Protein AF-A0A316QUI4-F1 (afdb_monomer_lite)

Structure (mmCIF, N/CA/C/O backbone):
data_AF-A0A316QUI4-F1
#
_entry.id   AF-A0A316QUI4-F1
#
loop_
_atom_site.group_PDB
_atom_site.id
_atom_site.type_symbol
_atom_site.label_atom_id
_atom_site.label_alt_id
_atom_site.label_comp_id
_atom_site.label_asym_id
_atom_site.label_entity_id
_atom_site.label_seq_id
_atom_site.pdbx_PDB_ins_code
_atom_site.Cartn_x
_atom_site.Cartn_y
_atom_site.Cartn_z
_atom_site.occupancy
_atom_site.B_iso_or_equiv
_atom_site.auth_seq_id
_atom_site.auth_comp_id
_atom_site.auth_asym_id
_atom_site.auth_atom_id
_atom_site.pdbx_PDB_model_num
ATOM 1 N N . MET A 1 1 ? 68.507 4.006 57.447 1.00 36.69 1 MET A N 1
ATOM 2 C CA . MET A 1 1 ? 68.383 5.372 56.882 1.00 36.69 1 MET A CA 1
ATOM 3 C C . MET A 1 1 ? 66.964 5.484 56.343 1.00 36.69 1 MET A C 1
ATOM 5 O O . MET A 1 1 ? 66.611 4.690 55.491 1.00 36.69 1 MET A O 1
ATOM 9 N N . LYS A 1 2 ? 66.040 6.087 57.099 1.00 31.12 2 LYS A N 1
ATOM 10 C CA . LYS A 1 2 ? 65.769 7.538 57.238 1.00 31.12 2 LYS A CA 1
ATOM 11 C C . LYS A 1 2 ? 65.012 8.088 56.009 1.00 31.12 2 LYS A C 1
ATOM 13 O O . LYS A 1 2 ? 65.589 8.095 54.935 1.00 31.12 2 LYS A O 1
ATOM 18 N N . THR A 1 3 ? 63.683 8.271 56.115 1.00 33.44 3 THR A N 1
ATOM 19 C CA . THR A 1 3 ? 62.939 9.560 56.295 1.00 33.44 3 THR A CA 1
ATOM 20 C C . THR A 1 3 ? 62.989 10.467 55.050 1.00 33.44 3 THR A C 1
ATOM 22 O O . THR A 1 3 ? 64.065 10.656 54.510 1.00 33.44 3 THR A O 1
ATOM 25 N N . LYS A 1 4 ? 61.909 11.057 54.511 1.00 31.62 4 LYS A N 1
ATOM 26 C CA . LYS A 1 4 ? 61.004 12.108 55.048 1.00 31.62 4 LYS A CA 1
ATOM 27 C C . LYS A 1 4 ? 59.976 12.425 53.928 1.00 31.62 4 LYS A C 1
ATOM 29 O O . LYS A 1 4 ? 60.369 12.440 52.771 1.00 31.62 4 LYS A O 1
ATOM 34 N N . ASN A 1 5 ? 58.665 12.531 54.158 1.00 31.78 5 ASN A N 1
ATOM 35 C CA . ASN A 1 5 ? 57.927 13.671 54.732 1.00 31.78 5 ASN A CA 1
ATOM 36 C C . ASN A 1 5 ? 58.337 15.054 54.196 1.00 31.78 5 ASN A C 1
ATOM 38 O O . ASN A 1 5 ? 59.317 15.616 54.677 1.00 31.78 5 ASN A O 1
ATOM 42 N N . ILE A 1 6 ? 57.501 15.646 53.336 1.00 37.41 6 ILE A N 1
ATOM 43 C CA . ILE A 1 6 ? 57.246 17.094 53.330 1.00 37.41 6 ILE A CA 1
ATOM 44 C C . ILE A 1 6 ? 55.729 17.297 53.301 1.00 37.41 6 ILE A C 1
ATOM 46 O O . ILE A 1 6 ? 55.024 16.746 52.459 1.00 37.41 6 ILE A O 1
ATOM 50 N N . ALA A 1 7 ? 55.262 18.056 54.284 1.00 30.27 7 ALA A N 1
ATOM 51 C CA . ALA A 1 7 ? 53.889 18.460 54.509 1.00 30.27 7 ALA A CA 1
ATOM 52 C C . ALA A 1 7 ? 53.750 19.973 54.284 1.00 30.27 7 ALA A C 1
ATOM 54 O O . ALA A 1 7 ? 54.716 20.703 54.484 1.00 30.27 7 ALA A O 1
ATOM 55 N N . MET A 1 8 ? 52.503 20.378 54.011 1.00 29.27 8 MET A N 1
ATOM 56 C CA . MET A 1 8 ? 51.875 21.679 54.297 1.00 29.27 8 MET A CA 1
ATOM 57 C C . MET A 1 8 ? 52.399 22.935 53.586 1.00 29.27 8 MET A C 1
ATOM 59 O O . MET A 1 8 ? 53.551 23.308 53.733 1.00 29.27 8 MET A O 1
ATOM 63 N N . ILE A 1 9 ? 51.472 23.687 52.979 1.00 31.69 9 ILE A N 1
ATOM 64 C CA . ILE A 1 9 ? 51.062 25.005 53.492 1.00 31.69 9 ILE A CA 1
ATOM 65 C C . ILE A 1 9 ? 49.593 25.254 53.116 1.00 31.69 9 ILE A C 1
ATOM 67 O O . ILE A 1 9 ? 49.152 25.026 51.994 1.00 31.69 9 ILE A O 1
ATOM 71 N N . LEU A 1 10 ? 48.857 25.678 54.138 1.00 28.86 10 LEU A N 1
ATOM 72 C CA . LEU A 1 10 ? 47.466 26.098 54.178 1.00 28.86 10 LEU A CA 1
ATOM 73 C C . LEU A 1 10 ? 47.437 27.628 54.020 1.00 28.86 10 LEU A C 1
ATOM 75 O O . LEU A 1 10 ? 48.213 28.307 54.691 1.00 28.86 10 LEU A O 1
ATOM 79 N N . THR A 1 11 ? 46.534 28.197 53.221 1.00 33.00 11 THR A N 1
ATOM 80 C CA . THR A 1 11 ? 46.033 29.560 53.478 1.00 33.00 11 THR A CA 1
ATOM 81 C C . THR A 1 11 ? 44.651 29.771 52.867 1.00 33.00 11 THR A C 1
ATOM 83 O O . THR A 1 11 ? 44.346 29.320 51.768 1.00 33.00 11 THR A O 1
ATOM 86 N N . LEU A 1 12 ? 43.811 30.404 53.677 1.00 31.50 12 LEU A N 1
ATOM 87 C CA . LEU A 1 12 ? 42.367 30.573 53.596 1.00 31.50 12 LEU A CA 1
ATOM 88 C C . LEU A 1 12 ? 42.059 31.974 53.037 1.00 31.50 12 LEU A C 1
ATOM 90 O O . LEU A 1 12 ? 42.656 32.930 53.524 1.00 31.50 12 LEU A O 1
ATOM 94 N N . ALA A 1 13 ? 41.092 32.125 52.127 1.00 32.41 13 ALA A N 1
ATOM 95 C CA . ALA A 1 13 ? 40.321 33.370 52.006 1.00 32.41 13 ALA A CA 1
ATOM 96 C C . ALA A 1 13 ? 38.979 33.136 51.290 1.00 32.41 13 ALA A C 1
ATOM 98 O O . ALA A 1 13 ? 38.932 32.684 50.149 1.00 32.41 13 ALA A O 1
ATOM 99 N N . LEU A 1 14 ? 37.902 33.445 52.017 1.00 31.52 14 LEU A N 1
ATOM 100 C CA . LEU A 1 14 ? 36.497 33.463 51.614 1.00 31.52 14 LEU A CA 1
ATOM 101 C C . LEU A 1 14 ? 36.232 34.425 50.445 1.00 31.52 14 LEU A C 1
ATOM 103 O O . LEU A 1 14 ? 36.576 35.601 50.538 1.00 31.52 14 LEU A O 1
ATOM 107 N N . THR A 1 15 ? 35.415 33.991 49.486 1.00 36.34 15 THR A N 1
ATOM 108 C CA . THR A 1 15 ? 34.386 34.851 48.885 1.00 36.34 15 THR A CA 1
ATOM 109 C C . THR A 1 15 ? 33.057 34.101 48.836 1.00 36.34 15 THR A C 1
ATOM 111 O O . THR A 1 15 ? 32.957 32.960 48.390 1.00 36.34 15 THR A O 1
ATOM 114 N N . ALA A 1 16 ? 32.040 34.744 49.404 1.00 38.16 16 ALA A N 1
ATOM 115 C CA . ALA A 1 16 ? 30.663 34.289 49.448 1.00 38.16 16 ALA A CA 1
ATOM 116 C C . ALA A 1 16 ? 30.038 34.309 48.044 1.00 38.16 16 ALA A C 1
ATOM 118 O O . ALA A 1 16 ? 30.210 35.273 47.302 1.00 38.16 16 ALA A O 1
ATOM 119 N N . GLY A 1 17 ? 29.270 33.273 47.706 1.00 33.44 17 GLY A N 1
ATOM 120 C CA . GLY A 1 17 ? 28.534 33.218 46.446 1.00 33.44 17 GLY A CA 1
ATOM 121 C C . GLY A 1 17 ? 27.626 31.997 46.352 1.00 33.44 17 GLY A C 1
ATOM 122 O O . GLY A 1 17 ? 28.054 30.945 45.902 1.00 33.44 17 GLY A O 1
ATOM 123 N N . LEU A 1 18 ? 26.373 32.184 46.772 1.00 32.09 18 LEU A N 1
ATOM 124 C CA . LEU A 1 18 ? 25.190 31.351 46.519 1.00 32.09 18 LEU A CA 1
ATOM 125 C C . LEU A 1 18 ? 25.228 29.874 46.962 1.00 32.09 18 LEU A C 1
ATOM 127 O O . LEU A 1 18 ? 25.610 28.964 46.230 1.00 32.09 18 LEU A O 1
ATOM 131 N N . CYS A 1 19 ? 24.624 29.629 48.127 1.00 31.05 19 CYS A N 1
ATOM 132 C CA . CYS A 1 19 ? 23.963 28.364 48.437 1.00 31.05 19 CYS A CA 1
ATOM 133 C C . CYS A 1 19 ? 22.829 28.121 47.422 1.00 31.05 19 CYS A C 1
ATOM 135 O O . CYS A 1 19 ? 21.701 28.564 47.626 1.00 31.05 19 CYS A O 1
ATOM 137 N N . GLN A 1 20 ? 23.110 27.404 46.336 1.00 34.47 20 GLN A N 1
ATOM 138 C CA . GLN A 1 20 ? 22.094 26.590 45.676 1.00 34.47 20 GLN A CA 1
ATOM 139 C C . GLN A 1 20 ? 22.199 25.189 46.264 1.00 34.47 20 GLN A C 1
ATOM 141 O O . GLN A 1 20 ? 23.128 24.433 45.979 1.00 34.47 20 GLN A O 1
ATOM 146 N N . THR A 1 21 ? 21.247 24.843 47.124 1.00 36.53 21 THR A N 1
ATOM 147 C CA . THR A 1 21 ? 20.991 23.452 47.475 1.00 36.53 21 THR A CA 1
ATOM 148 C C . THR A 1 21 ? 20.586 22.732 46.192 1.00 36.53 21 THR A C 1
ATOM 150 O O . THR A 1 21 ? 19.460 22.849 45.715 1.00 36.53 21 THR A O 1
ATOM 153 N N . ALA A 1 22 ? 21.532 22.011 45.587 1.00 36.16 22 ALA A N 1
ATOM 154 C CA . ALA A 1 22 ? 21.230 21.106 44.493 1.00 36.16 22 ALA A CA 1
ATOM 155 C C . ALA A 1 22 ? 20.170 20.118 44.989 1.00 36.16 22 ALA A C 1
ATOM 157 O O . ALA A 1 22 ? 20.416 19.332 45.910 1.00 36.16 22 ALA A O 1
ATOM 158 N N . ALA A 1 23 ? 18.977 20.188 44.396 1.00 38.16 23 ALA A N 1
ATOM 159 C CA . ALA A 1 23 ? 17.937 19.199 44.607 1.00 38.16 23 ALA A CA 1
ATOM 160 C C . ALA A 1 23 ? 18.548 17.797 44.421 1.00 38.16 23 ALA A C 1
ATOM 162 O O . ALA A 1 23 ? 19.352 17.603 43.500 1.00 38.16 23 ALA A O 1
ATOM 163 N N . PRO A 1 24 ? 18.218 16.810 45.275 1.00 39.09 24 PRO A N 1
ATOM 164 C CA . PRO A 1 24 ? 18.759 15.469 45.135 1.00 39.09 24 PRO A CA 1
ATOM 165 C C . PRO A 1 24 ? 18.446 14.961 43.728 1.00 39.09 24 PRO A C 1
ATOM 167 O O . PRO A 1 24 ? 17.283 14.802 43.361 1.00 39.09 24 PRO A O 1
ATOM 170 N N . SER A 1 25 ? 19.500 14.735 42.938 1.00 41.66 25 SER A N 1
ATOM 171 C CA . SER A 1 25 ? 19.420 14.145 41.604 1.00 41.66 25 SER A CA 1
ATOM 172 C C . SER A 1 25 ? 18.546 12.892 41.681 1.00 41.66 25 SER A C 1
ATOM 174 O O . SER A 1 25 ? 18.943 11.880 42.270 1.00 41.66 25 SER A O 1
ATOM 176 N N . GLN A 1 26 ? 17.323 12.962 41.144 1.00 50.59 26 GLN A N 1
ATOM 177 C CA . GLN A 1 26 ? 16.453 11.798 41.065 1.00 50.59 26 GLN A CA 1
ATOM 178 C C . GLN A 1 26 ? 17.161 10.752 40.204 1.00 50.59 26 GLN A C 1
ATOM 180 O O . GLN A 1 26 ? 17.277 10.888 38.985 1.00 50.59 26 GLN A O 1
ATOM 185 N N . ALA A 1 27 ? 17.658 9.696 40.850 1.00 57.00 27 ALA A N 1
ATOM 186 C CA . ALA A 1 27 ? 18.305 8.587 40.172 1.00 57.00 27 ALA A CA 1
ATOM 187 C C . ALA A 1 27 ? 17.372 8.046 39.078 1.00 57.00 27 ALA A C 1
ATOM 189 O O . ALA A 1 27 ? 16.278 7.553 39.367 1.00 57.00 27 ALA A O 1
ATOM 190 N N . ALA A 1 28 ? 17.815 8.145 37.822 1.00 64.00 28 ALA A N 1
ATOM 191 C CA . ALA A 1 28 ? 17.014 7.787 36.663 1.00 64.00 28 ALA A CA 1
ATOM 192 C C . ALA A 1 28 ? 16.384 6.391 36.817 1.00 64.00 28 ALA A C 1
ATOM 194 O O . ALA A 1 28 ? 17.038 5.420 37.207 1.00 64.00 28 ALA A O 1
ATOM 195 N N . THR A 1 29 ? 15.088 6.283 36.520 1.00 77.12 29 THR A N 1
ATOM 196 C CA . THR A 1 29 ? 14.346 5.046 36.767 1.00 77.12 29 THR A CA 1
ATOM 197 C C . THR A 1 29 ? 14.882 3.889 35.905 1.00 77.12 29 THR A C 1
ATOM 199 O O . THR A 1 29 ? 15.031 4.044 34.688 1.00 77.12 29 THR A O 1
ATOM 202 N N . PRO A 1 30 ? 15.145 2.699 36.489 1.00 85.88 30 PRO A N 1
ATOM 203 C CA . PRO A 1 30 ? 15.643 1.557 35.725 1.00 85.88 30 PRO A CA 1
ATOM 204 C C . PRO A 1 30 ? 14.661 1.141 34.621 1.00 85.88 30 PRO A C 1
ATOM 206 O O . PRO A 1 30 ? 13.460 1.012 34.883 1.00 85.88 30 PRO A O 1
ATOM 209 N N . LYS A 1 31 ? 15.177 0.892 33.408 1.00 88.19 31 LYS A N 1
ATOM 210 C CA . LYS A 1 31 ? 14.403 0.464 32.223 1.00 88.19 31 LYS A CA 1
ATOM 211 C C . LYS A 1 31 ? 15.058 -0.754 31.555 1.00 88.19 31 LYS A C 1
ATOM 213 O O . LYS A 1 31 ? 16.281 -0.874 31.545 1.00 88.19 31 LYS A O 1
ATOM 218 N N . LEU A 1 32 ? 14.257 -1.664 30.997 1.00 91.12 32 LEU A N 1
ATOM 219 C CA . LEU A 1 32 ? 14.761 -2.785 30.189 1.00 91.12 32 LEU A CA 1
ATOM 220 C C . LEU A 1 32 ? 15.203 -2.301 28.802 1.00 91.12 32 LEU A C 1
ATOM 222 O O . LEU A 1 32 ? 14.658 -1.329 28.290 1.00 91.12 32 LEU A O 1
ATOM 226 N N . SER A 1 33 ? 16.156 -2.999 28.180 1.00 86.44 33 SER A N 1
ATOM 227 C CA . SER A 1 33 ? 16.563 -2.740 26.793 1.00 86.44 33 SER A CA 1
ATOM 228 C C . SER A 1 33 ? 15.470 -3.080 25.782 1.00 86.44 33 SER A C 1
ATOM 230 O O . SER A 1 33 ? 15.473 -2.497 24.709 1.00 86.44 33 SER A O 1
ATOM 232 N N . ALA A 1 34 ? 14.557 -3.994 26.129 1.00 85.06 34 ALA A N 1
ATOM 233 C CA . ALA A 1 34 ? 13.375 -4.331 25.344 1.00 85.06 34 ALA A CA 1
ATOM 234 C C . ALA A 1 34 ? 12.252 -4.871 26.254 1.00 85.06 34 ALA A C 1
ATOM 236 O O . ALA A 1 34 ? 12.507 -5.684 27.149 1.00 85.06 34 ALA A O 1
ATOM 237 N N . LYS A 1 35 ? 11.003 -4.432 26.031 1.00 88.50 35 LYS A N 1
ATOM 238 C CA . LYS A 1 35 ? 9.800 -4.969 26.709 1.00 88.50 35 LYS A CA 1
ATOM 239 C C . LYS A 1 35 ? 9.245 -6.227 26.015 1.00 88.50 35 LYS A C 1
ATOM 241 O O . LYS A 1 35 ? 8.522 -6.998 26.648 1.00 88.50 35 LYS A O 1
ATOM 246 N N . LYS A 1 36 ? 9.601 -6.443 24.744 1.00 86.50 36 LYS A N 1
ATOM 247 C CA . LYS A 1 36 ? 9.264 -7.615 23.924 1.00 86.50 36 LYS A CA 1
ATOM 248 C C . LYS A 1 36 ? 10.541 -8.148 23.246 1.00 86.50 36 LYS A C 1
ATOM 250 O O . LYS A 1 36 ? 11.389 -7.346 22.869 1.00 86.50 36 LYS A O 1
ATOM 255 N N . LEU A 1 37 ? 10.699 -9.464 23.121 1.00 85.69 37 LEU A N 1
ATOM 256 C CA . LEU A 1 37 ? 11.781 -10.122 22.373 1.00 85.69 37 LEU A CA 1
ATOM 257 C C . LEU A 1 37 ? 11.196 -11.208 21.470 1.00 85.69 37 LEU A C 1
ATOM 259 O O . LEU A 1 37 ? 10.431 -12.037 21.954 1.00 85.69 37 LEU A O 1
ATOM 263 N N . THR A 1 38 ? 11.623 -11.265 20.213 1.00 87.44 38 THR A N 1
ATOM 264 C CA . THR A 1 38 ? 11.241 -12.322 19.265 1.00 87.44 38 THR A CA 1
ATOM 265 C C . THR A 1 38 ? 12.506 -13.047 18.811 1.00 87.44 38 THR A C 1
ATOM 267 O O . THR A 1 38 ? 13.457 -12.405 18.377 1.00 87.44 38 THR A O 1
ATOM 270 N N . ILE A 1 39 ? 12.583 -14.368 19.010 1.00 90.56 39 ILE A N 1
ATOM 271 C CA . ILE A 1 39 ? 13.828 -15.142 18.844 1.00 90.56 39 ILE A CA 1
ATOM 272 C C . ILE A 1 39 ? 13.529 -16.475 18.141 1.00 90.56 39 ILE A C 1
ATOM 274 O O . ILE A 1 39 ? 12.698 -17.244 18.624 1.00 90.56 39 ILE A O 1
ATOM 278 N N . LYS A 1 40 ? 14.238 -16.792 17.047 1.00 85.62 40 LYS A N 1
ATOM 279 C CA . LYS A 1 40 ? 14.136 -18.099 16.369 1.00 85.62 40 LYS A CA 1
ATOM 280 C C . LYS A 1 40 ? 14.619 -19.228 17.289 1.00 85.62 40 LYS A C 1
ATOM 282 O O . LYS A 1 40 ? 15.616 -19.051 17.998 1.00 85.62 40 LYS A O 1
ATOM 287 N N . VAL A 1 41 ? 13.956 -20.388 17.277 1.00 89.75 41 VAL A N 1
ATOM 288 C CA . VAL A 1 41 ? 14.374 -21.596 18.017 1.00 89.75 41 VAL A CA 1
ATOM 289 C C . VAL A 1 41 ? 15.865 -21.860 17.777 1.00 89.75 41 VAL A C 1
ATOM 291 O O . VAL A 1 41 ? 16.351 -21.794 16.651 1.00 89.75 41 VAL A O 1
ATOM 294 N N . GLY A 1 42 ? 16.613 -22.101 18.855 1.00 83.50 42 GLY A N 1
ATOM 295 C CA . GLY A 1 42 ? 18.059 -22.334 18.817 1.00 83.50 42 GLY A CA 1
ATOM 296 C C . GLY A 1 42 ? 18.924 -21.073 18.935 1.00 83.50 42 GLY A C 1
ATOM 297 O O . GLY A 1 42 ? 20.081 -21.179 19.350 1.00 83.50 42 GLY A O 1
ATOM 298 N N . LYS A 1 43 ? 18.391 -19.873 18.662 1.00 91.50 43 LYS A N 1
ATOM 299 C CA . LYS A 1 43 ? 19.139 -18.605 18.776 1.00 91.50 43 LYS A CA 1
ATOM 300 C C . LYS A 1 43 ? 19.083 -18.018 20.194 1.00 91.50 43 LYS A C 1
ATOM 302 O O . LYS A 1 43 ? 18.320 -18.454 21.058 1.00 91.50 43 LYS A O 1
ATOM 307 N N . THR A 1 44 ? 19.958 -17.047 20.469 1.00 92.88 44 THR A N 1
ATOM 308 C CA . THR A 1 44 ? 20.095 -16.397 21.785 1.00 92.88 44 THR A CA 1
ATOM 309 C C . THR A 1 44 ? 20.115 -14.878 21.641 1.00 92.88 44 THR A C 1
ATOM 311 O O . THR A 1 44 ? 20.867 -14.365 20.822 1.00 92.88 44 THR A O 1
ATOM 314 N N . ALA A 1 45 ? 19.365 -14.156 22.477 1.00 89.31 45 ALA A N 1
ATOM 315 C CA . ALA A 1 45 ? 19.363 -12.689 22.530 1.00 89.31 45 ALA A CA 1
ATOM 316 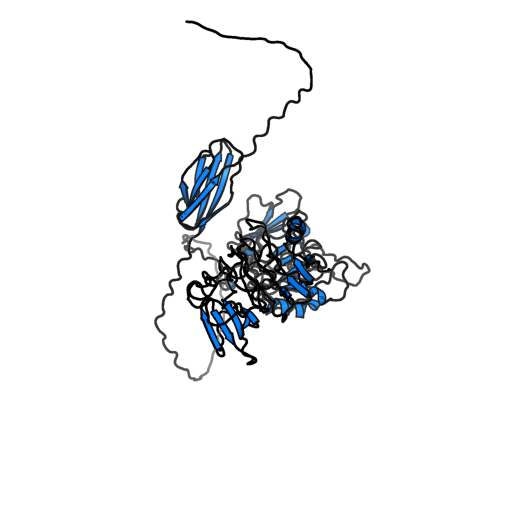C C . ALA A 1 45 ? 19.826 -12.170 23.902 1.00 89.31 45 ALA A C 1
ATOM 318 O O . ALA A 1 45 ? 19.633 -12.832 24.922 1.00 89.31 45 ALA A O 1
ATOM 319 N N . ALA A 1 46 ? 20.432 -10.982 23.959 1.00 94.25 46 ALA A N 1
ATOM 320 C CA . ALA A 1 46 ? 20.845 -10.355 25.217 1.00 94.25 46 ALA A CA 1
ATOM 321 C C . ALA A 1 46 ? 19.795 -9.345 25.707 1.00 94.25 46 ALA A C 1
ATOM 323 O O . ALA A 1 46 ? 19.488 -8.377 25.018 1.00 94.25 46 ALA A O 1
ATOM 324 N N . LEU A 1 47 ? 19.300 -9.522 26.932 1.00 95.31 47 LEU A N 1
ATOM 325 C CA . LEU A 1 47 ? 18.400 -8.584 27.603 1.00 95.31 47 LEU A CA 1
ATOM 326 C C . LEU A 1 47 ? 19.179 -7.810 28.671 1.00 95.31 47 LEU A C 1
ATOM 328 O O . LEU A 1 47 ? 19.812 -8.414 29.539 1.00 95.31 47 LEU A O 1
ATOM 332 N N . LYS A 1 48 ? 19.158 -6.475 28.608 1.00 93.25 48 LYS A N 1
ATOM 333 C CA . LYS A 1 48 ? 19.906 -5.589 29.514 1.00 93.25 48 LYS A CA 1
ATOM 334 C C . LYS A 1 48 ? 18.962 -4.693 30.316 1.00 93.25 48 LYS A C 1
ATOM 336 O O . LYS A 1 48 ? 17.852 -4.396 29.884 1.00 93.25 48 LYS A O 1
ATOM 341 N N . VAL A 1 49 ? 19.422 -4.224 31.467 1.00 92.06 49 VAL A N 1
ATOM 342 C CA . VAL A 1 49 ? 18.796 -3.144 32.235 1.00 92.06 49 VAL A CA 1
ATOM 343 C C . VAL A 1 49 ? 19.671 -1.907 32.094 1.00 92.06 49 VAL A C 1
ATOM 345 O O . VAL A 1 49 ? 20.863 -1.953 32.395 1.00 92.06 49 VAL A O 1
ATOM 348 N N . LYS A 1 50 ? 19.074 -0.809 31.637 1.00 87.12 50 LYS A N 1
ATOM 349 C CA . LYS A 1 50 ? 19.706 0.505 31.494 1.00 87.12 50 LYS A CA 1
ATOM 350 C C . LYS A 1 50 ? 19.373 1.388 32.705 1.00 87.12 50 LYS A C 1
ATOM 352 O O . LYS A 1 50 ? 18.409 1.125 33.429 1.00 87.12 50 LYS A O 1
ATOM 357 N N . LYS A 1 51 ? 20.153 2.462 32.886 1.00 85.56 51 LYS A N 1
ATOM 358 C CA . LYS A 1 51 ? 19.936 3.501 33.913 1.00 85.56 51 LYS A CA 1
ATOM 359 C C . LYS A 1 51 ? 19.962 2.963 35.355 1.00 85.56 51 LYS A C 1
ATOM 361 O O . LYS A 1 51 ? 19.242 3.433 36.224 1.00 85.56 51 LYS A O 1
ATOM 366 N N . THR A 1 52 ? 20.773 1.936 35.626 1.00 82.31 52 THR A N 1
ATOM 367 C CA . THR A 1 52 ? 21.021 1.468 36.996 1.00 82.31 52 THR A CA 1
ATOM 368 C C . THR A 1 52 ? 22.366 0.766 37.126 1.00 82.31 52 THR A C 1
ATOM 370 O O . THR A 1 52 ? 22.782 0.026 36.236 1.00 82.31 52 THR A O 1
ATOM 373 N N . SER A 1 53 ? 23.016 0.947 38.273 1.00 78.69 53 SER A N 1
ATOM 374 C CA . SER A 1 53 ? 24.199 0.191 38.691 1.00 78.69 53 SER A CA 1
ATOM 375 C C . SER A 1 53 ? 23.856 -0.949 39.663 1.00 78.69 53 SER A C 1
ATOM 377 O O . SER A 1 53 ? 24.747 -1.709 40.055 1.00 78.69 53 SER A O 1
ATOM 379 N N . LYS A 1 54 ? 22.579 -1.097 40.060 1.00 85.38 54 LYS A N 1
ATOM 380 C CA . LYS A 1 54 ? 22.104 -2.117 41.014 1.00 85.38 54 LYS A CA 1
ATOM 381 C C . LYS A 1 54 ? 22.011 -3.501 40.356 1.00 85.38 54 LYS A C 1
ATOM 383 O O . LYS A 1 54 ? 21.725 -3.623 39.168 1.00 85.38 54 LYS A O 1
ATOM 388 N N . LYS A 1 55 ? 22.248 -4.563 41.138 1.00 89.19 55 LYS A N 1
ATOM 389 C CA . LYS A 1 55 ? 22.202 -5.960 40.665 1.00 89.19 55 LYS A CA 1
ATOM 390 C C . LYS A 1 55 ? 20.759 -6.388 40.369 1.00 89.19 55 LYS A C 1
ATOM 392 O O . LYS A 1 55 ? 19.908 -6.344 41.254 1.00 89.19 55 LYS A O 1
ATOM 397 N N . ALA A 1 56 ? 20.504 -6.828 39.140 1.00 92.44 56 ALA A N 1
ATOM 398 C CA . ALA A 1 56 ? 19.222 -7.365 38.700 1.00 92.44 56 ALA A CA 1
ATOM 399 C C . ALA A 1 56 ? 19.085 -8.863 39.030 1.00 92.44 56 ALA A C 1
ATOM 401 O O . ALA A 1 56 ? 20.000 -9.655 38.791 1.00 92.44 56 ALA A O 1
ATOM 402 N N . LYS A 1 57 ? 17.917 -9.270 39.542 1.00 93.75 57 LYS A N 1
ATOM 403 C CA . LYS A 1 57 ? 17.529 -10.677 39.723 1.00 93.75 57 LYS A CA 1
ATOM 404 C C . LYS A 1 57 ? 16.601 -11.099 38.583 1.00 93.75 57 LYS A C 1
ATOM 406 O O . LYS A 1 57 ? 15.501 -10.565 38.450 1.00 93.75 57 LYS A O 1
ATOM 411 N N . TRP A 1 58 ? 17.054 -12.064 37.784 1.00 95.25 58 TRP A N 1
ATOM 412 C CA . TRP A 1 58 ? 16.364 -12.548 36.584 1.00 95.25 58 TRP A CA 1
ATOM 413 C C . TRP A 1 58 ? 15.671 -13.893 36.821 1.00 95.25 58 TRP A C 1
ATOM 415 O O . TRP A 1 58 ? 16.316 -14.853 37.260 1.00 95.25 58 TRP A O 1
ATOM 425 N N . SER A 1 59 ? 14.390 -13.986 36.469 1.00 93.81 59 SER A N 1
ATOM 426 C CA . SER A 1 59 ? 13.599 -15.221 36.537 1.00 93.81 59 SER A CA 1
ATOM 427 C C . SER A 1 59 ? 12.661 -15.373 35.337 1.00 93.81 59 SER A C 1
ATOM 429 O O . SER A 1 59 ? 12.246 -14.389 34.732 1.00 93.81 59 SER A O 1
ATOM 431 N N . ILE A 1 60 ? 12.320 -16.618 34.995 1.00 96.56 60 ILE A N 1
ATOM 432 C CA . ILE A 1 60 ? 11.282 -16.934 34.005 1.00 96.56 60 ILE A CA 1
ATOM 433 C C . ILE A 1 60 ? 9.953 -17.040 34.759 1.00 96.56 60 ILE A C 1
ATOM 435 O O . ILE A 1 60 ? 9.829 -17.868 35.660 1.00 96.56 60 ILE A O 1
ATOM 439 N N . VAL A 1 61 ? 8.992 -16.187 34.407 1.00 94.19 61 VAL A N 1
ATOM 440 C CA . VAL A 1 61 ? 7.644 -16.133 34.996 1.00 94.19 61 VAL A CA 1
ATOM 441 C C . VAL A 1 61 ? 6.725 -17.158 34.335 1.00 94.19 61 VAL A C 1
ATOM 443 O O . VAL A 1 61 ? 5.981 -17.840 35.025 1.00 94.19 61 VAL A O 1
ATOM 446 N N . SER A 1 62 ? 6.811 -17.309 33.012 1.00 89.00 62 SER A N 1
ATOM 447 C CA . SER A 1 62 ? 6.067 -18.313 32.241 1.00 89.00 62 SER A CA 1
ATOM 448 C C . SER A 1 62 ? 6.875 -18.765 31.020 1.00 89.00 62 SER A C 1
ATOM 450 O O . SER A 1 62 ? 7.788 -18.058 30.589 1.00 89.00 62 SER A O 1
ATOM 452 N N . GLY A 1 63 ? 6.573 -19.951 30.480 1.00 91.00 63 GLY A N 1
ATOM 453 C CA . GLY A 1 63 ? 7.263 -20.494 29.300 1.00 91.00 63 GLY A CA 1
ATOM 454 C C . GLY A 1 63 ? 8.659 -21.071 29.581 1.00 91.00 63 GLY A C 1
ATOM 455 O O . GLY A 1 63 ? 9.557 -20.950 28.752 1.00 91.00 63 GLY A O 1
ATOM 456 N N . LYS A 1 64 ? 8.871 -21.719 30.741 1.00 93.12 64 LYS A N 1
ATOM 457 C CA . LYS A 1 64 ? 10.158 -22.369 31.099 1.00 93.12 64 LYS A CA 1
ATOM 458 C C . LYS A 1 64 ? 10.618 -23.431 30.085 1.00 93.12 64 LYS A C 1
ATOM 460 O O . LYS A 1 64 ? 11.814 -23.665 29.967 1.00 93.12 64 LYS A O 1
ATOM 465 N N . LYS A 1 65 ? 9.682 -24.053 29.353 1.00 91.12 65 LYS A N 1
ATOM 466 C CA . LYS A 1 65 ? 9.974 -24.991 28.252 1.00 91.12 65 LYS A CA 1
ATOM 467 C C . LYS A 1 65 ? 10.424 -24.287 26.963 1.00 91.12 65 LYS A C 1
ATOM 469 O O . LYS A 1 65 ? 11.096 -24.892 26.139 1.00 91.12 65 LYS A O 1
ATOM 474 N N . ASN A 1 66 ? 10.066 -23.013 26.800 1.00 91.62 66 ASN A N 1
ATOM 475 C CA . ASN A 1 66 ? 10.286 -22.234 25.584 1.00 91.62 66 ASN A CA 1
ATOM 476 C C . ASN A 1 66 ? 11.628 -21.502 25.594 1.00 91.62 66 ASN A C 1
ATOM 478 O O . ASN A 1 66 ? 12.237 -21.346 24.539 1.00 91.62 66 ASN A O 1
ATOM 482 N N . ILE A 1 67 ? 12.112 -21.075 26.766 1.00 96.50 67 ILE A N 1
ATOM 483 C CA . ILE A 1 67 ? 13.347 -20.290 26.900 1.00 96.50 67 ILE A CA 1
ATOM 484 C C . ILE A 1 67 ? 14.234 -20.760 28.059 1.00 96.50 67 ILE A C 1
ATOM 486 O O . ILE A 1 67 ? 13.755 -21.272 29.069 1.00 96.50 67 ILE A O 1
ATOM 490 N N . ARG A 1 68 ? 15.542 -20.502 27.957 1.00 96.38 68 ARG A N 1
ATOM 491 C CA . ARG A 1 68 ? 16.523 -20.663 29.045 1.00 96.38 68 ARG A CA 1
ATOM 492 C C . ARG A 1 68 ? 17.297 -19.365 29.267 1.00 96.38 68 ARG A C 1
ATOM 494 O O . ARG A 1 68 ? 17.699 -18.705 28.315 1.00 96.38 68 ARG A O 1
ATOM 501 N N . LEU A 1 69 ? 17.534 -19.015 30.532 1.00 96.56 69 LEU A N 1
ATOM 502 C CA . LEU A 1 69 ? 18.355 -17.860 30.907 1.00 96.56 69 LEU A CA 1
ATOM 503 C C . LEU A 1 69 ? 19.789 -18.303 31.199 1.00 96.56 69 LEU A C 1
ATOM 505 O O . LEU A 1 69 ? 20.017 -19.042 32.155 1.00 96.56 69 LEU A O 1
ATOM 509 N N . THR A 1 70 ? 20.745 -17.812 30.418 1.00 92.06 70 THR A N 1
ATOM 510 C CA . THR A 1 70 ? 22.180 -18.100 30.550 1.00 92.06 70 THR A CA 1
ATOM 511 C C . THR A 1 70 ? 22.973 -16.807 30.759 1.00 92.06 70 THR A C 1
ATOM 513 O O . THR A 1 70 ? 22.437 -15.707 30.616 1.00 92.06 70 THR A O 1
ATOM 516 N N . ALA A 1 71 ? 24.245 -16.920 31.157 1.00 91.88 71 ALA A N 1
ATOM 517 C CA . ALA A 1 71 ? 25.157 -15.781 31.335 1.00 91.88 71 ALA A CA 1
ATOM 518 C C . ALA A 1 71 ? 24.545 -14.600 32.129 1.00 91.88 71 ALA A C 1
ATOM 520 O O . ALA A 1 71 ? 24.537 -13.457 31.667 1.00 91.88 71 ALA A O 1
ATOM 521 N N . LYS A 1 72 ? 23.987 -14.882 33.317 1.00 92.38 72 LYS A N 1
ATOM 522 C CA . LYS A 1 72 ? 23.370 -13.869 34.192 1.00 92.38 72 LYS A CA 1
ATOM 523 C C . LYS A 1 72 ? 24.449 -12.948 34.774 1.00 92.38 72 LYS A C 1
ATOM 525 O O . LYS A 1 72 ? 25.219 -13.361 35.635 1.00 92.38 72 LYS A O 1
ATOM 530 N N . LYS A 1 73 ? 24.476 -11.694 34.328 1.00 88.94 73 LYS A N 1
ATOM 531 C CA . LYS A 1 73 ? 25.359 -10.625 34.818 1.00 88.94 73 LYS A CA 1
ATOM 532 C C . LYS A 1 73 ? 24.576 -9.621 35.673 1.00 88.94 73 LYS A C 1
ATOM 534 O O . LYS A 1 73 ? 23.347 -9.656 35.739 1.00 88.94 73 LYS A O 1
ATOM 539 N N . LYS A 1 74 ? 25.292 -8.678 36.302 1.00 88.25 74 LYS A N 1
ATOM 540 C CA . LYS A 1 74 ? 24.718 -7.643 37.188 1.00 88.25 74 LYS A CA 1
ATOM 541 C C . LYS A 1 74 ? 23.575 -6.856 36.532 1.00 88.25 74 LYS A C 1
ATOM 543 O O . LYS A 1 74 ? 22.582 -6.584 37.196 1.00 88.25 74 LYS A O 1
ATOM 548 N N . THR A 1 75 ? 23.701 -6.535 35.245 1.00 90.38 75 THR A N 1
ATOM 549 C CA . THR A 1 75 ? 22.751 -5.698 34.487 1.00 90.38 75 THR A CA 1
ATOM 550 C C . THR A 1 75 ? 22.272 -6.351 33.188 1.00 90.38 75 THR A C 1
ATOM 552 O O . THR A 1 75 ? 21.623 -5.697 32.377 1.00 90.38 75 THR A O 1
ATOM 555 N N . SER A 1 76 ? 22.575 -7.631 32.947 1.00 92.31 76 SER A N 1
ATOM 556 C CA . SER A 1 76 ? 22.165 -8.315 31.713 1.00 92.31 76 SER A CA 1
ATOM 557 C C . SER A 1 76 ? 22.001 -9.824 31.871 1.00 92.31 76 SER A C 1
ATOM 559 O O . SER A 1 76 ? 22.528 -10.421 32.806 1.00 92.31 76 SER A O 1
ATOM 561 N N . VAL A 1 77 ? 21.262 -10.439 30.951 1.00 96.56 77 VAL A N 1
ATOM 562 C CA . VAL A 1 77 ? 21.070 -11.889 30.844 1.00 96.56 77 VAL A CA 1
ATOM 563 C C . VAL A 1 77 ? 20.980 -12.298 29.373 1.00 96.56 77 VAL A C 1
ATOM 565 O O . VAL A 1 77 ? 20.459 -11.541 28.555 1.00 96.56 77 VAL A O 1
ATOM 568 N N . LYS A 1 78 ? 21.475 -13.488 29.020 1.00 95.56 78 LYS A N 1
ATOM 569 C CA . LYS A 1 78 ? 21.242 -14.097 27.704 1.00 95.56 78 LYS A CA 1
ATOM 570 C C . LYS A 1 78 ? 19.990 -14.976 27.751 1.00 95.56 78 LYS A C 1
ATOM 572 O O . LYS A 1 78 ? 19.815 -15.772 28.671 1.00 95.56 78 LYS A O 1
ATOM 577 N N . VAL A 1 79 ? 19.120 -14.827 26.761 1.00 97.25 79 VAL A N 1
ATOM 578 C CA . VAL A 1 79 ? 17.858 -15.553 26.602 1.00 97.25 79 VAL A CA 1
ATOM 579 C C . VAL A 1 79 ? 18.006 -16.491 25.412 1.00 97.25 79 VAL A C 1
ATOM 581 O O . VAL A 1 79 ? 18.018 -16.031 24.275 1.00 97.25 79 VAL A O 1
ATOM 584 N N . LYS A 1 80 ? 18.158 -17.792 25.667 1.00 95.06 80 LYS A N 1
ATOM 585 C CA . LYS A 1 80 ? 18.226 -18.830 24.630 1.00 95.06 80 LYS A CA 1
ATOM 586 C C . LYS A 1 80 ? 16.821 -19.342 24.323 1.00 95.06 80 LYS A C 1
ATOM 588 O O . LYS A 1 80 ? 16.124 -19.770 25.244 1.00 95.06 80 LYS A O 1
ATOM 593 N N . ALA A 1 81 ? 16.431 -19.322 23.054 1.00 94.69 81 ALA A N 1
ATOM 594 C CA . ALA A 1 81 ? 15.192 -19.907 22.560 1.00 94.69 81 ALA A CA 1
ATOM 595 C C . ALA A 1 81 ? 15.335 -21.430 22.422 1.00 94.69 81 ALA A C 1
ATOM 597 O O . ALA A 1 81 ? 16.272 -21.917 21.791 1.00 94.69 81 ALA A O 1
ATOM 598 N N . VAL A 1 82 ? 14.420 -22.180 23.038 1.00 90.94 82 VAL A N 1
ATOM 599 C CA . VAL A 1 82 ? 14.465 -23.650 23.135 1.00 90.94 82 VAL A CA 1
ATOM 600 C C . VAL A 1 82 ? 13.317 -24.305 22.373 1.00 90.94 82 VAL A C 1
ATOM 602 O O . VAL A 1 82 ? 13.562 -25.243 21.627 1.00 90.94 82 VAL A O 1
ATOM 605 N N . LYS A 1 83 ? 12.080 -23.824 22.540 1.00 91.19 83 LYS A N 1
ATOM 606 C CA . LYS A 1 83 ? 10.892 -24.389 21.880 1.00 91.19 83 LYS A CA 1
ATOM 607 C C . LYS A 1 83 ? 9.908 -23.287 21.509 1.00 91.19 83 LYS A C 1
ATOM 609 O O . LYS A 1 83 ? 9.722 -22.355 22.296 1.00 91.19 83 LYS A O 1
ATOM 614 N N . VAL A 1 84 ? 9.263 -23.430 20.351 1.00 79.88 84 VAL A N 1
ATOM 615 C CA . VAL A 1 84 ? 8.233 -22.509 19.842 1.00 79.88 84 VAL A CA 1
ATOM 616 C C . VAL A 1 84 ? 7.167 -22.234 20.902 1.00 79.88 84 VAL A C 1
ATOM 618 O O . VAL A 1 84 ? 6.708 -23.155 21.584 1.00 79.88 84 VAL A O 1
ATOM 621 N N . GLY A 1 85 ? 6.823 -20.959 21.080 1.00 82.44 85 GLY A N 1
ATOM 622 C CA . GLY A 1 85 ? 5.778 -20.491 21.989 1.00 82.44 85 GLY A CA 1
ATOM 623 C C . GLY A 1 85 ? 6.144 -19.227 22.773 1.00 82.44 85 GLY A C 1
ATOM 624 O O . GLY A 1 85 ? 7.216 -18.640 22.611 1.00 82.44 85 GLY A O 1
ATOM 625 N N . LYS A 1 86 ? 5.222 -18.792 23.637 1.00 86.62 86 LYS A N 1
ATOM 626 C CA . LYS A 1 86 ? 5.320 -17.540 24.404 1.00 86.62 86 LYS A CA 1
ATOM 627 C C . LYS A 1 86 ? 5.951 -17.774 25.787 1.00 86.62 86 LYS A C 1
ATOM 629 O O . LYS A 1 86 ? 5.666 -18.761 26.464 1.00 86.62 86 LYS A O 1
ATOM 634 N N . ALA A 1 87 ? 6.777 -16.837 26.243 1.00 94.19 87 ALA A N 1
ATOM 635 C CA . ALA A 1 87 ? 7.392 -16.827 27.570 1.00 94.19 87 ALA A CA 1
ATOM 636 C C . ALA A 1 87 ? 7.416 -15.414 28.177 1.00 94.19 87 ALA A C 1
ATOM 638 O O . ALA A 1 87 ? 7.256 -14.411 27.484 1.00 94.19 87 ALA A O 1
ATOM 639 N N . LYS A 1 88 ? 7.620 -15.312 29.494 1.00 94.81 88 LYS A N 1
ATOM 640 C CA . LYS A 1 88 ? 7.766 -14.028 30.204 1.00 94.81 88 LYS A CA 1
ATOM 641 C C . LYS A 1 88 ? 8.982 -14.072 31.122 1.00 94.81 88 LYS A C 1
ATOM 643 O O . LYS A 1 88 ? 9.129 -15.002 31.913 1.00 94.81 88 LYS A O 1
ATOM 648 N N . ILE A 1 89 ? 9.832 -13.050 31.062 1.00 96.69 89 ILE A N 1
ATOM 649 C CA . ILE A 1 89 ? 11.003 -12.877 31.934 1.00 96.69 89 ILE A CA 1
ATOM 650 C C . ILE A 1 89 ? 10.735 -11.722 32.895 1.00 96.69 89 ILE A C 1
ATOM 652 O O . ILE A 1 89 ? 10.315 -10.647 32.478 1.00 96.69 89 ILE A O 1
ATOM 656 N N . SER A 1 90 ? 11.021 -11.924 34.178 1.00 94.00 90 SER A N 1
ATOM 657 C CA . SER A 1 90 ? 10.994 -10.887 35.206 1.00 94.00 90 SER A CA 1
ATOM 658 C C . SER A 1 90 ? 12.412 -10.467 35.579 1.00 94.00 90 SER A C 1
ATOM 660 O O . SER A 1 90 ? 13.272 -11.303 35.860 1.00 94.00 90 SER A O 1
ATOM 662 N N . CYS A 1 91 ? 12.620 -9.157 35.660 1.00 94.50 91 CYS A N 1
ATOM 663 C CA . CYS A 1 91 ? 13.817 -8.504 36.161 1.00 94.50 91 CYS A CA 1
ATOM 664 C C . CYS A 1 91 ? 13.478 -7.698 37.420 1.00 94.50 91 CYS A C 1
ATOM 666 O O . CYS A 1 91 ? 12.817 -6.662 37.339 1.00 94.50 91 CYS A O 1
ATOM 668 N N . LYS A 1 92 ? 13.940 -8.151 38.588 1.00 93.00 92 LYS A N 1
ATOM 669 C CA . LYS A 1 92 ? 13.753 -7.445 39.864 1.00 93.00 92 LYS A CA 1
ATOM 670 C C . LYS A 1 92 ? 15.013 -6.658 40.231 1.00 93.00 92 LYS A C 1
ATOM 672 O O . LYS A 1 92 ? 16.094 -7.240 40.299 1.00 93.00 92 LYS A O 1
ATOM 677 N N . ILE A 1 93 ? 14.872 -5.357 40.479 1.00 91.19 93 ILE A N 1
ATOM 678 C CA . ILE A 1 93 ? 15.954 -4.436 40.863 1.00 91.19 93 ILE A CA 1
ATOM 679 C C . ILE A 1 93 ? 15.503 -3.696 42.126 1.00 91.19 93 ILE A C 1
ATOM 681 O O . ILE A 1 93 ? 14.648 -2.811 42.070 1.00 91.19 93 ILE A O 1
ATOM 685 N N . GLY A 1 94 ? 16.042 -4.076 43.287 1.00 84.94 94 GLY A N 1
ATOM 686 C CA . GLY A 1 94 ? 15.529 -3.593 44.574 1.00 84.94 94 GLY A CA 1
ATOM 687 C C . GLY A 1 94 ? 14.038 -3.926 44.745 1.00 84.94 94 GLY A C 1
ATOM 688 O O . GLY A 1 94 ? 13.646 -5.089 44.620 1.00 84.94 94 GLY A O 1
ATOM 689 N N . LYS A 1 95 ? 13.209 -2.902 44.995 1.00 82.19 95 LYS A N 1
ATOM 690 C CA . LYS A 1 95 ? 11.742 -3.027 45.110 1.00 82.19 95 LYS A CA 1
ATOM 691 C C . LYS A 1 95 ? 11.017 -3.058 43.750 1.00 82.19 95 LYS A C 1
ATOM 693 O O . LYS A 1 95 ? 9.888 -3.529 43.686 1.00 82.19 95 LYS A O 1
ATOM 698 N N . LYS A 1 96 ? 11.655 -2.623 42.654 1.00 85.75 96 LYS A N 1
ATOM 699 C CA . LYS A 1 96 ? 11.021 -2.503 41.328 1.00 85.75 96 LYS A CA 1
ATOM 700 C C . LYS A 1 96 ? 11.108 -3.812 40.537 1.00 85.75 96 LYS A C 1
ATOM 702 O O . LYS A 1 96 ? 12.160 -4.455 40.502 1.00 85.75 96 LYS A O 1
ATOM 707 N N . LYS A 1 97 ? 10.018 -4.192 39.866 1.00 92.19 97 LYS A N 1
ATOM 708 C CA . LYS A 1 97 ? 9.926 -5.371 38.990 1.00 92.19 97 LYS A CA 1
ATOM 709 C C . LYS A 1 97 ? 9.603 -4.920 37.564 1.00 92.19 97 LYS A C 1
ATOM 711 O O . LYS A 1 97 ? 8.662 -4.167 37.360 1.00 92.19 97 LYS A O 1
ATOM 716 N N . LEU A 1 98 ? 10.390 -5.371 36.593 1.00 92.81 98 LEU A N 1
ATOM 717 C CA . LEU A 1 98 ? 10.199 -5.119 35.162 1.00 92.81 98 LEU A CA 1
ATOM 718 C C . LEU A 1 98 ? 9.961 -6.453 34.446 1.00 92.81 98 LEU A C 1
ATOM 720 O O . LEU A 1 98 ? 10.551 -7.463 34.833 1.00 92.81 98 LEU A O 1
ATOM 724 N N . VAL A 1 99 ? 9.127 -6.468 33.406 1.00 92.75 99 VAL A N 1
ATOM 725 C CA . VAL A 1 99 ? 8.759 -7.693 32.677 1.00 92.75 99 VAL A CA 1
ATOM 726 C C . VAL A 1 99 ? 9.074 -7.546 31.189 1.00 92.75 99 VAL A C 1
ATOM 728 O O . VAL A 1 99 ? 8.808 -6.505 30.597 1.00 92.75 99 VAL A O 1
ATOM 731 N N . CYS A 1 100 ? 9.631 -8.602 30.597 1.00 89.56 100 CYS A N 1
ATOM 732 C CA . CYS A 1 100 ? 9.854 -8.744 29.161 1.00 89.56 100 CYS A CA 1
ATOM 733 C C . CYS A 1 100 ? 9.028 -9.928 28.634 1.00 89.56 100 CYS A C 1
ATOM 735 O O . CYS A 1 100 ? 9.144 -11.037 29.167 1.00 89.56 100 CYS A O 1
ATOM 737 N N . LYS A 1 101 ? 8.187 -9.705 27.618 1.00 90.81 101 LYS A N 1
ATOM 738 C CA . LYS A 1 101 ? 7.466 -10.768 26.893 1.00 90.81 101 LYS A CA 1
ATOM 739 C C . LYS A 1 101 ? 8.401 -11.350 25.824 1.00 90.81 101 LYS A C 1
ATOM 741 O O . LYS A 1 101 ? 9.066 -10.590 25.133 1.00 90.81 101 LYS A O 1
ATOM 746 N N . VAL A 1 102 ? 8.474 -12.669 25.691 1.00 91.88 102 VAL A N 1
ATOM 747 C CA . VAL A 1 102 ? 9.334 -13.344 24.708 1.00 91.88 102 VAL A CA 1
ATOM 748 C C . VAL A 1 102 ? 8.488 -14.242 23.813 1.00 91.88 102 VAL A C 1
ATOM 750 O O . VAL A 1 102 ? 7.719 -15.052 24.324 1.00 91.88 102 VAL A O 1
ATOM 753 N N . THR A 1 103 ? 8.667 -14.132 22.503 1.00 89.06 103 THR A N 1
ATOM 754 C CA . THR A 1 103 ? 8.073 -15.012 21.496 1.00 89.06 103 THR A CA 1
ATOM 755 C C . THR A 1 103 ? 9.180 -15.840 20.858 1.00 89.06 103 THR A C 1
ATOM 757 O O . THR A 1 103 ? 10.149 -15.294 20.329 1.00 89.06 103 THR A O 1
ATOM 760 N N . VAL A 1 104 ? 9.056 -17.163 20.934 1.00 88.88 104 VAL A N 1
ATOM 761 C CA . VAL A 1 104 ? 9.951 -18.095 20.248 1.00 88.88 104 VAL A CA 1
ATOM 762 C C . VAL A 1 104 ? 9.239 -18.648 19.025 1.00 88.88 104 VAL A C 1
ATOM 764 O O . VAL A 1 104 ? 8.174 -19.242 19.176 1.00 88.88 104 VAL A O 1
ATOM 767 N N . TYR A 1 105 ? 9.832 -18.479 17.847 1.00 77.94 105 TYR A N 1
ATOM 768 C CA . TYR A 1 105 ? 9.291 -18.960 16.572 1.00 77.94 105 TYR A CA 1
ATOM 769 C C . TYR A 1 105 ? 10.244 -19.975 15.931 1.00 77.94 105 TYR A C 1
ATOM 771 O O . TYR A 1 105 ? 11.444 -19.963 16.205 1.00 77.94 105 TYR A O 1
ATOM 779 N N . GLY A 1 106 ? 9.729 -20.892 15.122 1.00 78.81 106 GLY A N 1
ATOM 780 C CA . GLY A 1 106 ? 10.500 -21.955 14.476 1.00 78.81 106 GLY A CA 1
ATOM 781 C C . GLY A 1 106 ? 9.928 -22.270 13.095 1.00 78.81 106 GLY A C 1
ATOM 782 O O . GLY A 1 106 ? 8.874 -21.730 12.769 1.00 78.81 106 GLY A O 1
ATOM 783 N N . PRO A 1 107 ? 10.622 -23.093 12.291 1.00 48.72 107 PRO A N 1
ATOM 784 C CA . PRO A 1 107 ? 10.118 -23.520 10.991 1.00 48.72 107 PRO A CA 1
ATOM 785 C C . PRO A 1 107 ? 8.769 -24.227 11.153 1.00 48.72 107 PRO A C 1
ATOM 787 O O . PRO A 1 107 ? 8.582 -25.010 12.090 1.00 48.72 107 PRO A O 1
ATOM 790 N N . ILE A 1 108 ? 7.841 -23.899 10.259 1.00 37.19 108 ILE A N 1
ATOM 791 C CA . ILE A 1 108 ? 6.534 -24.543 10.141 1.00 37.19 108 ILE A CA 1
ATOM 792 C C . ILE A 1 108 ? 6.800 -26.017 9.785 1.00 37.19 108 ILE A C 1
ATOM 794 O O . ILE A 1 108 ? 7.561 -26.270 8.849 1.00 37.19 108 ILE A O 1
ATOM 798 N N . PRO A 1 109 ? 6.281 -27.003 10.540 1.00 32.44 109 PRO A N 1
ATOM 799 C CA . PRO A 1 109 ? 6.424 -28.398 10.149 1.00 32.44 109 PRO A CA 1
ATOM 800 C C . PRO A 1 109 ? 5.687 -28.637 8.820 1.00 32.44 109 PRO A C 1
ATOM 802 O O . PRO A 1 109 ? 4.576 -28.130 8.661 1.00 32.44 109 PRO A O 1
ATOM 805 N N . PRO A 1 110 ? 6.280 -29.383 7.870 1.00 27.95 110 PRO A N 1
ATOM 806 C CA . PRO A 1 110 ? 5.633 -29.689 6.602 1.00 27.95 110 PRO A CA 1
ATOM 807 C C . PRO A 1 110 ? 4.317 -30.432 6.846 1.00 27.95 110 PRO A C 1
ATOM 809 O O . PRO A 1 110 ? 4.250 -31.359 7.658 1.00 27.95 110 PRO A O 1
ATOM 812 N N . CYS A 1 111 ? 3.274 -29.993 6.144 1.00 24.66 111 CYS A N 1
ATOM 813 C CA . CYS A 1 111 ? 1.977 -30.649 6.092 1.00 24.66 111 CYS A CA 1
ATOM 814 C C . CYS A 1 111 ? 2.169 -32.088 5.592 1.00 24.66 111 CYS A C 1
ATOM 816 O O . CYS A 1 111 ? 2.659 -32.305 4.483 1.00 24.66 111 CYS A O 1
ATOM 818 N N . VAL A 1 112 ? 1.821 -33.077 6.417 1.00 26.91 112 VAL A N 1
ATOM 819 C CA . VAL A 1 112 ? 1.755 -34.475 5.984 1.00 26.91 112 VAL A CA 1
ATOM 820 C C . VAL A 1 112 ? 0.455 -34.622 5.202 1.00 26.91 112 VAL A C 1
ATOM 822 O O . VAL A 1 112 ? -0.619 -34.738 5.787 1.00 26.91 112 VAL A O 1
ATOM 825 N N . VAL A 1 113 ? 0.556 -34.563 3.876 1.00 25.53 113 VAL A N 1
ATOM 826 C CA . VAL A 1 113 ? -0.541 -34.897 2.965 1.00 25.53 113 VAL A CA 1
ATOM 827 C C . VAL A 1 113 ? -0.823 -36.392 3.119 1.00 25.53 113 VAL A C 1
ATOM 829 O O . VAL A 1 113 ? 0.007 -37.225 2.757 1.00 25.53 113 VAL A O 1
ATOM 832 N N . LEU A 1 114 ? -1.977 -36.740 3.692 1.00 24.88 114 LEU A N 1
ATOM 833 C CA . LEU A 1 114 ? -2.490 -38.107 3.651 1.00 24.88 114 LEU A CA 1
ATOM 834 C C . LEU A 1 114 ? -2.959 -38.391 2.222 1.00 24.88 114 LEU A C 1
ATOM 836 O O . LEU A 1 114 ? -3.924 -37.804 1.735 1.00 24.88 114 LEU A O 1
ATOM 840 N N . THR A 1 115 ? -2.229 -39.270 1.546 1.00 25.12 115 THR A N 1
ATOM 841 C CA . THR A 1 115 ? -2.552 -39.794 0.224 1.00 25.12 115 THR A CA 1
ATOM 842 C C . THR A 1 115 ? -3.811 -40.660 0.270 1.00 25.12 115 THR A C 1
ATOM 844 O O . THR A 1 115 ? -4.021 -41.466 1.175 1.00 25.12 115 THR A O 1
ATOM 847 N N . GLN A 1 116 ? -4.659 -40.441 -0.732 1.00 30.83 116 GLN A N 1
ATOM 848 C CA . GLN A 1 116 ? -5.968 -41.053 -0.941 1.00 30.83 116 GLN A CA 1
ATOM 849 C C . GLN A 1 116 ? -5.911 -42.580 -1.135 1.00 30.83 116 GLN A C 1
ATOM 851 O O . GLN A 1 116 ? -4.907 -43.156 -1.551 1.00 30.83 116 GLN A O 1
ATOM 856 N N . SER A 1 117 ? -7.053 -43.229 -0.908 1.00 25.52 117 SER A N 1
ATOM 857 C CA . SER A 1 117 ? -7.402 -44.564 -1.410 1.00 25.52 117 SER A CA 1
ATOM 858 C C . SER A 1 117 ? -8.901 -44.585 -1.766 1.00 25.52 117 SER A C 1
ATOM 860 O O . SER A 1 117 ? -9.639 -43.726 -1.287 1.00 25.52 117 SER A O 1
ATOM 862 N N . PRO A 1 118 ? -9.339 -45.464 -2.683 1.00 33.50 118 PRO A N 1
ATOM 863 C CA . PRO A 1 118 ? -9.806 -45.026 -3.997 1.00 33.50 118 PRO A CA 1
ATOM 864 C C . PRO A 1 118 ? -11.326 -44.885 -4.164 1.00 33.50 118 PRO A C 1
ATOM 866 O O . PRO A 1 118 ? -12.139 -45.409 -3.408 1.00 33.50 118 PRO A O 1
ATOM 869 N N . ILE A 1 119 ? -11.632 -44.180 -5.252 1.00 29.94 119 ILE A N 1
ATOM 870 C CA . ILE A 1 119 ? -12.901 -43.974 -5.954 1.00 29.94 119 ILE A CA 1
ATOM 871 C C . ILE A 1 119 ? -13.759 -45.247 -6.016 1.00 29.94 119 ILE A C 1
ATOM 873 O O . ILE A 1 119 ? -13.306 -46.284 -6.503 1.00 29.94 119 ILE A O 1
ATOM 877 N N . VAL A 1 120 ? -15.034 -45.119 -5.628 1.00 27.72 120 VAL A N 1
ATOM 878 C CA . VAL A 1 120 ? -16.112 -46.015 -6.063 1.00 27.72 120 VAL A CA 1
ATOM 879 C C . VAL A 1 120 ? -17.102 -45.208 -6.900 1.00 27.72 120 VAL A C 1
ATOM 881 O O . VAL A 1 120 ? -17.602 -44.161 -6.499 1.00 27.72 120 VAL A O 1
ATOM 884 N N . THR A 1 121 ? -17.299 -45.725 -8.101 1.00 26.86 121 THR A N 1
ATOM 885 C CA . THR A 1 121 ? -18.024 -45.230 -9.266 1.00 26.86 121 THR A CA 1
ATOM 886 C C . THR A 1 121 ? -19.503 -44.932 -8.996 1.00 26.86 121 THR A C 1
ATOM 888 O O . THR A 1 121 ? -20.219 -45.774 -8.456 1.00 26.86 121 THR A O 1
ATOM 891 N N . ALA A 1 122 ? -19.987 -43.774 -9.455 1.00 26.73 122 ALA A N 1
ATOM 892 C CA . ALA A 1 122 ? -21.415 -43.499 -9.599 1.00 26.73 122 ALA A CA 1
ATOM 893 C C . ALA A 1 122 ? -21.919 -44.077 -10.932 1.00 26.73 122 ALA A C 1
ATOM 895 O O . ALA A 1 122 ? -21.374 -43.767 -11.991 1.00 26.73 122 ALA A O 1
ATOM 896 N N . SER A 1 123 ? -22.959 -44.912 -10.873 1.00 27.52 123 SER A N 1
ATOM 897 C CA . SER A 1 123 ? -23.712 -45.391 -12.036 1.00 27.52 123 SER A CA 1
ATOM 898 C C . SER A 1 123 ? -25.103 -44.760 -12.049 1.00 27.52 123 SER A C 1
ATOM 900 O O . SER A 1 123 ? -25.715 -44.549 -11.005 1.00 27.52 123 SER A O 1
ATOM 902 N N . ALA A 1 124 ? -25.548 -44.446 -13.261 1.00 30.59 124 ALA A N 1
ATOM 903 C CA . ALA A 1 124 ? -26.681 -43.614 -13.632 1.00 30.59 124 ALA A CA 1
ATOM 904 C C . ALA A 1 124 ? -28.066 -44.068 -13.123 1.00 30.59 124 ALA A C 1
ATOM 906 O O . ALA A 1 124 ? -28.325 -45.250 -12.902 1.00 30.59 124 ALA A O 1
ATOM 907 N N . ALA A 1 125 ? -28.969 -43.083 -13.035 1.00 28.23 125 ALA A N 1
ATOM 908 C CA . ALA A 1 125 ? -30.427 -43.238 -12.983 1.00 28.23 125 ALA A CA 1
ATOM 909 C C . ALA A 1 125 ? -30.961 -43.963 -14.244 1.00 28.23 125 ALA A C 1
ATOM 911 O O . ALA A 1 125 ? -30.273 -43.942 -15.270 1.00 28.23 125 ALA A O 1
ATOM 912 N N . PRO A 1 126 ? -32.173 -44.567 -14.224 1.00 35.50 126 PRO A N 1
ATOM 913 C CA . PRO A 1 126 ? -33.395 -43.782 -14.470 1.00 35.50 126 PRO A CA 1
ATOM 914 C C . PRO A 1 126 ? -34.697 -44.249 -13.759 1.00 35.50 126 PRO A C 1
ATOM 916 O O . PRO A 1 126 ? -34.934 -45.428 -13.528 1.00 35.50 126 PRO A O 1
ATOM 919 N N . THR A 1 127 ? -35.551 -43.257 -13.480 1.00 26.69 127 THR A N 1
ATOM 920 C CA . THR A 1 127 ? -37.014 -43.170 -13.716 1.00 26.69 127 THR A CA 1
ATOM 921 C C . THR A 1 127 ? -37.936 -44.380 -13.451 1.00 26.69 127 THR A C 1
ATOM 923 O O . THR A 1 127 ? -37.932 -45.320 -14.232 1.00 26.69 127 THR A O 1
ATOM 926 N N . GLN A 1 128 ? -38.907 -44.246 -12.526 1.00 30.20 128 GLN A N 1
ATOM 927 C CA . GLN A 1 128 ? -40.347 -44.284 -12.869 1.00 30.20 128 GLN A CA 1
ATOM 928 C C . GLN A 1 128 ? -41.292 -43.871 -11.722 1.00 30.20 128 GLN A C 1
ATOM 930 O O . GLN A 1 128 ? -41.038 -44.085 -10.544 1.00 30.20 128 GLN A O 1
ATOM 935 N N . SER A 1 129 ? -42.397 -43.269 -12.161 1.00 26.11 129 SER A N 1
ATOM 936 C CA . SER A 1 129 ? -43.579 -42.761 -11.457 1.00 26.11 129 SER A CA 1
ATOM 937 C C . SER A 1 129 ? -44.409 -43.839 -10.745 1.00 26.11 129 SER A C 1
ATOM 939 O O . SER A 1 129 ? -44.526 -44.954 -11.245 1.00 26.11 129 SER A O 1
ATOM 941 N N . THR A 1 130 ? -45.074 -43.490 -9.638 1.00 27.23 130 THR A N 1
ATOM 942 C CA . THR A 1 130 ? -46.538 -43.641 -9.467 1.00 27.23 130 THR A CA 1
ATOM 943 C C . THR A 1 130 ? -47.022 -42.915 -8.208 1.00 27.23 130 THR A C 1
ATOM 945 O O . THR A 1 130 ? -46.254 -42.585 -7.310 1.00 27.23 130 THR A O 1
ATOM 948 N N . ALA A 1 131 ? -48.310 -42.588 -8.231 1.00 25.75 131 ALA A N 1
ATOM 949 C CA . ALA A 1 131 ? -48.994 -41.566 -7.458 1.00 25.75 131 ALA A CA 1
ATOM 950 C C . ALA A 1 131 ? -49.755 -42.098 -6.219 1.00 25.75 131 ALA A C 1
ATOM 952 O O . ALA A 1 131 ? -49.838 -43.306 -6.015 1.00 25.75 131 ALA A O 1
ATOM 953 N N . VAL A 1 132 ? -50.443 -41.153 -5.545 1.00 28.94 132 VAL A N 1
ATOM 954 C CA . VAL A 1 132 ? -51.622 -41.303 -4.647 1.00 28.94 132 VAL A CA 1
ATOM 955 C C . VAL A 1 132 ? -51.299 -41.666 -3.182 1.00 28.94 132 VAL A C 1
ATOM 957 O O . VAL A 1 132 ? -50.460 -42.521 -2.954 1.00 28.94 132 VAL A O 1
ATOM 960 N N . THR A 1 133 ? -51.945 -41.210 -2.097 1.00 26.77 133 THR A N 1
ATOM 961 C CA . THR A 1 133 ? -52.754 -40.046 -1.647 1.00 26.77 133 THR A CA 1
ATOM 962 C C . THR A 1 133 ? -52.888 -40.212 -0.109 1.00 26.77 133 THR A C 1
ATOM 964 O O . THR A 1 133 ? -52.656 -41.305 0.403 1.00 26.77 133 THR A O 1
ATOM 967 N N . ALA A 1 134 ? -53.357 -39.159 0.579 1.00 28.92 134 ALA A N 1
ATOM 968 C CA . ALA A 1 134 ? -53.919 -39.076 1.948 1.00 28.92 134 ALA A CA 1
ATOM 969 C C . ALA A 1 134 ? -52.917 -38.705 3.068 1.00 28.92 134 ALA A C 1
ATOM 971 O O . ALA A 1 134 ? -51.995 -39.450 3.362 1.00 28.92 134 ALA A O 1
ATOM 972 N N . SER A 1 135 ? -52.936 -37.486 3.626 1.00 29.58 135 SER A N 1
ATOM 973 C CA . SER A 1 135 ? -53.979 -36.797 4.426 1.00 29.58 135 SER A CA 1
ATOM 974 C C . SER A 1 135 ? -54.137 -37.365 5.842 1.00 29.58 135 SER A C 1
ATOM 976 O O . SER A 1 135 ? -54.750 -38.417 5.999 1.00 29.58 135 SER A O 1
ATOM 978 N N . ALA A 1 136 ? -53.608 -36.645 6.846 1.00 30.03 136 ALA A N 1
ATOM 979 C CA . ALA A 1 136 ? -54.311 -36.209 8.067 1.00 30.03 136 ALA A CA 1
ATOM 980 C C . ALA A 1 136 ? -53.329 -35.671 9.140 1.00 30.03 136 ALA A C 1
ATOM 982 O O . ALA A 1 136 ? -52.612 -36.423 9.793 1.00 30.03 136 ALA A O 1
ATOM 983 N N . THR A 1 137 ? -53.355 -34.357 9.359 1.00 30.86 137 THR A N 1
ATOM 984 C CA . THR A 1 137 ? -53.201 -33.689 10.680 1.00 30.86 137 THR A CA 1
ATOM 985 C C . THR A 1 137 ? -54.614 -33.682 11.326 1.00 30.86 137 THR A C 1
ATOM 987 O O . THR A 1 137 ? -55.557 -33.822 10.540 1.00 30.86 137 THR A O 1
ATOM 990 N N . PRO A 1 138 ? -54.884 -33.482 12.647 1.00 44.59 138 PRO A N 1
ATOM 991 C CA . PRO A 1 138 ? -54.093 -32.854 13.726 1.00 44.59 138 PRO A CA 1
ATOM 992 C C . PRO A 1 138 ? -54.147 -33.637 15.078 1.00 44.59 138 PRO A C 1
ATOM 994 O O . PRO A 1 138 ? -54.802 -34.665 15.185 1.00 44.59 138 PRO A O 1
ATOM 997 N N . THR A 1 139 ? -53.481 -33.262 16.178 1.00 25.67 139 THR A N 1
ATOM 998 C CA . THR A 1 139 ? -53.954 -32.267 17.170 1.00 25.67 139 THR A CA 1
ATOM 999 C C . THR A 1 139 ? -53.045 -32.308 18.409 1.00 25.67 139 THR A C 1
ATOM 1001 O O . THR A 1 139 ? -52.544 -33.361 18.794 1.00 25.67 139 THR A O 1
ATOM 1004 N N . ALA A 1 140 ? -52.867 -31.140 19.028 1.00 32.50 140 ALA A N 1
ATOM 1005 C CA . ALA A 1 140 ? -52.119 -30.857 20.249 1.00 32.50 140 ALA A CA 1
ATOM 1006 C C . ALA A 1 140 ? -52.701 -31.489 21.532 1.00 32.50 140 ALA A C 1
ATOM 1008 O O . ALA A 1 140 ? -53.909 -31.673 21.649 1.00 32.50 140 ALA A O 1
ATOM 1009 N N . THR A 1 141 ? -51.862 -31.695 22.554 1.00 29.08 141 THR A N 1
ATOM 1010 C CA . THR A 1 141 ? -52.266 -31.683 23.975 1.00 29.08 141 THR A CA 1
ATOM 1011 C C . THR A 1 141 ? -51.091 -31.219 24.849 1.00 29.08 141 THR A C 1
ATOM 1013 O O . THR A 1 141 ? -49.933 -31.518 24.571 1.00 29.08 141 THR A O 1
ATOM 1016 N N . VAL A 1 142 ? -51.431 -30.412 25.855 1.00 32.06 142 VAL A N 1
ATOM 1017 C CA . VAL A 1 142 ? -50.594 -29.547 26.702 1.00 32.06 142 VAL A CA 1
ATOM 1018 C C . VAL A 1 142 ? -49.904 -30.302 27.858 1.00 32.06 142 VAL A C 1
ATOM 1020 O O . VAL A 1 142 ? -50.353 -31.364 28.278 1.00 32.06 142 VAL A O 1
ATOM 1023 N N . ALA A 1 143 ? -48.815 -29.692 28.343 1.00 28.38 143 ALA A N 1
ATOM 1024 C CA . ALA A 1 143 ? -47.876 -30.047 29.417 1.00 28.38 143 ALA A CA 1
ATOM 1025 C C . ALA A 1 143 ? -48.462 -30.513 30.774 1.00 28.38 143 ALA A C 1
ATOM 1027 O O . ALA A 1 143 ? -49.625 -30.257 31.089 1.00 28.38 143 ALA A O 1
ATOM 1028 N N . PRO A 1 144 ? -47.597 -31.075 31.648 1.00 29.88 144 PRO A N 1
ATOM 1029 C CA . PRO A 1 144 ? -47.162 -30.249 32.780 1.00 29.88 144 PRO A CA 1
ATOM 1030 C C . PRO A 1 144 ? -45.652 -30.290 33.097 1.00 29.88 144 PRO A C 1
ATOM 1032 O O . PRO A 1 144 ? -44.909 -31.202 32.751 1.00 29.88 144 PRO A O 1
ATOM 1035 N N . THR A 1 145 ? -45.253 -29.231 33.794 1.00 27.92 145 THR A N 1
ATOM 1036 C CA . THR A 1 145 ? -43.943 -28.823 34.308 1.00 27.92 145 THR A CA 1
ATOM 1037 C C . THR A 1 145 ? -43.319 -29.779 35.336 1.00 27.92 145 THR A C 1
ATOM 1039 O O . THR A 1 145 ? -43.976 -30.167 36.299 1.00 27.92 145 THR A O 1
ATOM 1042 N N . SER A 1 146 ? -42.004 -30.013 35.232 1.00 28.25 146 SER A N 1
ATOM 1043 C CA . SER A 1 146 ? -41.137 -30.373 36.368 1.00 28.25 146 SER A CA 1
ATOM 1044 C C . SER A 1 146 ? -39.741 -29.745 36.217 1.00 28.25 146 SER A C 1
ATOM 1046 O O . SER A 1 146 ? -39.036 -30.010 35.245 1.00 28.25 146 SER A O 1
ATOM 1048 N N . THR A 1 147 ? -39.362 -28.902 37.180 1.00 26.08 147 THR A N 1
ATOM 1049 C CA . THR A 1 147 ? -38.044 -28.259 37.370 1.00 26.08 147 THR A CA 1
ATOM 1050 C C . THR A 1 147 ? -36.968 -29.285 37.821 1.00 26.08 147 THR A C 1
ATOM 1052 O O . THR A 1 147 ? -37.312 -30.425 38.126 1.00 26.08 147 THR A O 1
ATOM 1055 N N . PRO A 1 148 ? -35.655 -28.965 37.830 1.00 28.33 148 PRO A N 1
ATOM 1056 C CA . PRO A 1 148 ? -34.634 -29.721 37.115 1.00 28.33 148 PRO A CA 1
ATOM 1057 C C . PRO A 1 148 ? -33.795 -30.621 38.037 1.00 28.33 148 PRO A C 1
ATOM 1059 O O . PRO A 1 148 ? -33.352 -30.219 39.113 1.00 28.33 148 PRO A O 1
ATOM 1062 N N . THR A 1 149 ? -33.479 -31.830 37.579 1.00 23.56 149 THR A N 1
ATOM 1063 C CA . THR A 1 149 ? -32.447 -32.666 38.203 1.00 23.56 149 THR A CA 1
ATOM 1064 C C . THR A 1 149 ? -31.089 -32.336 37.585 1.00 23.56 149 THR A C 1
ATOM 1066 O O . THR A 1 149 ? -30.869 -32.540 36.395 1.00 23.56 149 THR A O 1
ATOM 1069 N N . GLN A 1 150 ? -30.171 -31.813 38.405 1.00 33.03 150 GLN A N 1
ATOM 1070 C CA . GLN A 1 150 ? -28.754 -31.690 38.064 1.00 33.03 150 GLN A CA 1
ATOM 1071 C C . GLN A 1 150 ? -28.156 -33.081 37.817 1.00 33.03 150 GLN A C 1
ATOM 1073 O O . GLN A 1 150 ? -28.333 -33.998 38.616 1.00 33.03 150 GLN A O 1
ATOM 1078 N N . THR A 1 151 ? -27.415 -33.239 36.725 1.00 24.06 151 THR A N 1
ATOM 1079 C CA . THR A 1 151 ? -26.554 -34.397 36.439 1.00 24.06 151 THR A CA 1
ATOM 1080 C C . THR A 1 151 ? -25.312 -33.862 35.701 1.00 24.06 151 THR A C 1
ATOM 1082 O O . THR A 1 151 ? -25.421 -32.860 34.993 1.00 24.06 151 THR A O 1
ATOM 1085 N N . PRO A 1 152 ? -24.109 -34.394 35.981 1.00 24.59 152 PRO A N 1
ATOM 1086 C CA . PRO A 1 152 ? -22.886 -33.605 36.040 1.00 24.59 152 PRO A CA 1
ATOM 1087 C C . PRO A 1 152 ? -22.273 -33.259 34.682 1.00 24.59 152 PRO A C 1
ATOM 1089 O O . PRO A 1 152 ? -22.389 -33.980 33.695 1.00 24.59 152 PRO A O 1
ATOM 1092 N N . ILE A 1 153 ? -21.554 -32.140 34.722 1.00 33.28 153 ILE A N 1
ATOM 1093 C CA . ILE A 1 153 ? -20.681 -31.560 33.703 1.00 33.28 153 ILE A CA 1
ATOM 1094 C C . ILE A 1 153 ? -19.766 -32.632 33.096 1.00 33.28 153 ILE A C 1
ATOM 1096 O O . ILE A 1 153 ? -18.869 -33.146 33.766 1.00 33.28 153 ILE A O 1
ATOM 1100 N N . VAL A 1 154 ? -19.940 -32.892 31.801 1.00 23.75 154 VAL A N 1
ATOM 1101 C CA . VAL A 1 154 ? -18.875 -33.412 30.942 1.00 23.75 154 VAL A CA 1
ATOM 1102 C C . VAL A 1 154 ? -18.369 -32.233 30.130 1.00 23.75 154 VAL A C 1
ATOM 1104 O O . VAL A 1 154 ? -19.043 -31.758 29.225 1.00 23.75 154 VAL A O 1
ATOM 1107 N N . THR A 1 155 ? -17.188 -31.738 30.487 1.00 24.48 155 THR A N 1
ATOM 1108 C CA . THR A 1 155 ? -16.433 -30.776 29.685 1.00 24.48 155 THR A CA 1
ATOM 1109 C C . THR A 1 155 ? -16.027 -31.458 28.376 1.00 24.48 155 THR A C 1
ATOM 1111 O O . THR A 1 155 ? -15.220 -32.391 28.429 1.00 24.48 155 THR A O 1
ATOM 1114 N N . PRO A 1 156 ? -16.502 -31.022 27.196 1.00 24.52 156 PRO A N 1
ATOM 1115 C CA . PRO A 1 156 ? -15.830 -31.378 25.962 1.00 24.52 156 PRO A CA 1
ATOM 1116 C C . PRO A 1 156 ? -14.505 -30.617 25.966 1.00 24.52 156 PRO A C 1
ATOM 1118 O O . PRO A 1 156 ? -14.474 -29.394 26.110 1.00 24.52 156 PRO A O 1
ATOM 1121 N N . ASN A 1 157 ? -13.395 -31.344 25.853 1.00 24.92 157 ASN A N 1
ATOM 1122 C CA . ASN A 1 157 ? -12.107 -30.748 25.524 1.00 24.92 157 ASN A CA 1
ATOM 1123 C C . ASN A 1 157 ? -12.263 -30.022 24.183 1.00 24.92 157 ASN A C 1
ATOM 1125 O O . ASN A 1 157 ? -12.247 -30.654 23.129 1.00 24.92 157 ASN A O 1
ATOM 1129 N N . TYR A 1 158 ? -12.439 -28.704 24.232 1.00 26.05 158 TYR A N 1
ATOM 1130 C CA . TYR A 1 158 ? -12.390 -27.868 23.047 1.00 26.05 158 TYR A CA 1
ATOM 1131 C C . TYR A 1 158 ? -10.923 -27.727 22.645 1.00 26.05 158 TYR A C 1
ATOM 1133 O O . TYR A 1 158 ? -10.114 -27.115 23.352 1.00 26.05 158 TYR A O 1
ATOM 1141 N N . GLU A 1 159 ? -10.564 -28.360 21.532 1.00 23.27 159 GLU A N 1
ATOM 1142 C CA . GLU A 1 159 ? -9.321 -28.066 20.837 1.00 23.27 159 GLU A CA 1
ATOM 1143 C C . GLU A 1 159 ? -9.287 -26.577 20.488 1.00 23.27 159 GLU A C 1
ATOM 1145 O O . GLU A 1 159 ? -10.267 -26.001 20.018 1.00 23.27 159 GLU A O 1
ATOM 1150 N N . ILE A 1 160 ? -8.139 -25.941 20.718 1.00 23.92 160 ILE A N 1
ATOM 1151 C CA . ILE A 1 160 ? -7.887 -24.577 20.259 1.00 23.92 160 ILE A CA 1
ATOM 11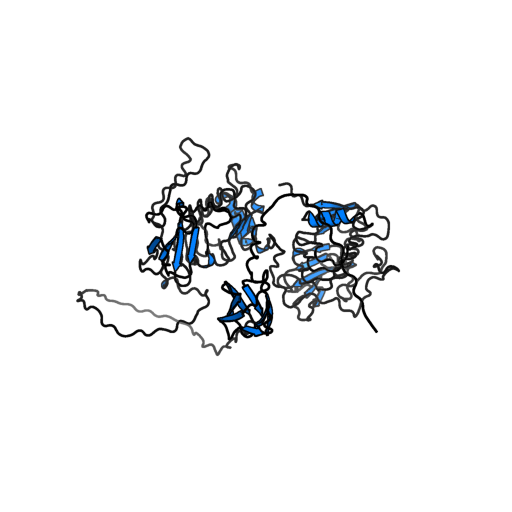52 C C . ILE A 1 160 ? -7.837 -24.626 18.729 1.00 23.92 160 ILE A C 1
ATOM 1154 O O . ILE A 1 160 ? -6.781 -24.887 18.150 1.00 23.92 160 ILE A O 1
ATOM 1158 N N . LYS A 1 161 ? -8.984 -24.388 18.087 1.00 24.56 161 LYS A N 1
ATOM 1159 C CA . LYS A 1 161 ? -9.064 -24.045 16.670 1.00 24.56 161 LYS A CA 1
ATOM 1160 C C . LYS A 1 161 ? -8.437 -22.667 16.492 1.00 24.56 161 LYS A C 1
ATOM 1162 O O . LYS A 1 161 ? -8.887 -21.679 17.066 1.00 24.56 161 LYS A O 1
ATOM 1167 N N . THR A 1 162 ? -7.355 -22.615 15.732 1.00 25.44 162 THR A N 1
ATOM 1168 C CA . THR A 1 162 ? -6.911 -21.386 15.075 1.00 25.44 162 THR A CA 1
ATOM 1169 C C . THR A 1 162 ? -8.036 -20.898 14.165 1.00 25.44 162 THR A C 1
ATOM 1171 O O . THR A 1 162 ? -8.625 -21.693 13.439 1.00 25.44 162 THR A O 1
ATOM 1174 N N . ILE A 1 163 ? -8.354 -19.614 14.279 1.00 34.72 163 ILE A N 1
ATOM 1175 C CA . ILE A 1 163 ? -9.486 -18.936 13.643 1.00 34.72 163 ILE A CA 1
ATOM 1176 C C . ILE A 1 163 ? -9.372 -19.034 12.107 1.00 34.72 163 ILE A C 1
ATOM 1178 O O . ILE A 1 163 ? -8.259 -19.050 11.577 1.00 34.72 163 ILE A O 1
ATOM 1182 N N . ASN A 1 164 ? -10.535 -19.068 11.443 1.00 35.50 164 ASN A N 1
ATOM 1183 C CA . ASN A 1 164 ? -10.794 -18.977 9.995 1.00 35.50 164 ASN A CA 1
ATOM 1184 C C . ASN A 1 164 ? -10.958 -20.296 9.222 1.00 35.50 164 ASN A C 1
ATOM 1186 O O . ASN A 1 164 ? -10.356 -20.527 8.177 1.00 35.50 164 ASN A O 1
ATOM 1190 N N . THR A 1 165 ? -11.894 -21.124 9.678 1.00 31.77 165 THR A N 1
ATOM 1191 C CA . THR A 1 165 ? -12.835 -21.764 8.746 1.00 31.77 165 THR A CA 1
ATOM 1192 C C . THR A 1 165 ? -14.226 -21.328 9.197 1.00 31.77 165 THR A C 1
ATOM 1194 O O . THR A 1 165 ? -14.517 -21.537 10.379 1.00 31.77 165 THR A O 1
ATOM 1197 N N . PRO A 1 166 ? -15.056 -20.702 8.341 1.00 35.66 166 PRO A N 1
ATOM 1198 C CA . PRO A 1 166 ? -16.423 -20.360 8.705 1.00 35.66 166 PRO A CA 1
ATOM 1199 C C . PRO A 1 166 ? -17.123 -21.639 9.159 1.00 35.66 166 PRO A C 1
ATOM 1201 O O . PRO A 1 166 ? -17.280 -22.587 8.386 1.00 35.66 166 PRO A O 1
ATOM 1204 N N . GLY A 1 167 ? -17.494 -21.702 10.436 1.00 35.78 167 GLY A N 1
ATOM 1205 C CA . GLY A 1 167 ? -18.640 -22.521 10.794 1.00 35.78 167 GLY A CA 1
ATOM 1206 C C . GLY A 1 167 ? -19.870 -21.893 10.133 1.00 35.78 167 GLY A C 1
ATOM 1207 O O . GLY A 1 167 ? -19.867 -20.683 9.901 1.00 35.78 167 GLY A O 1
ATOM 1208 N N . PRO A 1 168 ? -20.907 -22.665 9.785 1.00 40.38 168 PRO A N 1
ATOM 1209 C CA . PRO A 1 168 ? -22.149 -22.070 9.314 1.00 40.38 168 PRO A CA 1
ATOM 1210 C C . PRO A 1 168 ? -22.637 -21.031 10.339 1.00 40.38 168 PRO A C 1
ATOM 1212 O O . PRO A 1 168 ? -22.709 -21.324 11.532 1.00 40.38 168 PRO A O 1
ATOM 1215 N N . VAL A 1 169 ? -22.980 -19.833 9.852 1.00 47.69 169 VAL A N 1
ATOM 1216 C CA . VAL A 1 169 ? -23.494 -18.659 10.599 1.00 47.69 169 VAL A CA 1
ATOM 1217 C C . VAL A 1 169 ? -24.612 -19.023 11.597 1.00 47.69 169 VAL A C 1
ATOM 1219 O O . VAL A 1 169 ? -24.834 -18.324 12.577 1.00 47.69 169 VAL A O 1
ATOM 1222 N N . ALA A 1 170 ? -25.278 -20.162 11.392 1.00 43.94 170 ALA A N 1
ATOM 1223 C CA . ALA A 1 170 ? -26.389 -20.669 12.189 1.00 43.94 170 ALA A CA 1
ATOM 1224 C C . ALA A 1 170 ? -26.093 -20.940 13.684 1.00 43.94 170 ALA A C 1
ATOM 1226 O O . ALA A 1 170 ? -27.043 -20.976 14.467 1.00 43.94 170 ALA A O 1
ATOM 1227 N N . ASP A 1 171 ? -24.830 -21.104 14.105 1.00 53.84 171 ASP A N 1
ATOM 1228 C CA . ASP A 1 171 ? -24.513 -21.543 15.480 1.00 53.84 171 ASP A CA 1
ATOM 1229 C C . ASP A 1 171 ? -23.996 -20.443 16.429 1.00 53.84 171 ASP A C 1
ATOM 1231 O O . ASP A 1 171 ? -23.991 -20.652 17.646 1.00 53.84 171 ASP A O 1
ATOM 1235 N N . TYR A 1 172 ? -23.607 -19.264 15.927 1.00 64.25 172 TYR A N 1
ATOM 1236 C CA . TYR A 1 172 ? -23.131 -18.155 16.767 1.00 64.25 172 TYR A CA 1
ATOM 1237 C C . TYR A 1 172 ? -24.180 -17.047 16.876 1.00 64.25 172 TYR A C 1
ATOM 1239 O O . TYR A 1 172 ? -24.846 -16.684 15.917 1.00 64.25 172 TYR A O 1
ATOM 1247 N N . ASP A 1 173 ? -24.365 -16.550 18.093 1.00 87.25 173 ASP A N 1
ATOM 1248 C CA . ASP A 1 173 ? -25.231 -15.413 18.391 1.00 87.25 173 ASP A CA 1
ATOM 1249 C C . ASP A 1 173 ? -24.514 -14.121 17.990 1.00 87.25 173 ASP A C 1
ATOM 1251 O O . ASP A 1 173 ? -23.356 -13.932 18.372 1.00 87.25 173 ASP A O 1
ATOM 1255 N N . CYS A 1 174 ? -25.153 -13.281 17.182 1.00 91.06 174 CYS A N 1
ATOM 1256 C CA . CYS A 1 174 ? -24.543 -12.057 16.683 1.00 91.06 174 CYS A CA 1
ATOM 1257 C C . CYS A 1 174 ? -24.942 -10.847 17.522 1.00 91.06 174 CYS A C 1
ATOM 1259 O O . CYS A 1 174 ? -25.747 -10.923 18.453 1.00 91.06 174 CYS A O 1
ATOM 1261 N N . LEU A 1 175 ? -24.358 -9.707 17.181 1.00 93.56 175 LEU A N 1
ATOM 1262 C CA . LEU A 1 175 ? -24.786 -8.419 17.694 1.00 93.56 175 LEU A CA 1
ATOM 1263 C C . LEU A 1 175 ? -26.260 -8.160 17.310 1.00 93.56 175 LEU A C 1
ATOM 1265 O O . LEU A 1 175 ? -26.725 -8.606 16.260 1.00 93.56 175 LEU A O 1
ATOM 1269 N N . GLN A 1 176 ? -27.023 -7.467 18.149 1.00 93.06 176 GLN A N 1
ATOM 1270 C CA . GLN A 1 176 ? -28.381 -7.045 17.799 1.00 93.06 176 GLN A CA 1
ATOM 1271 C C . GLN A 1 176 ? -28.356 -5.930 16.743 1.00 93.06 176 GLN A C 1
ATOM 1273 O O . GLN A 1 176 ? -27.378 -5.202 16.610 1.00 93.06 176 GLN A O 1
ATOM 1278 N N . VAL A 1 177 ? -29.434 -5.766 15.978 1.00 88.75 177 VAL A N 1
ATOM 1279 C CA . VAL A 1 177 ? -29.541 -4.653 15.021 1.00 88.75 177 VAL A CA 1
ATOM 1280 C C . VAL A 1 177 ? -29.821 -3.351 15.774 1.00 88.75 177 VAL A C 1
ATOM 1282 O O . VAL A 1 177 ? -30.645 -3.335 16.687 1.00 88.75 177 VAL A O 1
ATOM 1285 N N . GLU A 1 178 ? -29.174 -2.253 15.373 1.00 82.06 178 GLU A N 1
ATOM 1286 C CA . GLU A 1 178 ? -29.538 -0.914 15.855 1.00 82.06 178 GLU A CA 1
ATOM 1287 C C . GLU A 1 178 ? -31.034 -0.637 15.581 1.00 82.06 178 GLU A C 1
ATOM 1289 O O . GLU A 1 178 ? -31.510 -0.886 14.464 1.00 82.06 178 GLU A O 1
ATOM 1294 N N . PRO A 1 179 ? -31.818 -0.139 16.558 1.00 77.62 179 PRO A N 1
ATOM 1295 C CA . PRO A 1 179 ? -33.244 0.089 16.368 1.00 77.62 179 PRO A CA 1
ATOM 1296 C C . PRO A 1 179 ? -33.516 1.050 15.203 1.00 77.62 179 PRO A C 1
ATOM 1298 O O . PRO A 1 179 ? -32.890 2.103 15.079 1.00 77.62 179 PRO A O 1
ATOM 1301 N N . ALA A 1 180 ? -34.499 0.712 14.363 1.00 53.38 180 ALA A N 1
ATOM 1302 C CA . ALA A 1 180 ? -34.913 1.501 13.203 1.00 53.38 180 ALA A CA 1
ATOM 1303 C C . ALA A 1 180 ? -35.588 2.821 13.630 1.00 53.38 180 ALA A C 1
ATOM 1305 O O . ALA A 1 180 ? -36.810 2.948 13.656 1.00 53.38 180 ALA A O 1
ATOM 1306 N N . GLY A 1 181 ? -34.781 3.809 14.007 1.00 53.47 181 GLY A N 1
ATOM 1307 C CA . GLY A 1 181 ? -35.231 5.098 14.526 1.00 53.47 181 GLY A CA 1
ATOM 1308 C C . GLY A 1 181 ? -34.256 6.218 14.189 1.00 53.47 181 GLY A C 1
ATOM 1309 O O . GLY A 1 181 ? -33.921 7.023 15.049 1.00 53.47 181 GLY A O 1
ATOM 1310 N N . TYR A 1 182 ? -33.773 6.267 12.950 1.00 57.41 182 TYR A N 1
ATOM 1311 C CA . TYR A 1 182 ? -32.863 7.313 12.489 1.00 57.41 182 TYR A CA 1
ATOM 1312 C C . TYR A 1 182 ? -33.636 8.429 11.772 1.00 57.41 182 TYR A C 1
ATOM 1314 O O . TYR A 1 182 ? -34.373 8.177 10.820 1.00 57.41 182 TYR A O 1
ATOM 1322 N N . LYS A 1 183 ? -33.459 9.680 12.212 1.00 48.84 183 LYS A N 1
ATOM 1323 C CA . LYS A 1 183 ? -33.876 10.876 11.465 1.00 48.84 183 LYS A CA 1
ATOM 1324 C C . LYS A 1 183 ? -32.630 11.601 10.958 1.00 48.84 183 LYS A C 1
ATOM 1326 O O . LYS A 1 183 ? -32.143 12.518 11.616 1.00 48.84 183 LYS A O 1
ATOM 1331 N N . SER A 1 184 ? -32.136 11.193 9.790 1.00 45.34 184 SER A N 1
ATOM 1332 C CA . SER A 1 184 ? -31.282 12.050 8.959 1.00 45.34 184 SER A CA 1
ATOM 1333 C C . SER A 1 184 ? -32.090 13.279 8.567 1.00 45.34 184 SER A C 1
ATOM 1335 O O . SER A 1 184 ? -33.192 13.119 8.046 1.00 45.34 184 SER A O 1
ATOM 1337 N N . TYR A 1 185 ? -31.574 14.483 8.776 1.00 43.31 185 TYR A N 1
ATOM 1338 C CA . TYR A 1 185 ? -32.047 15.640 8.022 1.00 43.31 185 TYR A CA 1
ATOM 1339 C C . TYR A 1 185 ? -30.912 16.078 7.104 1.00 43.31 185 TYR A C 1
ATOM 1341 O O . TYR A 1 185 ? -30.200 17.026 7.405 1.00 43.31 185 TYR A O 1
ATOM 1349 N N . PHE A 1 186 ? -30.760 15.391 5.975 1.00 46.34 186 PHE A N 1
ATOM 1350 C CA . PHE A 1 186 ? -30.296 16.063 4.768 1.00 46.34 186 PHE A CA 1
ATOM 1351 C C . PHE A 1 186 ? -31.540 16.663 4.111 1.00 46.34 186 PHE A C 1
ATOM 1353 O O . PHE A 1 186 ? -32.155 16.037 3.257 1.00 46.34 186 PHE A O 1
ATOM 1360 N N . ASN A 1 187 ? -31.971 17.839 4.571 1.00 37.75 187 ASN A N 1
ATOM 1361 C CA . ASN A 1 187 ? -32.893 18.655 3.789 1.00 37.75 187 ASN A CA 1
ATOM 1362 C C . ASN A 1 187 ? -32.087 19.813 3.213 1.00 37.75 187 ASN A C 1
ATOM 1364 O O . ASN A 1 187 ? -31.691 20.719 3.940 1.00 37.75 187 ASN A O 1
ATOM 1368 N N . GLY A 1 188 ? -31.880 19.777 1.895 1.00 40.56 188 GLY A N 1
ATOM 1369 C CA . GLY A 1 188 ? -31.438 20.927 1.104 1.00 40.56 188 GLY A CA 1
ATOM 1370 C C . GLY A 1 188 ? -32.457 22.075 1.071 1.00 40.56 188 GLY A C 1
ATOM 1371 O O . GLY A 1 188 ? -32.171 23.119 0.500 1.00 40.56 188 GLY A O 1
ATOM 1372 N N . ASP A 1 189 ? -33.606 21.922 1.728 1.00 38.34 189 ASP A N 1
ATOM 1373 C CA . ASP A 1 189 ? -34.630 22.949 1.857 1.00 38.34 189 ASP A CA 1
ATOM 1374 C C . ASP A 1 189 ? -34.732 23.395 3.318 1.00 38.34 189 ASP A C 1
ATOM 1376 O O . ASP A 1 189 ? -35.439 22.782 4.114 1.00 38.34 189 ASP A O 1
ATOM 1380 N N . GLU A 1 190 ? -33.945 24.414 3.675 1.00 37.94 190 GLU A N 1
ATOM 1381 C CA . GLU A 1 190 ? -34.335 25.578 4.495 1.00 37.94 190 GLU A CA 1
ATOM 1382 C C . GLU A 1 190 ? -33.084 26.390 4.898 1.00 37.94 190 GLU A C 1
ATOM 1384 O O . GLU A 1 190 ? -32.522 26.273 5.983 1.00 37.94 190 GLU A O 1
ATOM 1389 N N . GLY A 1 191 ? -32.650 27.268 3.989 1.00 40.03 191 GLY A N 1
ATOM 1390 C CA . GLY A 1 191 ? -32.123 28.594 4.339 1.00 40.03 191 GLY A CA 1
ATOM 1391 C C . GLY A 1 191 ? -30.718 28.730 4.940 1.00 40.03 191 GLY A C 1
ATOM 1392 O O . GLY A 1 191 ? -30.262 29.867 5.051 1.00 40.03 191 GLY A O 1
ATOM 1393 N N . VAL A 1 192 ? -30.002 27.653 5.282 1.00 34.66 192 VAL A N 1
ATOM 1394 C CA . VAL A 1 192 ? -28.595 27.739 5.727 1.00 34.66 192 VAL A CA 1
ATOM 1395 C C . VAL A 1 192 ? -27.713 26.803 4.904 1.00 34.66 192 VAL A C 1
ATOM 1397 O O . VAL A 1 192 ? -27.579 25.616 5.183 1.00 34.66 192 VAL A O 1
ATOM 1400 N N . ILE A 1 193 ? -27.088 27.370 3.875 1.00 35.97 193 ILE A N 1
ATOM 1401 C CA . ILE A 1 193 ? -26.049 26.718 3.077 1.00 35.97 193 ILE A CA 1
ATOM 1402 C C . ILE A 1 193 ? -24.777 26.640 3.937 1.00 35.97 193 ILE A C 1
ATOM 1404 O O . ILE A 1 193 ? -24.231 27.683 4.295 1.00 35.97 193 ILE A O 1
ATOM 1408 N N . GLY A 1 194 ? -24.290 25.429 4.246 1.00 41.09 194 GLY A N 1
ATOM 1409 C CA . GLY A 1 194 ? -22.873 25.233 4.594 1.00 41.09 194 GLY A CA 1
ATOM 1410 C C . GLY A 1 194 ? -22.493 24.461 5.864 1.00 41.09 194 GLY A C 1
ATOM 1411 O O . GLY A 1 194 ? -21.314 24.489 6.203 1.00 41.09 194 GLY A O 1
ATOM 1412 N N . ALA A 1 195 ? -23.396 23.766 6.564 1.00 42.38 195 ALA A N 1
ATOM 1413 C CA . ALA A 1 195 ? -22.980 22.851 7.637 1.00 42.38 195 ALA A CA 1
ATOM 1414 C C . ALA A 1 195 ? -23.853 21.586 7.668 1.00 42.38 195 ALA A C 1
ATOM 1416 O O . ALA A 1 195 ? -25.076 21.708 7.745 1.00 42.38 195 ALA A O 1
ATOM 1417 N N . PRO A 1 196 ? -23.265 20.384 7.624 1.00 49.75 196 PRO A N 1
ATOM 1418 C CA . PRO A 1 196 ? -23.972 19.144 7.911 1.00 49.75 196 PRO A CA 1
ATOM 1419 C C . PRO A 1 196 ? -24.269 19.021 9.414 1.00 49.75 196 PRO A C 1
ATOM 1421 O O . PRO A 1 196 ? -23.382 19.173 10.254 1.00 49.75 196 PRO A O 1
ATOM 1424 N N . TRP A 1 197 ? -25.521 18.746 9.787 1.00 50.03 197 TRP A N 1
ATOM 1425 C CA . TRP A 1 197 ? -25.928 18.581 11.189 1.00 50.03 197 TRP A CA 1
ATOM 1426 C C . TRP A 1 197 ? -26.304 17.114 11.421 1.00 50.03 197 TRP A C 1
ATOM 1428 O O . TRP A 1 197 ? -27.384 16.671 11.030 1.00 50.03 197 TRP A O 1
ATOM 1438 N N . CYS A 1 198 ? -25.447 16.339 12.086 1.00 53.78 198 CYS A N 1
ATOM 1439 C CA . CYS A 1 198 ? -25.853 15.032 12.607 1.00 53.78 198 CYS A CA 1
ATOM 1440 C C . CYS A 1 198 ? -26.708 15.237 13.869 1.00 53.78 198 CYS A C 1
ATOM 1442 O O . CYS A 1 198 ? -26.241 15.847 14.831 1.00 53.78 198 CYS A O 1
ATOM 1444 N N . LYS A 1 199 ? -27.947 14.723 13.901 1.00 58.38 199 LYS A N 1
ATOM 1445 C CA . LYS A 1 199 ? -28.703 14.610 15.163 1.00 58.38 199 LYS A CA 1
ATOM 1446 C C . LYS A 1 199 ? -28.118 13.493 16.026 1.00 58.38 199 LYS A C 1
ATOM 1448 O O . LYS A 1 199 ? -27.640 12.492 15.501 1.00 58.38 199 LYS A O 1
ATOM 1453 N N . GLU A 1 200 ? -28.158 13.688 17.340 1.00 64.75 200 GLU A N 1
ATOM 1454 C CA . GLU A 1 200 ? -27.609 12.773 18.342 1.00 64.75 200 GLU A CA 1
ATOM 1455 C C . GLU A 1 200 ? -28.324 11.412 18.294 1.00 64.75 200 GLU A C 1
ATOM 1457 O O . GLU A 1 200 ? -29.555 11.337 18.251 1.00 64.75 200 GLU A O 1
ATOM 1462 N N . ILE A 1 201 ? -27.543 10.331 18.274 1.00 77.94 201 ILE A N 1
ATOM 1463 C CA . ILE A 1 201 ? -28.022 8.945 18.251 1.00 77.94 201 ILE A CA 1
ATOM 1464 C C . ILE A 1 201 ? -27.571 8.285 19.551 1.00 77.94 201 ILE A C 1
ATOM 1466 O O . ILE A 1 201 ? -26.416 8.423 19.958 1.00 77.94 201 ILE A O 1
ATOM 1470 N N . LYS A 1 202 ? -28.483 7.556 20.191 1.00 86.00 202 LYS A N 1
ATOM 1471 C CA . LYS A 1 202 ? -28.184 6.722 21.355 1.00 86.00 202 LYS A CA 1
ATOM 1472 C C . LYS A 1 202 ? -27.551 5.404 20.922 1.00 86.00 202 LYS A C 1
ATOM 1474 O O . LYS A 1 202 ? -27.993 4.801 19.950 1.00 86.00 202 LYS A O 1
ATOM 1479 N N . PHE A 1 203 ? -26.538 4.949 21.644 1.00 90.62 203 PHE A N 1
ATOM 1480 C CA . PHE A 1 203 ? -25.839 3.701 21.346 1.00 90.62 203 PHE A CA 1
ATOM 1481 C C . PHE A 1 203 ? -26.754 2.500 21.629 1.00 90.62 203 PHE A C 1
ATOM 1483 O O . PHE A 1 203 ? -27.133 2.307 22.782 1.00 90.62 203 PHE A O 1
ATOM 1490 N N . PHE A 1 204 ? -27.154 1.718 20.619 1.00 89.94 204 PHE A N 1
ATOM 1491 C CA . PHE A 1 204 ? -28.048 0.551 20.759 1.00 89.94 204 PHE A CA 1
ATOM 1492 C C . PHE A 1 204 ? -29.355 0.817 21.520 1.00 89.94 204 PHE A C 1
ATOM 1494 O O . PHE A 1 204 ? -29.847 -0.033 22.262 1.00 89.94 204 PHE A O 1
ATOM 1501 N N . GLY A 1 205 ? -29.911 2.024 21.379 1.00 82.06 205 GLY A N 1
ATOM 1502 C CA . GLY A 1 205 ? -31.117 2.439 22.106 1.00 82.06 205 GLY A CA 1
ATOM 1503 C C . GLY A 1 205 ? -30.945 2.559 23.629 1.00 82.06 205 GLY A C 1
ATOM 1504 O O . GLY A 1 205 ? -31.943 2.701 24.335 1.00 82.06 205 GLY A O 1
ATOM 1505 N N . THR A 1 206 ? -29.709 2.512 24.137 1.00 88.69 206 THR A N 1
ATOM 1506 C CA . THR A 1 206 ? -29.385 2.773 25.549 1.00 88.69 206 THR A CA 1
ATOM 1507 C C . THR A 1 206 ? -29.559 4.255 25.893 1.00 88.69 206 THR A C 1
ATOM 1509 O O . THR A 1 206 ? -29.879 5.073 25.037 1.00 88.69 206 THR A O 1
ATOM 1512 N N . ASP A 1 207 ? -29.332 4.644 27.147 1.00 88.56 207 ASP A N 1
ATOM 1513 C CA . ASP A 1 207 ? -29.353 6.058 27.536 1.00 88.56 207 ASP A CA 1
ATOM 1514 C C . ASP A 1 207 ? -28.050 6.818 27.252 1.00 88.56 207 ASP A C 1
ATOM 1516 O O . ASP A 1 207 ? -28.001 8.014 27.516 1.00 88.56 207 ASP A O 1
ATOM 1520 N N . ILE A 1 208 ? -27.043 6.154 26.675 1.00 90.69 208 ILE A N 1
ATOM 1521 C CA . ILE A 1 208 ? -25.746 6.750 26.337 1.00 90.69 208 ILE A CA 1
ATOM 1522 C C . ILE A 1 208 ? -25.803 7.315 24.923 1.00 90.69 208 ILE A C 1
ATOM 1524 O O . ILE A 1 208 ? -26.127 6.600 23.965 1.00 90.69 208 ILE A O 1
ATOM 1528 N N . TRP A 1 209 ? -25.459 8.587 24.774 1.00 90.00 209 TRP A N 1
ATOM 1529 C CA . TRP A 1 209 ? -25.351 9.220 23.468 1.00 90.00 209 TRP A CA 1
ATOM 1530 C C . TRP A 1 209 ? -24.014 8.882 22.806 1.00 90.00 209 TRP A C 1
ATOM 1532 O O . TRP A 1 209 ? -22.979 8.785 23.455 1.00 90.00 209 TRP A O 1
ATOM 1542 N N . ARG A 1 210 ? -23.995 8.718 21.481 1.00 89.38 210 ARG A N 1
ATOM 1543 C CA . ARG A 1 210 ? -22.761 8.383 20.745 1.00 89.38 210 ARG A CA 1
ATOM 1544 C C . ARG A 1 210 ? -21.686 9.474 20.818 1.00 89.38 210 ARG A C 1
ATOM 1546 O O . ARG A 1 210 ? -20.514 9.144 20.726 1.00 89.38 210 ARG A O 1
ATOM 1553 N N . ASN A 1 211 ? -22.059 10.738 21.036 1.00 85.75 211 ASN A N 1
ATOM 1554 C CA . ASN A 1 211 ? -21.113 11.836 21.283 1.00 85.75 211 ASN A CA 1
ATOM 1555 C C . ASN A 1 211 ? -20.517 11.829 22.704 1.00 85.75 211 ASN A C 1
ATOM 1557 O O . ASN A 1 211 ? -19.539 12.533 22.940 1.00 85.75 211 ASN A O 1
ATOM 1561 N N . GLU A 1 212 ? -21.077 11.039 23.623 1.00 91.50 212 GLU A N 1
ATOM 1562 C CA . GLU A 1 212 ? -20.482 10.736 24.930 1.00 91.50 212 GLU A CA 1
ATOM 1563 C C . GLU A 1 212 ? -19.516 9.546 24.838 1.00 91.50 212 GLU A C 1
ATOM 1565 O O . GLU A 1 212 ? -18.855 9.221 25.815 1.00 91.50 212 GLU A O 1
ATOM 1570 N N . ILE A 1 213 ? -19.420 8.880 23.681 1.00 94.50 213 ILE A N 1
ATOM 1571 C CA . ILE A 1 213 ? -18.470 7.795 23.435 1.00 94.50 213 ILE A CA 1
ATOM 1572 C C . ILE A 1 213 ? -17.312 8.347 22.608 1.00 94.50 213 ILE A C 1
ATOM 1574 O O . ILE A 1 213 ? -17.495 8.832 21.491 1.00 94.50 213 ILE A O 1
ATOM 1578 N N . GLU A 1 214 ? -16.103 8.217 23.136 1.00 94.25 214 GLU A N 1
ATOM 1579 C CA . GLU A 1 214 ? -14.880 8.645 22.454 1.00 94.25 214 GLU A CA 1
ATOM 1580 C C . GLU A 1 214 ? -14.093 7.480 21.850 1.00 94.25 214 GLU A C 1
ATOM 1582 O O . GLU A 1 214 ? -13.316 7.668 20.917 1.00 94.25 214 GLU A O 1
ATOM 1587 N N . GLN A 1 215 ? -14.304 6.255 22.336 1.00 96.00 215 GLN A N 1
ATOM 1588 C CA . GLN A 1 215 ? -13.619 5.078 21.815 1.00 96.00 215 GLN A CA 1
ATOM 1589 C C . GLN A 1 215 ? -14.521 3.847 21.857 1.00 96.00 215 GLN A C 1
ATOM 1591 O O . GLN A 1 215 ? -15.121 3.528 22.881 1.00 96.00 215 GLN A O 1
ATOM 1596 N N . ILE A 1 216 ? -14.567 3.116 20.748 1.00 98.00 216 ILE A N 1
ATOM 1597 C CA . ILE A 1 216 ? -15.152 1.784 20.640 1.00 98.00 216 ILE A CA 1
ATOM 1598 C C . ILE A 1 216 ? -14.022 0.752 20.650 1.00 98.00 216 ILE A C 1
ATOM 1600 O O . ILE A 1 216 ? -13.046 0.869 19.909 1.00 98.00 216 ILE A O 1
ATOM 1604 N N . ILE A 1 217 ? -14.156 -0.294 21.461 1.00 97.81 217 ILE A N 1
ATOM 1605 C CA . ILE A 1 217 ? -13.187 -1.389 21.565 1.00 97.81 217 ILE A CA 1
ATOM 1606 C C . ILE A 1 217 ? -13.895 -2.706 21.243 1.00 97.81 217 ILE A C 1
ATOM 1608 O O . ILE A 1 217 ? -14.846 -3.076 21.926 1.00 97.81 217 ILE A O 1
ATOM 1612 N N . ILE A 1 218 ? -13.414 -3.455 20.251 1.00 97.06 218 ILE A N 1
ATOM 1613 C CA . ILE A 1 218 ? -13.919 -4.798 19.934 1.00 97.06 218 ILE A CA 1
ATOM 1614 C C . ILE A 1 218 ? -13.014 -5.856 20.576 1.00 97.06 218 ILE A C 1
ATOM 1616 O O . ILE A 1 218 ? -11.810 -5.934 20.316 1.00 97.06 218 ILE A O 1
ATOM 1620 N N . SER A 1 219 ? -13.602 -6.673 21.447 1.00 91.31 219 SER A N 1
ATOM 1621 C CA . SER A 1 219 ? -12.907 -7.616 22.325 1.00 91.31 219 SER A CA 1
ATOM 1622 C C . SER A 1 219 ? -13.248 -9.071 21.995 1.00 91.31 219 SER A C 1
ATOM 1624 O O . SER A 1 219 ? -14.411 -9.439 21.840 1.00 91.31 219 SER A O 1
ATOM 1626 N N . ASP A 1 220 ? -12.234 -9.939 22.017 1.00 88.31 220 ASP A N 1
ATOM 1627 C CA . ASP A 1 220 ? -12.355 -11.401 21.876 1.00 88.31 220 ASP A CA 1
ATOM 1628 C C . ASP A 1 220 ? -12.871 -12.111 23.147 1.00 88.31 220 ASP A C 1
ATOM 1630 O O . ASP A 1 220 ? -12.789 -13.337 23.286 1.00 88.31 220 ASP A O 1
ATOM 1634 N N . SER A 1 221 ? -13.382 -11.337 24.101 1.00 89.25 221 SER A N 1
ATOM 1635 C CA . SER A 1 221 ? -13.869 -11.786 25.397 1.00 89.25 221 SER A CA 1
ATOM 1636 C C . SER A 1 221 ? -15.074 -10.953 25.810 1.00 89.25 221 SER A C 1
ATOM 1638 O O . SER A 1 221 ? -14.984 -9.728 25.832 1.00 89.25 221 SER A O 1
ATOM 1640 N N . ASN A 1 222 ? -16.149 -11.613 26.249 1.00 90.50 222 ASN A N 1
ATOM 1641 C CA . ASN A 1 222 ? -17.342 -10.975 26.830 1.00 90.50 222 ASN A CA 1
ATOM 1642 C C . ASN A 1 222 ? -17.238 -10.728 28.348 1.00 90.50 222 ASN A C 1
ATOM 1644 O O . ASN A 1 222 ? -18.224 -10.417 29.013 1.00 90.50 222 ASN A O 1
ATOM 1648 N N . LYS A 1 223 ? -16.053 -10.924 28.938 1.00 93.38 223 LYS A N 1
ATOM 1649 C CA . LYS A 1 223 ? -15.845 -10.746 30.380 1.00 93.38 223 LYS A CA 1
ATOM 1650 C C . LYS A 1 223 ? -15.771 -9.272 30.745 1.00 93.38 223 LYS A C 1
ATOM 1652 O O . LYS A 1 223 ? -14.730 -8.645 30.555 1.00 93.38 223 LYS A O 1
ATOM 1657 N N . VAL A 1 224 ? -16.835 -8.791 31.372 1.00 95.81 224 VAL A N 1
ATOM 1658 C CA . VAL A 1 224 ? -16.914 -7.426 31.883 1.00 95.81 224 VAL A CA 1
ATOM 1659 C C . VAL A 1 224 ? -15.941 -7.234 33.061 1.00 95.81 224 VAL A C 1
ATOM 1661 O O . VAL A 1 224 ? -15.943 -8.034 34.009 1.00 95.81 224 VAL A O 1
ATOM 1664 N N . PRO A 1 225 ? -15.061 -6.221 33.006 1.00 93.94 225 PRO A N 1
ATOM 1665 C CA . PRO A 1 225 ? -14.129 -5.909 34.079 1.00 93.94 225 PRO A CA 1
ATOM 1666 C C . PRO A 1 225 ? -14.851 -5.306 35.295 1.00 93.94 225 PRO A C 1
ATOM 1668 O O . PRO A 1 225 ? -15.966 -4.804 35.197 1.00 93.94 225 PRO A O 1
ATOM 1671 N N . LYS A 1 226 ? -14.218 -5.349 36.473 1.00 94.38 226 LYS A N 1
ATOM 1672 C CA . LYS A 1 226 ? -14.850 -4.869 37.721 1.00 94.38 226 LYS A CA 1
ATOM 1673 C C . LYS A 1 226 ? -14.966 -3.348 37.782 1.00 94.38 226 LYS A C 1
ATOM 1675 O O . LYS A 1 226 ? -15.771 -2.831 38.542 1.00 94.38 226 LYS A O 1
ATOM 1680 N N . GLU A 1 227 ? -14.101 -2.676 37.044 1.00 92.75 227 GLU A N 1
ATOM 1681 C CA . GLU A 1 227 ? -14.005 -1.232 36.895 1.00 92.75 227 GLU A CA 1
ATOM 1682 C C . GLU A 1 227 ? -15.005 -0.650 35.883 1.00 92.75 227 GLU A C 1
ATOM 1684 O O . GLU A 1 227 ? -15.042 0.565 35.728 1.00 92.75 227 GLU A O 1
ATOM 1689 N N . ALA A 1 228 ? -15.812 -1.482 35.211 1.00 96.38 228 ALA A N 1
ATOM 1690 C CA . ALA A 1 228 ? -16.870 -0.998 34.330 1.00 96.38 228 ALA A CA 1
ATOM 1691 C C . ALA A 1 228 ? -17.910 -0.183 35.116 1.00 96.38 228 ALA A C 1
ATOM 1693 O O . ALA A 1 228 ? -18.377 -0.611 36.175 1.00 96.38 228 ALA A O 1
ATOM 1694 N N . LEU A 1 229 ? -18.289 0.974 34.573 1.00 96.19 229 LEU A N 1
ATOM 1695 C CA . LEU A 1 229 ? -19.300 1.863 35.152 1.00 96.19 229 LEU A CA 1
ATOM 1696 C C . LEU A 1 229 ? -20.718 1.339 34.906 1.00 96.19 229 LEU A C 1
ATOM 1698 O O . LEU A 1 229 ? -21.602 1.488 35.748 1.00 96.19 229 LEU A O 1
ATOM 1702 N N . GLY A 1 230 ? -20.910 0.673 33.771 1.00 96.00 230 GLY A N 1
ATOM 1703 C CA . GLY A 1 230 ? -22.137 -0.015 33.409 1.00 96.00 230 GLY A CA 1
ATOM 1704 C C . GLY A 1 230 ? -21.885 -1.048 32.317 1.00 96.00 230 GLY A C 1
ATOM 1705 O O . GLY A 1 230 ? -20.804 -1.115 31.729 1.00 96.00 230 GLY A O 1
ATOM 1706 N N . GLN A 1 231 ? -22.886 -1.891 32.084 1.00 97.31 231 GLN A N 1
ATOM 1707 C CA . GLN A 1 231 ? -22.849 -2.967 31.098 1.00 97.31 231 GLN A CA 1
ATOM 1708 C C . GLN A 1 231 ? -24.253 -3.250 30.568 1.00 97.31 231 GLN A C 1
ATOM 1710 O O . GLN A 1 231 ? -25.241 -3.001 31.260 1.00 97.31 231 GLN A O 1
ATOM 1715 N N . PHE A 1 232 ? -24.327 -3.814 29.372 1.00 95.69 232 PHE A N 1
ATOM 1716 C CA . PHE A 1 232 ? -25.566 -4.207 28.718 1.00 95.69 232 PHE A CA 1
ATOM 1717 C C . PHE A 1 232 ? -25.329 -5.401 27.792 1.00 95.69 232 PHE A C 1
ATOM 1719 O O . PHE A 1 232 ? -24.209 -5.669 27.353 1.00 95.69 232 PHE A O 1
ATOM 1726 N N . ASP A 1 233 ? -26.400 -6.145 27.543 1.00 96.19 233 ASP A N 1
ATOM 1727 C CA . ASP A 1 233 ? -26.404 -7.283 26.635 1.00 96.19 233 ASP A CA 1
ATOM 1728 C C . ASP A 1 233 ? -26.743 -6.799 25.220 1.00 96.19 233 ASP A C 1
ATOM 1730 O O . ASP A 1 233 ? -27.815 -6.239 24.986 1.00 96.19 233 ASP A O 1
ATOM 1734 N N . LEU A 1 234 ? -25.804 -6.977 24.291 1.00 95.56 234 LEU A N 1
ATOM 1735 C CA . LEU A 1 234 ? -25.968 -6.635 22.877 1.00 95.56 234 LEU A CA 1
ATOM 1736 C C . LEU A 1 234 ? -26.177 -7.866 21.998 1.00 95.56 234 LEU A C 1
ATOM 1738 O O . LEU A 1 234 ? -26.135 -7.741 20.777 1.00 95.56 234 LEU A O 1
ATOM 1742 N N . SER A 1 235 ? -26.369 -9.048 22.577 1.00 95.06 235 SER A N 1
ATOM 1743 C CA . SER A 1 235 ? -26.640 -10.240 21.782 1.00 95.06 235 SER A CA 1
ATOM 1744 C C . SER A 1 235 ? -28.040 -10.199 21.176 1.00 95.06 235 SER A C 1
ATOM 1746 O O . SER A 1 235 ? -29.001 -9.787 21.828 1.00 95.06 235 SER A O 1
ATOM 1748 N N . GLU A 1 236 ? -28.185 -10.654 19.933 1.00 92.12 236 GLU A N 1
ATOM 1749 C CA . GLU A 1 236 ? -29.485 -10.748 19.261 1.00 92.12 236 GLU A CA 1
ATOM 1750 C C . GLU A 1 236 ? -30.467 -11.603 20.078 1.00 92.12 236 GLU A C 1
ATOM 1752 O O . GLU A 1 236 ? -31.637 -11.252 20.232 1.00 92.12 236 GLU A O 1
ATOM 1757 N N . LYS A 1 237 ? -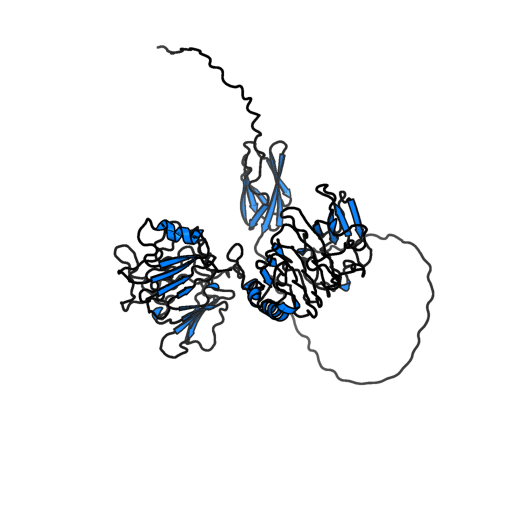29.979 -12.697 20.677 1.00 91.62 237 LYS A N 1
ATOM 1758 C CA . LYS A 1 237 ? -30.789 -13.590 21.521 1.00 91.62 237 LYS A CA 1
ATOM 1759 C C . LYS A 1 237 ? -30.931 -13.123 22.972 1.00 91.62 237 LYS A C 1
ATOM 1761 O O . LYS A 1 237 ? -31.583 -13.830 23.742 1.00 91.62 237 LYS A O 1
ATOM 1766 N N . GLN A 1 238 ? -30.335 -11.991 23.355 1.00 92.94 238 GLN A N 1
ATOM 1767 C CA . GLN A 1 238 ? -30.396 -11.433 24.714 1.00 92.94 238 GLN A CA 1
ATOM 1768 C C . GLN A 1 238 ? -30.003 -12.464 25.796 1.00 92.94 238 GLN A C 1
ATOM 1770 O O . GLN A 1 238 ? -30.734 -12.704 26.762 1.00 92.94 238 GLN A O 1
ATOM 1775 N N . ASN A 1 239 ? -28.875 -13.153 25.587 1.00 91.69 239 ASN A N 1
ATOM 1776 C CA . ASN A 1 239 ? -28.378 -14.230 26.452 1.00 91.69 239 ASN A CA 1
ATOM 1777 C C . ASN A 1 239 ? -26.982 -13.972 27.067 1.00 91.69 239 ASN A C 1
ATOM 1779 O O . ASN A 1 239 ? -26.404 -14.874 27.682 1.00 91.69 239 ASN A O 1
ATOM 1783 N N . GLY A 1 240 ? -26.427 -12.772 26.895 1.00 92.81 240 GLY A N 1
ATOM 1784 C CA . GLY A 1 240 ? -25.117 -12.349 27.396 1.00 92.81 240 GLY A CA 1
ATOM 1785 C C . GLY A 1 240 ? -23.913 -12.882 26.611 1.00 92.81 240 GLY A C 1
ATOM 1786 O O . GLY A 1 240 ? -22.774 -12.824 27.091 1.00 92.81 240 GLY A O 1
ATOM 1787 N N . SER A 1 241 ? -24.123 -13.443 25.418 1.00 91.94 241 SER A N 1
ATOM 1788 C CA . SER A 1 241 ? -23.038 -13.922 24.553 1.00 91.94 241 SER A CA 1
ATOM 1789 C C . SER A 1 241 ? -22.200 -12.774 23.978 1.00 91.94 241 SER A C 1
ATOM 1791 O O . SER A 1 241 ? -20.977 -12.911 23.878 1.00 91.94 241 SER A O 1
ATOM 1793 N N . VAL A 1 242 ? -22.845 -11.640 23.693 1.00 95.69 242 VAL A N 1
ATOM 1794 C CA . VAL A 1 242 ? -22.247 -10.375 23.264 1.00 95.69 242 VAL A CA 1
ATOM 1795 C C . VAL A 1 242 ? -22.547 -9.341 24.340 1.00 95.69 242 VAL A C 1
ATOM 1797 O O . VAL A 1 242 ? -23.676 -8.885 24.492 1.00 95.69 242 VAL A O 1
ATOM 1800 N N . MET A 1 243 ? -21.531 -8.983 25.114 1.00 96.62 243 MET A N 1
ATOM 1801 C CA . MET A 1 243 ? -21.656 -7.987 26.175 1.00 96.62 243 MET A CA 1
ATOM 1802 C C . MET A 1 243 ? -21.036 -6.683 25.717 1.00 96.62 243 MET A C 1
ATOM 1804 O O . MET A 1 243 ? -19.976 -6.699 25.094 1.00 96.62 243 MET A O 1
ATOM 1808 N N . ALA A 1 244 ? -21.628 -5.564 26.103 1.00 97.75 244 ALA A N 1
ATOM 1809 C CA . ALA A 1 244 ? -20.954 -4.282 26.057 1.00 97.75 244 ALA A CA 1
ATOM 1810 C C . ALA A 1 244 ? -20.877 -3.646 27.440 1.00 97.75 244 ALA A C 1
ATOM 1812 O O . ALA A 1 244 ? -21.698 -3.909 28.318 1.00 97.75 244 ALA A O 1
ATOM 1813 N N . TRP A 1 245 ? -19.829 -2.866 27.658 1.00 98.31 245 TRP A N 1
ATOM 1814 C CA . TRP A 1 245 ? -19.567 -2.174 28.910 1.00 98.31 245 TRP A CA 1
ATOM 1815 C C . TRP A 1 245 ? -18.716 -0.947 28.650 1.00 98.31 245 TRP A C 1
ATOM 1817 O O . TRP A 1 245 ? -17.965 -0.902 27.680 1.00 98.31 245 TRP A O 1
ATOM 1827 N N . TYR A 1 246 ? -18.795 0.023 29.550 1.00 97.81 246 TYR A N 1
ATOM 1828 C CA . TYR A 1 246 ? -18.073 1.276 29.398 1.00 97.81 246 TYR A CA 1
ATOM 1829 C C . TYR A 1 246 ? -17.276 1.638 30.642 1.00 97.81 246 TYR A C 1
ATOM 1831 O O . TYR A 1 246 ? -17.632 1.290 31.776 1.00 97.81 246 TYR A O 1
ATOM 1839 N N . THR A 1 247 ? -16.167 2.321 30.397 1.00 96.94 247 THR A N 1
ATOM 1840 C CA . THR A 1 247 ? -15.323 2.966 31.399 1.00 96.94 247 THR A CA 1
ATOM 1841 C C . THR A 1 247 ? -15.221 4.450 31.095 1.00 96.94 247 THR A C 1
ATOM 1843 O O . THR A 1 247 ? -15.629 4.884 30.026 1.00 96.94 247 THR A O 1
ATOM 1846 N N . ASP A 1 248 ? -14.684 5.188 32.054 1.00 94.12 248 ASP A N 1
ATOM 1847 C CA . ASP A 1 248 ? -14.194 6.551 31.887 1.00 94.12 248 ASP A CA 1
ATOM 1848 C C . ASP A 1 248 ? -12.771 6.524 32.474 1.00 94.12 248 ASP A C 1
ATOM 1850 O O . ASP A 1 248 ? -12.586 6.580 33.700 1.00 94.12 248 ASP A O 1
ATOM 1854 N N . LYS A 1 249 ? -11.771 6.163 31.653 1.00 88.75 249 LYS A N 1
ATOM 1855 C CA . LYS A 1 249 ? -10.420 5.868 32.178 1.00 88.75 249 LYS A CA 1
ATOM 1856 C C . LYS A 1 249 ? -9.687 7.125 32.628 1.00 88.75 249 LYS A C 1
ATOM 1858 O O . LYS A 1 249 ? -8.828 7.020 33.516 1.00 88.75 249 LYS A O 1
ATOM 1863 N N . ASP A 1 250 ? -9.977 8.269 32.029 1.00 86.69 250 ASP A N 1
ATOM 1864 C CA . ASP A 1 250 ? -9.310 9.544 32.269 1.00 86.69 250 ASP A CA 1
ATOM 1865 C C . ASP A 1 250 ? -10.149 10.511 33.135 1.00 86.69 250 ASP A C 1
ATOM 1867 O O . ASP A 1 250 ? -9.570 11.390 33.779 1.00 86.69 250 ASP A O 1
ATOM 1871 N N . ASN A 1 251 ? -11.431 10.209 33.366 1.00 89.06 251 ASN A N 1
ATOM 1872 C CA . ASN A 1 251 ? -12.404 10.971 34.162 1.00 89.06 251 ASN A CA 1
ATOM 1873 C C . ASN A 1 251 ? -12.799 12.302 33.510 1.00 89.06 251 ASN A C 1
ATOM 1875 O O . ASN A 1 251 ? -12.980 13.299 34.223 1.00 89.06 251 ASN A O 1
ATOM 1879 N N . ASP A 1 252 ? -12.901 12.334 32.181 1.00 88.56 252 ASP A N 1
ATOM 1880 C CA . ASP A 1 252 ? -13.339 13.507 31.419 1.00 88.56 252 ASP A CA 1
ATOM 1881 C C . ASP A 1 252 ? -14.867 13.554 31.194 1.00 88.56 252 ASP A C 1
ATOM 1883 O O . ASP A 1 252 ? -15.411 14.591 30.801 1.00 88.56 252 ASP A O 1
ATOM 1887 N N . GLY A 1 253 ? -15.574 12.472 31.541 1.00 89.50 253 GLY A N 1
ATOM 1888 C CA . GLY A 1 253 ? -17.017 12.327 31.371 1.00 89.50 253 GLY A CA 1
ATOM 1889 C C . GLY A 1 253 ? -17.444 11.755 30.017 1.00 89.50 253 GLY A C 1
ATOM 1890 O O . GLY A 1 253 ? -18.650 11.654 29.778 1.00 89.50 253 GLY A O 1
ATOM 1891 N N . LYS A 1 254 ? -16.498 11.371 29.156 1.00 92.88 254 LYS A N 1
ATOM 1892 C CA . LYS A 1 254 ? -16.710 10.556 27.962 1.00 92.88 254 LYS A CA 1
ATOM 1893 C C . LYS A 1 254 ? -16.342 9.104 28.252 1.00 92.88 254 LYS A C 1
ATOM 1895 O O . LYS A 1 254 ? -15.766 8.748 29.277 1.00 92.88 254 LYS A O 1
ATOM 1900 N N . TYR A 1 255 ? -16.797 8.225 27.370 1.00 96.06 255 TYR A N 1
ATOM 1901 C CA . TYR A 1 255 ? -16.780 6.795 27.608 1.00 96.06 255 TYR A CA 1
ATOM 1902 C C . TYR A 1 255 ? -15.946 6.042 26.587 1.00 96.06 255 TYR A C 1
ATOM 1904 O O . TYR A 1 255 ? -16.118 6.195 25.373 1.00 96.06 255 TYR A O 1
ATOM 1912 N N . GLU A 1 256 ? -15.151 5.095 27.086 1.00 96.12 256 GLU A N 1
ATOM 1913 C CA . GLU A 1 256 ? -14.608 4.027 26.256 1.00 96.12 256 GLU A CA 1
ATOM 1914 C C . GLU A 1 256 ? -15.505 2.803 26.349 1.00 96.12 256 GLU A C 1
ATOM 1916 O O . GLU A 1 256 ? -15.572 2.092 27.356 1.00 96.12 256 GLU A O 1
ATOM 1921 N N . MET A 1 257 ? -16.209 2.565 25.254 1.00 97.88 257 MET A N 1
ATOM 1922 C CA . MET A 1 257 ? -17.214 1.537 25.110 1.00 97.88 257 MET A CA 1
ATOM 1923 C C . MET A 1 257 ? -16.592 0.279 24.513 1.00 97.88 257 MET A C 1
ATOM 1925 O O . MET A 1 257 ? -16.152 0.258 23.367 1.00 97.88 257 MET A O 1
ATOM 1929 N N . THR A 1 258 ? -16.571 -0.811 25.271 1.00 98.31 258 THR A N 1
ATOM 1930 C CA . THR A 1 258 ? -16.119 -2.112 24.774 1.00 98.31 258 THR A CA 1
ATOM 1931 C C . THR A 1 258 ? -17.309 -2.983 24.406 1.00 98.31 258 THR A C 1
ATOM 1933 O O . THR A 1 258 ? -18.226 -3.120 25.206 1.00 98.31 258 THR A O 1
ATOM 1936 N N . ILE A 1 259 ? -17.257 -3.626 23.241 1.00 98.00 259 ILE A N 1
ATOM 1937 C CA . ILE A 1 259 ? -18.151 -4.706 22.814 1.00 98.00 259 ILE A CA 1
ATOM 1938 C C . ILE A 1 259 ? -17.321 -5.992 22.789 1.00 98.00 259 ILE A C 1
ATOM 1940 O O . ILE A 1 259 ? -16.259 -6.039 22.170 1.00 98.00 259 ILE A O 1
ATOM 1944 N N . GLY A 1 260 ? -17.776 -7.045 23.461 1.00 94.00 260 GLY A N 1
ATOM 1945 C CA . GLY A 1 260 ? -17.006 -8.267 23.641 1.00 94.00 260 GLY A CA 1
ATOM 1946 C C . GLY A 1 260 ? -17.813 -9.546 23.480 1.00 94.00 260 GLY A C 1
ATOM 1947 O O . GLY A 1 260 ? -18.889 -9.696 24.058 1.00 94.00 260 GLY A O 1
ATOM 1948 N N . GLN A 1 261 ? -17.228 -10.507 22.770 1.00 90.69 261 GLN A N 1
ATOM 1949 C CA . GLN A 1 261 ? -17.743 -11.864 22.589 1.00 90.69 261 GLN A CA 1
ATOM 1950 C C . GLN A 1 261 ? -16.577 -12.854 22.585 1.00 90.69 261 GLN A C 1
ATOM 1952 O O . GLN A 1 261 ? -15.506 -12.570 22.053 1.00 90.69 261 GLN A O 1
ATOM 1957 N N . ASN A 1 262 ? -16.756 -14.021 23.213 1.00 82.81 262 ASN A N 1
ATOM 1958 C CA . ASN A 1 262 ? -15.686 -15.016 23.300 1.00 82.81 262 ASN A CA 1
ATOM 1959 C C . ASN A 1 262 ? -15.291 -15.534 21.911 1.00 82.81 262 ASN A C 1
ATOM 1961 O O . ASN A 1 262 ? -16.062 -16.251 21.280 1.00 82.81 262 ASN A O 1
ATOM 1965 N N . GLY A 1 263 ? -14.056 -15.246 21.500 1.00 75.69 263 GLY A N 1
ATOM 1966 C CA . GLY A 1 263 ? -13.516 -15.643 20.197 1.00 75.69 263 GLY A CA 1
ATOM 1967 C C . GLY A 1 263 ? -13.645 -14.589 19.095 1.00 75.69 263 GLY A C 1
ATOM 1968 O O . GLY A 1 263 ? -13.214 -14.872 17.982 1.00 75.69 263 GLY A O 1
ATOM 1969 N N . GLY A 1 264 ? -14.170 -13.402 19.409 1.00 86.00 264 GLY A N 1
ATOM 1970 C CA . GLY A 1 264 ? -14.450 -12.331 18.450 1.00 86.00 264 GLY A CA 1
ATOM 1971 C C . GLY A 1 264 ? -15.941 -12.007 18.409 1.00 86.00 264 GLY A C 1
ATOM 1972 O O . GLY A 1 264 ? -16.763 -12.848 18.768 1.00 86.00 264 GLY A O 1
ATOM 1973 N N . VAL A 1 265 ? -16.266 -10.776 18.021 1.00 92.00 265 VAL A N 1
ATOM 1974 C CA . VAL A 1 265 ? -17.633 -10.262 17.909 1.00 92.00 265 VAL A CA 1
ATOM 1975 C C . VAL A 1 265 ? -18.164 -10.533 16.512 1.00 92.00 265 VAL A C 1
ATOM 1977 O O . VAL A 1 265 ? -17.591 -10.077 15.529 1.00 92.00 265 VAL A O 1
ATOM 1980 N N . VAL A 1 266 ? -19.283 -11.240 16.430 1.00 94.25 266 VAL A N 1
ATOM 1981 C CA . VAL A 1 266 ? -20.017 -11.479 15.188 1.00 94.25 266 VAL A CA 1
ATOM 1982 C C . VAL A 1 266 ? -20.938 -10.286 14.945 1.00 94.25 266 VAL A C 1
ATOM 1984 O O . VAL A 1 266 ? -21.870 -10.051 15.718 1.00 94.25 266 VAL A O 1
ATOM 1987 N N . ALA A 1 267 ? -20.664 -9.507 13.894 1.00 95.12 267 ALA A N 1
ATOM 1988 C CA . ALA A 1 267 ? -21.479 -8.352 13.523 1.00 95.12 267 ALA A CA 1
ATOM 1989 C C . ALA A 1 267 ? -22.912 -8.779 13.173 1.00 95.12 267 ALA A C 1
ATOM 1991 O O . ALA A 1 267 ? -23.192 -9.953 12.956 1.00 95.12 267 ALA A O 1
ATOM 1992 N N . ASN A 1 268 ? -23.856 -7.853 13.111 1.00 93.38 268 ASN A N 1
ATOM 1993 C CA . ASN A 1 268 ? -25.230 -8.175 12.740 1.00 93.38 268 ASN A CA 1
ATOM 1994 C C . ASN A 1 268 ? -25.432 -8.025 11.220 1.00 93.38 268 ASN A C 1
ATOM 1996 O O . ASN A 1 268 ? -24.748 -7.226 10.581 1.00 93.38 268 ASN A O 1
ATOM 2000 N N . VAL A 1 269 ? -26.398 -8.747 10.634 1.00 93.69 269 VAL A N 1
ATOM 2001 C CA . VAL A 1 269 ? -26.642 -8.747 9.168 1.00 93.69 269 VAL A CA 1
ATOM 2002 C C . VAL A 1 269 ? -26.820 -7.327 8.604 1.00 93.69 269 VAL A C 1
ATOM 2004 O O . VAL A 1 269 ? -26.361 -7.030 7.502 1.00 93.69 269 VAL A O 1
ATOM 2007 N N . ASN A 1 270 ? -27.442 -6.432 9.376 1.00 94.06 270 ASN A N 1
ATOM 2008 C CA . ASN A 1 270 ? -27.600 -5.017 9.048 1.00 94.06 270 ASN A CA 1
ATOM 2009 C C . ASN A 1 270 ? -26.731 -4.128 9.956 1.00 94.06 270 ASN A C 1
ATOM 2011 O O . ASN A 1 270 ? -27.246 -3.478 10.867 1.00 94.06 270 ASN A O 1
ATOM 2015 N N . SER A 1 271 ? -25.427 -4.073 9.703 1.00 95.44 271 SER A N 1
ATOM 2016 C CA . SER A 1 271 ? -24.459 -3.277 10.477 1.00 95.44 271 SER A CA 1
ATOM 2017 C C . SER A 1 271 ? -24.517 -1.769 10.178 1.00 95.44 271 SER A C 1
ATOM 2019 O O . SER A 1 271 ? -23.516 -1.058 10.308 1.00 95.44 271 SER A O 1
ATOM 2021 N N . SER A 1 272 ? -25.683 -1.254 9.775 1.00 92.12 272 SER A N 1
ATOM 2022 C CA . SER A 1 272 ? -25.862 0.177 9.549 1.00 92.12 272 SER A CA 1
ATOM 2023 C C . SER A 1 272 ? -25.601 0.967 10.831 1.00 92.12 272 SER A C 1
ATOM 2025 O O . SER A 1 272 ? -26.061 0.573 11.902 1.00 92.12 272 SER A O 1
ATOM 2027 N N . TYR A 1 273 ? -24.897 2.096 10.721 1.00 90.69 273 TYR A N 1
ATOM 2028 C CA . TYR A 1 273 ? -24.577 2.997 11.843 1.00 90.69 273 TYR A CA 1
ATOM 2029 C C . TYR A 1 273 ? -23.743 2.387 12.985 1.00 90.69 273 TYR A C 1
ATOM 2031 O O . TYR A 1 273 ? -23.576 3.031 14.021 1.00 90.69 273 TYR A O 1
ATOM 2039 N N . LEU A 1 274 ? -23.185 1.177 12.828 1.00 94.25 274 LEU A N 1
ATOM 2040 C CA . LEU A 1 274 ? -22.535 0.450 13.928 1.00 94.25 274 LEU A CA 1
ATOM 2041 C C . LEU A 1 274 ? -21.496 1.310 14.671 1.00 94.25 274 LEU A C 1
ATOM 2043 O O . LEU A 1 274 ? -21.547 1.434 15.899 1.00 94.25 274 LEU A O 1
ATOM 2047 N N . PHE A 1 275 ? -20.632 1.995 13.925 1.00 94.62 275 PHE A N 1
ATOM 2048 C CA . PHE A 1 275 ? -19.573 2.859 14.439 1.00 94.62 275 PHE A CA 1
ATOM 2049 C C . PHE A 1 275 ? -19.779 4.329 14.073 1.00 94.62 275 PHE A C 1
ATOM 2051 O O . PHE A 1 275 ? -18.796 5.057 13.983 1.00 94.62 275 PHE A O 1
ATOM 2058 N N . SER A 1 276 ? -21.018 4.780 13.853 1.00 91.44 276 SER A N 1
ATOM 2059 C CA . SER A 1 276 ? -21.292 6.171 13.485 1.00 91.44 276 SER A CA 1
ATOM 2060 C C . SER A 1 276 ? -21.182 7.125 14.674 1.00 91.44 276 SER A C 1
ATOM 2062 O O . SER A 1 276 ? -21.481 6.757 15.814 1.00 91.44 276 SER A O 1
ATOM 2064 N N . SER A 1 277 ? -20.859 8.380 14.374 1.00 88.94 277 SER A N 1
ATOM 2065 C CA . SER A 1 277 ? -20.912 9.540 15.265 1.00 88.94 277 SER A CA 1
ATOM 2066 C C . SER A 1 277 ? -20.024 9.444 16.509 1.00 88.94 277 SER A C 1
ATOM 2068 O O . SER A 1 277 ? -20.302 10.126 17.494 1.00 88.94 277 SER A O 1
ATOM 2070 N N . ILE A 1 278 ? -18.969 8.627 16.461 1.00 92.12 278 ILE A N 1
ATOM 2071 C CA . ILE A 1 278 ? -17.988 8.498 17.545 1.00 92.12 278 ILE A CA 1
ATOM 2072 C C . ILE A 1 278 ? -16.901 9.547 17.332 1.00 92.12 278 ILE A C 1
ATOM 2074 O O . ILE A 1 278 ? -16.301 9.618 16.256 1.00 92.12 278 ILE A O 1
ATOM 2078 N N . LYS A 1 279 ? -16.668 10.389 18.339 1.00 91.00 279 LYS A N 1
ATOM 2079 C CA . LYS A 1 279 ? -15.744 11.523 18.234 1.00 91.00 279 LYS A CA 1
ATOM 2080 C C . LYS A 1 279 ? -14.706 11.449 19.339 1.00 91.00 279 LYS A C 1
ATOM 2082 O O . LYS A 1 279 ? -15.017 11.737 20.491 1.00 91.00 279 LYS A O 1
ATOM 2087 N N . ASN A 1 280 ? -13.479 11.111 18.963 1.00 90.25 280 ASN A N 1
ATOM 2088 C CA . ASN A 1 280 ? -12.340 11.187 19.863 1.00 90.25 280 ASN A CA 1
ATOM 2089 C C . ASN A 1 280 ? -11.617 12.527 19.664 1.00 90.25 280 ASN A C 1
ATOM 2091 O O . ASN A 1 280 ? -11.188 12.852 18.557 1.00 90.25 280 ASN A O 1
ATOM 2095 N N . GLU A 1 281 ? -11.517 13.331 20.717 1.00 86.56 281 GLU A N 1
ATOM 2096 C CA . GLU A 1 281 ? -10.819 14.625 20.669 1.00 86.56 281 GLU A CA 1
ATOM 2097 C C . GLU A 1 281 ? -9.384 14.528 21.209 1.00 86.56 281 GLU A C 1
ATOM 2099 O O . GLU A 1 281 ? -8.627 15.499 21.122 1.00 86.56 281 GLU A O 1
ATOM 2104 N N . GLU A 1 282 ? -8.987 13.363 21.725 1.00 82.19 282 GLU A N 1
ATOM 2105 C CA . GLU A 1 282 ? -7.638 13.110 22.200 1.00 82.19 282 GLU A CA 1
ATOM 2106 C C . GLU A 1 282 ? -6.637 12.966 21.045 1.00 82.19 282 GLU A C 1
ATOM 2108 O O . GLU A 1 282 ? -6.910 12.469 19.945 1.00 82.19 282 GLU A O 1
ATOM 2113 N N . GLU A 1 283 ? -5.412 13.423 21.293 1.00 77.44 283 GLU A N 1
ATOM 2114 C CA . GLU A 1 283 ? -4.386 13.478 20.262 1.00 77.44 283 GLU A CA 1
ATOM 2115 C C . GLU A 1 283 ? -3.811 12.081 19.963 1.00 77.44 283 GLU A C 1
ATOM 2117 O O . GLU A 1 283 ? -3.101 11.494 20.779 1.00 77.44 283 GLU A O 1
ATOM 2122 N N . ASN A 1 284 ? -3.998 11.604 18.728 1.00 76.56 284 ASN A N 1
ATOM 2123 C CA . ASN A 1 284 ? -3.494 10.315 18.225 1.00 76.56 284 ASN A CA 1
ATOM 2124 C C . ASN A 1 284 ? -4.102 9.059 18.889 1.00 76.56 284 ASN A C 1
ATOM 2126 O O . ASN A 1 284 ? -3.514 7.977 18.780 1.00 76.56 284 ASN A O 1
ATOM 2130 N N . GLU A 1 285 ? -5.255 9.176 19.543 1.00 83.12 285 GLU A N 1
ATOM 2131 C CA . GLU A 1 285 ? -6.038 8.034 20.025 1.00 83.12 285 GLU A CA 1
ATOM 2132 C C . GLU A 1 285 ? -7.122 7.694 18.989 1.00 83.12 285 GLU A C 1
ATOM 2134 O O . GLU A 1 285 ? -7.850 8.588 18.560 1.00 83.12 285 GLU A O 1
ATOM 2139 N N . PRO A 1 286 ? -7.226 6.437 18.524 1.00 90.38 286 PRO A N 1
ATOM 2140 C CA . PRO A 1 286 ? -8.239 6.071 17.546 1.00 90.38 286 PRO A CA 1
ATOM 2141 C C . PRO A 1 286 ? -9.623 5.962 18.197 1.00 90.38 286 PRO A C 1
ATOM 2143 O O . PRO A 1 286 ? -9.756 5.417 19.298 1.00 90.38 286 PRO A O 1
ATOM 2146 N N . PHE A 1 287 ? -10.671 6.372 17.477 1.00 94.75 287 PHE A N 1
ATOM 2147 C CA . PHE A 1 287 ? -12.053 6.174 17.938 1.00 94.75 287 PHE A CA 1
ATOM 2148 C C . PHE A 1 287 ? -12.478 4.695 17.906 1.00 94.75 287 PHE A C 1
ATOM 2150 O O . PHE A 1 287 ? -13.484 4.333 18.511 1.00 94.75 287 PHE A O 1
ATOM 2157 N N . LEU A 1 288 ? -11.743 3.828 17.197 1.00 96.19 288 LEU A N 1
ATOM 2158 C CA . LEU A 1 288 ? -12.026 2.397 17.078 1.00 96.19 288 LEU A CA 1
ATOM 2159 C C . LEU A 1 288 ? -10.759 1.557 17.266 1.00 96.19 288 LEU A C 1
ATOM 2161 O O . LEU A 1 288 ? -9.740 1.772 16.612 1.00 96.19 288 LEU A O 1
ATOM 2165 N N . VAL A 1 289 ? -10.843 0.546 18.128 1.00 92.12 289 VAL A N 1
ATOM 2166 C CA . VAL A 1 289 ? -9.758 -0.397 18.424 1.00 92.12 289 VAL A CA 1
ATOM 2167 C C . VAL A 1 289 ? -10.265 -1.832 18.333 1.00 92.12 289 VAL A C 1
ATOM 2169 O O . VAL A 1 289 ? -11.361 -2.147 18.790 1.00 92.12 289 VAL A O 1
ATOM 2172 N N . GLY A 1 290 ? -9.429 -2.735 17.818 1.00 87.44 290 GLY A N 1
ATOM 2173 C CA . GLY A 1 290 ? -9.700 -4.173 17.836 1.00 87.44 290 GLY A CA 1
ATOM 2174 C C . GLY A 1 290 ? -10.579 -4.661 16.689 1.00 87.44 290 GLY A C 1
ATOM 2175 O O . GLY A 1 290 ? -11.173 -5.729 16.814 1.00 87.44 290 GLY A O 1
ATOM 2176 N N . ILE A 1 291 ? -10.677 -3.904 15.591 1.00 91.56 291 ILE A N 1
ATOM 2177 C CA . ILE A 1 291 ? -11.497 -4.257 14.424 1.00 91.56 291 ILE A CA 1
ATOM 2178 C C . ILE A 1 291 ? -11.161 -5.645 13.853 1.00 91.56 291 ILE A C 1
ATOM 2180 O O . ILE A 1 291 ? -12.036 -6.315 13.321 1.00 91.56 291 ILE A O 1
ATOM 2184 N N . GLU A 1 292 ? -9.938 -6.147 14.059 1.00 85.56 292 GLU A N 1
ATOM 2185 C CA . GLU A 1 292 ? -9.538 -7.509 13.693 1.00 85.56 292 GLU A CA 1
ATOM 2186 C C . GLU A 1 292 ? -10.307 -8.619 14.436 1.00 85.56 292 GLU A C 1
ATOM 2188 O O . GLU A 1 292 ? -10.239 -9.783 14.042 1.00 85.56 292 GLU A O 1
ATOM 2193 N N . ASN A 1 293 ? -11.010 -8.273 15.519 1.00 88.50 293 ASN A N 1
ATOM 2194 C CA . ASN A 1 293 ? -11.871 -9.171 16.284 1.00 88.50 293 ASN A CA 1
ATOM 2195 C C . ASN A 1 293 ? -13.345 -9.088 15.850 1.00 88.50 293 ASN A C 1
ATOM 2197 O O . ASN A 1 293 ? -14.179 -9.711 16.504 1.00 88.50 293 ASN A O 1
ATOM 2201 N N . LEU A 1 294 ? -13.680 -8.308 14.818 1.00 94.19 294 LEU A N 1
ATOM 2202 C CA . LEU A 1 294 ? -15.032 -8.192 14.273 1.00 94.19 294 LEU A CA 1
ATOM 2203 C C . LEU A 1 294 ? -15.188 -9.114 13.055 1.00 94.19 294 LEU A C 1
ATOM 2205 O O . LEU A 1 294 ? -14.502 -8.940 12.052 1.00 94.19 294 LEU A O 1
ATOM 2209 N N . ASP A 1 295 ? -16.108 -10.072 13.126 1.00 92.44 295 ASP A N 1
ATOM 2210 C CA . ASP A 1 295 ? -16.492 -10.903 11.984 1.00 92.44 295 ASP A CA 1
ATOM 2211 C C . ASP A 1 295 ? -17.632 -10.233 11.210 1.00 92.44 295 ASP A C 1
ATOM 2213 O O . ASP A 1 295 ? -18.752 -10.105 11.714 1.00 92.44 295 ASP A O 1
ATOM 2217 N N . THR A 1 296 ? -17.327 -9.801 9.985 1.00 96.00 296 THR A N 1
ATOM 2218 C CA . THR A 1 296 ? -18.271 -9.160 9.059 1.00 96.00 296 THR A CA 1
ATOM 2219 C C . THR A 1 296 ? -18.657 -10.049 7.876 1.00 96.00 296 THR A C 1
ATOM 2221 O O . THR A 1 296 ? -19.366 -9.595 6.981 1.00 96.00 296 THR A O 1
ATOM 2224 N N . SER A 1 297 ? -18.223 -11.314 7.852 1.00 93.50 297 SER A N 1
ATOM 2225 C CA . SER A 1 297 ? -18.317 -12.181 6.668 1.00 93.50 297 SER A CA 1
ATOM 2226 C C . SER A 1 297 ? -19.744 -12.463 6.187 1.00 93.50 297 SER A C 1
ATOM 2228 O O . SER A 1 297 ? -19.938 -12.833 5.032 1.00 93.50 297 SER A O 1
ATOM 2230 N N . HIS A 1 298 ? -20.757 -12.259 7.028 1.00 91.56 298 HIS A N 1
ATOM 2231 C CA . HIS A 1 298 ? -22.183 -12.451 6.729 1.00 91.56 298 HIS A CA 1
ATOM 2232 C C . HIS A 1 298 ? -22.992 -11.147 6.682 1.00 91.56 298 HIS A C 1
ATOM 2234 O O . HIS A 1 298 ? -24.218 -11.192 6.579 1.00 91.56 298 HIS A O 1
ATOM 2240 N N . VAL A 1 299 ? -22.344 -9.988 6.796 1.00 96.88 299 VAL A N 1
ATOM 2241 C CA . VAL A 1 299 ? -23.024 -8.688 6.781 1.00 96.88 299 VAL A CA 1
ATOM 2242 C C . VAL A 1 299 ? -23.547 -8.389 5.375 1.00 96.88 299 VAL A C 1
ATOM 2244 O O . VAL A 1 299 ? -22.822 -8.527 4.394 1.00 96.88 299 VAL A O 1
ATOM 2247 N N . GLU A 1 300 ? -24.803 -7.943 5.277 1.00 96.75 300 GLU A N 1
ATOM 2248 C CA . GLU A 1 300 ? -25.442 -7.559 4.010 1.00 96.75 300 GLU A CA 1
ATOM 2249 C C . GLU A 1 300 ? -25.550 -6.036 3.831 1.00 96.75 300 GLU A C 1
ATOM 2251 O O . GLU A 1 300 ? -25.631 -5.553 2.701 1.00 96.75 300 GLU A O 1
ATOM 2256 N N . SER A 1 301 ? -25.532 -5.256 4.916 1.00 96.88 301 SER A N 1
ATOM 2257 C CA . SER A 1 301 ? -25.569 -3.789 4.857 1.00 96.88 301 SER A CA 1
ATOM 2258 C C . SER A 1 301 ? -24.574 -3.157 5.827 1.00 96.88 301 SER A C 1
ATOM 2260 O O . SER A 1 301 ? -24.562 -3.482 7.013 1.00 96.88 301 SER A O 1
ATOM 2262 N N . MET A 1 302 ? -23.774 -2.227 5.306 1.00 97.88 302 MET A N 1
ATOM 2263 C CA . MET A 1 302 ? -22.837 -1.363 6.032 1.00 97.88 302 MET A CA 1
ATOM 2264 C C . MET A 1 302 ? -23.169 0.120 5.804 1.00 97.88 302 MET A C 1
ATOM 2266 O O . MET A 1 302 ? -22.300 0.993 5.885 1.00 97.88 302 MET A O 1
ATOM 2270 N N . ARG A 1 303 ? -24.440 0.426 5.506 1.00 94.44 303 ARG A N 1
ATOM 2271 C CA . ARG A 1 303 ? -24.890 1.799 5.274 1.00 94.44 303 ARG A CA 1
ATOM 2272 C C . ARG A 1 303 ? -24.517 2.676 6.468 1.00 94.44 303 ARG A C 1
ATOM 2274 O O . ARG A 1 303 ? -24.882 2.381 7.604 1.00 94.44 303 ARG A O 1
ATOM 2281 N N . ALA A 1 304 ? -23.832 3.786 6.212 1.00 92.75 304 ALA A N 1
ATOM 2282 C CA . ALA A 1 304 ? -23.462 4.749 7.248 1.00 92.75 304 ALA A CA 1
ATOM 2283 C C . ALA A 1 304 ? -22.657 4.157 8.427 1.00 92.75 304 ALA A C 1
ATOM 2285 O O . ALA A 1 304 ? -22.698 4.696 9.531 1.00 92.75 304 ALA A O 1
ATOM 2286 N N . MET A 1 305 ? -21.925 3.053 8.224 1.00 95.62 305 MET A N 1
ATOM 2287 C CA . MET A 1 305 ? -21.234 2.343 9.307 1.00 95.62 305 MET A CA 1
ATOM 2288 C C . MET A 1 305 ? -20.253 3.226 10.095 1.00 95.62 305 MET A C 1
ATOM 2290 O O . MET A 1 305 ? -20.199 3.091 11.314 1.00 95.62 305 MET A O 1
ATOM 2294 N N . PHE A 1 306 ? -19.540 4.148 9.437 1.00 95.75 306 PHE A N 1
ATOM 2295 C CA . PHE A 1 306 ? -18.573 5.083 10.040 1.00 95.75 306 PHE A CA 1
ATOM 2296 C C . PHE A 1 306 ? -18.990 6.561 9.905 1.00 95.75 306 PHE A C 1
ATOM 2298 O O . PHE A 1 306 ? -18.175 7.467 10.066 1.00 95.75 306 PHE A O 1
ATOM 2305 N N . TYR A 1 307 ? -20.270 6.805 9.618 1.00 90.75 307 TYR A N 1
ATOM 2306 C CA . TYR A 1 307 ? -20.871 8.124 9.397 1.00 90.75 307 TYR A CA 1
ATOM 2307 C C . TYR A 1 307 ? -20.516 9.121 10.512 1.00 90.75 307 TYR A C 1
ATOM 2309 O O . TYR A 1 307 ? -20.829 8.860 11.672 1.00 90.75 307 TYR A O 1
ATOM 2317 N N . PHE A 1 308 ? -19.913 10.271 10.181 1.00 89.31 308 PHE A N 1
ATOM 2318 C CA . PHE A 1 308 ? -19.543 11.346 11.127 1.00 89.31 308 PHE A CA 1
ATOM 2319 C C . PHE A 1 308 ? -18.559 10.951 12.245 1.00 89.31 308 PHE A C 1
ATOM 2321 O O . PHE A 1 308 ? -18.438 11.667 13.249 1.00 89.31 308 PHE A O 1
ATOM 2328 N N . SER A 1 309 ? -17.871 9.818 12.114 1.00 92.06 309 SER A N 1
ATOM 2329 C CA . SER A 1 309 ? -16.887 9.393 13.110 1.00 92.06 309 SER A CA 1
ATOM 2330 C C . SER A 1 309 ? -15.523 9.997 12.830 1.00 92.06 309 SER A C 1
ATOM 2332 O O . SER A 1 309 ? -15.052 9.998 11.695 1.00 92.06 309 SER A O 1
ATOM 2334 N N . LYS A 1 310 ? -14.870 10.532 13.860 1.00 90.62 310 LYS A N 1
ATOM 2335 C CA . LYS A 1 310 ? -13.577 11.204 13.709 1.00 90.62 310 LYS A CA 1
ATOM 2336 C C . LYS A 1 310 ? -12.716 11.070 14.949 1.00 90.62 310 LYS A C 1
ATOM 2338 O O . LYS A 1 310 ? -13.216 10.980 16.067 1.00 90.62 310 LYS A O 1
ATOM 2343 N N . ASP A 1 311 ? -11.416 11.118 14.718 1.00 90.69 311 ASP A N 1
ATOM 2344 C CA . ASP A 1 311 ? -10.402 11.188 15.753 1.00 90.69 311 ASP A CA 1
ATOM 2345 C C . ASP A 1 311 ? -9.210 12.053 15.306 1.00 90.69 311 ASP A C 1
ATOM 2347 O O . ASP A 1 311 ? -9.176 12.598 14.194 1.00 90.69 311 ASP A O 1
ATOM 2351 N N . GLY A 1 312 ? -8.223 12.202 16.193 1.00 84.81 312 GLY A N 1
ATOM 2352 C CA . GLY A 1 312 ? -6.976 12.906 15.900 1.00 84.81 312 GLY A CA 1
ATOM 2353 C C . GLY A 1 312 ? -5.980 12.115 15.040 1.00 84.81 312 GLY A C 1
ATOM 2354 O O . GLY A 1 312 ? -4.876 12.607 14.789 1.00 84.81 312 GLY A O 1
ATOM 2355 N N . THR A 1 313 ? -6.305 10.891 14.613 1.00 82.56 313 THR A N 1
ATOM 2356 C CA . THR A 1 313 ? -5.409 10.068 13.797 1.00 82.56 313 THR A CA 1
ATOM 2357 C C . THR A 1 313 ? -5.432 10.503 12.329 1.00 82.56 313 THR A C 1
ATOM 2359 O O . THR A 1 313 ? -6.326 11.199 11.851 1.00 82.56 313 THR A O 1
ATOM 2362 N N . LYS A 1 314 ? -4.378 10.136 11.594 1.00 86.12 314 LYS A N 1
ATOM 2363 C CA . LYS A 1 314 ? -4.223 10.471 10.165 1.00 86.12 314 LYS A CA 1
ATOM 2364 C C . LYS A 1 314 ? -4.477 9.281 9.251 1.00 86.12 314 LYS A C 1
ATOM 2366 O O . LYS A 1 314 ? -4.531 9.461 8.034 1.00 86.12 314 LYS A O 1
ATOM 2371 N N . GLU A 1 315 ? -4.575 8.088 9.823 1.00 87.25 315 GLU A N 1
ATOM 2372 C CA . GLU A 1 315 ? -4.697 6.831 9.099 1.00 87.25 315 GLU A CA 1
ATOM 2373 C C . GLU A 1 315 ? -5.770 5.974 9.756 1.00 87.25 315 GLU A C 1
ATOM 2375 O O . GLU A 1 315 ? -5.758 5.799 10.972 1.00 87.25 315 GLU A O 1
ATOM 2380 N N . PHE A 1 316 ? -6.640 5.396 8.938 1.00 92.00 316 PHE A N 1
ATOM 2381 C CA . PHE A 1 316 ? -7.639 4.429 9.361 1.00 92.00 316 PHE A CA 1
ATOM 2382 C C . PHE A 1 316 ? -7.460 3.137 8.561 1.00 92.00 316 PHE A C 1
ATOM 2384 O O . PHE A 1 316 ? -7.327 3.184 7.339 1.00 92.00 316 PHE A O 1
ATOM 2391 N N . ASP A 1 317 ? -7.426 1.988 9.235 1.00 89.12 317 ASP A N 1
ATOM 2392 C CA . ASP A 1 317 ? -7.190 0.677 8.619 1.00 89.12 317 ASP A CA 1
ATOM 2393 C C . ASP A 1 317 ? -8.267 -0.309 9.068 1.00 89.12 317 ASP A C 1
ATOM 2395 O O . ASP A 1 317 ? -8.407 -0.581 10.263 1.00 89.12 317 ASP A O 1
ATOM 2399 N N . LEU A 1 318 ? -9.020 -0.843 8.104 1.00 91.12 318 LEU A N 1
ATOM 2400 C CA . LEU A 1 318 ? -10.041 -1.859 8.351 1.00 91.12 318 LEU A CA 1
ATOM 2401 C C . LEU A 1 318 ? -9.441 -3.246 8.632 1.00 91.12 318 LEU A C 1
ATOM 2403 O O . LEU A 1 318 ? -10.086 -4.091 9.249 1.00 91.12 318 LEU A O 1
ATOM 2407 N N . GLY A 1 319 ? -8.189 -3.476 8.230 1.00 81.94 319 GLY A N 1
ATOM 2408 C CA . GLY A 1 319 ? -7.491 -4.744 8.390 1.00 81.94 319 GLY A CA 1
ATOM 2409 C C . GLY A 1 319 ? -7.903 -5.812 7.371 1.00 81.94 319 GLY A C 1
ATOM 2410 O O . GLY A 1 319 ? -8.957 -5.777 6.747 1.00 81.94 319 GLY A O 1
ATOM 2411 N N . ASP A 1 320 ? -7.059 -6.833 7.211 1.00 84.69 320 ASP A N 1
ATOM 2412 C CA . ASP A 1 320 ? -7.220 -7.839 6.144 1.00 84.69 320 ASP A CA 1
ATOM 2413 C C . ASP A 1 320 ? -8.370 -8.828 6.348 1.00 84.69 320 ASP A C 1
ATOM 2415 O O . ASP A 1 320 ? -8.636 -9.653 5.476 1.00 84.69 320 ASP A O 1
ATOM 2419 N N . GLN A 1 321 ? -9.004 -8.812 7.520 1.00 82.56 321 GLN A N 1
ATOM 2420 C CA . GLN A 1 321 ? -10.109 -9.713 7.848 1.00 82.56 321 GLN A CA 1
ATOM 2421 C C . GLN A 1 321 ? -11.482 -9.055 7.720 1.00 82.56 321 GLN A C 1
ATOM 2423 O O . GLN A 1 321 ? -12.474 -9.763 7.859 1.00 82.56 321 GLN A O 1
ATOM 2428 N N . PHE A 1 322 ? -11.538 -7.753 7.422 1.00 93.56 322 PHE A N 1
ATOM 2429 C CA . PHE A 1 322 ? -12.788 -7.047 7.183 1.00 93.56 322 PHE A CA 1
ATOM 2430 C C . PHE A 1 322 ? -13.380 -7.502 5.846 1.00 93.56 322 PHE A C 1
ATOM 2432 O O . PHE A 1 322 ? -12.909 -7.132 4.772 1.00 93.56 322 PHE A O 1
ATOM 2439 N N . ASP A 1 323 ? -14.357 -8.397 5.930 1.00 95.19 323 ASP A N 1
ATOM 2440 C CA . ASP A 1 323 ? -14.940 -9.105 4.798 1.00 95.19 323 ASP A CA 1
ATOM 2441 C C . ASP A 1 323 ? -16.242 -8.429 4.375 1.00 95.19 323 ASP A C 1
ATOM 2443 O O . ASP A 1 323 ? -17.157 -8.278 5.188 1.00 95.19 323 ASP A O 1
ATOM 2447 N N . THR A 1 324 ? -16.312 -8.012 3.111 1.00 97.88 324 THR A N 1
ATOM 2448 C CA . THR A 1 324 ? -17.507 -7.387 2.525 1.00 97.88 324 THR A CA 1
ATOM 2449 C C . THR A 1 324 ? -18.115 -8.226 1.399 1.00 97.88 324 THR A C 1
ATOM 2451 O O . THR A 1 324 ? -18.990 -7.752 0.682 1.00 97.88 324 THR A O 1
ATOM 2454 N N . SER A 1 325 ? -17.717 -9.495 1.253 1.00 96.88 325 SER A N 1
ATOM 2455 C CA . SER A 1 325 ? -18.130 -10.378 0.146 1.00 96.88 325 SER A CA 1
ATOM 2456 C C . SER A 1 325 ? -19.629 -10.699 0.091 1.00 96.88 325 SER A C 1
ATOM 2458 O O . SER A 1 325 ? -20.102 -11.279 -0.891 1.00 96.88 325 SER A O 1
ATOM 2460 N N . ASN A 1 326 ? -20.400 -10.344 1.124 1.00 96.88 326 ASN A N 1
ATOM 2461 C CA . ASN A 1 326 ? -21.862 -10.453 1.164 1.00 96.88 326 ASN A CA 1
ATOM 2462 C C . ASN A 1 326 ? -22.590 -9.100 1.239 1.00 96.88 326 ASN A C 1
ATOM 2464 O O . ASN A 1 326 ? -23.822 -9.078 1.221 1.00 96.88 326 ASN A O 1
ATOM 2468 N N . VAL A 1 327 ? -21.857 -7.986 1.268 1.00 98.62 327 VAL A N 1
ATOM 2469 C CA . VAL A 1 327 ? -22.423 -6.646 1.443 1.00 98.62 327 VAL A CA 1
ATOM 2470 C C . VAL A 1 327 ? -23.043 -6.154 0.137 1.00 98.62 327 VAL A C 1
ATOM 2472 O O . VAL A 1 327 ? -22.405 -6.169 -0.912 1.00 98.62 327 VAL A O 1
ATOM 2475 N N . LYS A 1 328 ? -24.290 -5.682 0.227 1.00 98.44 328 LYS A N 1
ATOM 2476 C CA . LYS A 1 328 ? -25.068 -5.108 -0.881 1.00 98.44 328 LYS A CA 1
ATOM 2477 C C . LYS A 1 328 ? -25.186 -3.587 -0.798 1.00 98.44 328 LYS A C 1
ATOM 2479 O O . LYS A 1 328 ? -25.402 -2.938 -1.814 1.00 98.44 328 LYS A O 1
ATOM 2484 N N . ASP A 1 329 ? -25.067 -3.007 0.396 1.00 98.00 329 ASP A N 1
ATOM 2485 C CA . ASP A 1 329 ? -25.259 -1.569 0.622 1.00 98.00 329 ASP A CA 1
ATOM 2486 C C . ASP A 1 329 ? -24.118 -0.973 1.457 1.00 98.00 329 ASP A C 1
ATOM 2488 O O . ASP A 1 329 ? -23.995 -1.281 2.645 1.00 98.00 329 ASP A O 1
ATOM 2492 N N . ILE A 1 330 ? -23.316 -0.111 0.826 1.00 98.00 330 ILE A N 1
ATOM 2493 C CA . ILE A 1 330 ? -22.249 0.704 1.434 1.00 98.00 330 ILE A CA 1
ATOM 2494 C C . ILE A 1 330 ? -22.573 2.206 1.374 1.00 98.00 330 ILE A C 1
ATOM 2496 O O . ILE A 1 330 ? -21.687 3.048 1.531 1.00 98.00 330 ILE A O 1
ATOM 2500 N N . SER A 1 331 ? -23.836 2.575 1.135 1.00 95.69 331 SER A N 1
ATOM 2501 C CA . SER A 1 331 ? -24.229 3.980 0.999 1.00 95.69 331 SER A CA 1
ATOM 2502 C C . SER A 1 331 ? -23.822 4.771 2.241 1.00 95.69 331 SER A C 1
ATOM 2504 O O . SER A 1 331 ? -24.100 4.357 3.371 1.00 95.69 331 SER A O 1
ATOM 2506 N N . ASN A 1 332 ? -23.205 5.934 2.046 1.00 93.00 332 ASN A N 1
ATOM 2507 C CA . ASN A 1 332 ? -22.746 6.817 3.121 1.00 93.00 332 ASN A CA 1
ATOM 2508 C C . ASN A 1 332 ? -21.762 6.172 4.119 1.00 93.00 332 ASN A C 1
ATOM 2510 O O . ASN A 1 332 ? -21.638 6.665 5.236 1.00 93.00 332 ASN A O 1
ATOM 2514 N N . MET A 1 333 ? -21.102 5.054 3.787 1.00 96.44 333 MET A N 1
ATOM 2515 C CA . MET A 1 333 ? -20.294 4.283 4.746 1.00 96.44 333 MET A CA 1
ATOM 2516 C C . MET A 1 333 ? -19.252 5.132 5.488 1.00 96.44 333 MET A C 1
ATOM 2518 O O . MET A 1 333 ? -19.116 4.962 6.700 1.00 96.44 333 MET A O 1
ATOM 2522 N N . PHE A 1 334 ? -18.585 6.061 4.795 1.00 95.31 334 PHE A N 1
ATOM 2523 C CA . PHE A 1 334 ? -17.526 6.923 5.331 1.00 95.31 334 PHE A CA 1
ATOM 2524 C C . PHE A 1 334 ? -17.851 8.421 5.266 1.00 95.31 334 PHE A C 1
ATOM 2526 O O . PHE A 1 334 ? -16.939 9.245 5.384 1.00 95.31 334 PHE A O 1
ATOM 2533 N N . ILE A 1 335 ? -19.120 8.801 5.087 1.00 90.31 335 ILE A N 1
ATOM 2534 C CA . ILE A 1 335 ? -19.481 10.221 4.977 1.00 90.31 335 ILE A CA 1
ATOM 2535 C C . ILE A 1 335 ? -19.027 11.008 6.214 1.00 90.31 335 ILE A C 1
ATOM 2537 O O . ILE A 1 335 ? -19.258 10.586 7.354 1.00 90.31 335 ILE A O 1
ATOM 2541 N N . GLU A 1 336 ? -18.339 12.126 5.984 1.00 87.69 336 GLU A N 1
ATOM 2542 C CA . GLU A 1 336 ? -17.737 12.990 7.018 1.00 87.69 336 GLU A CA 1
ATOM 2543 C C . GLU A 1 336 ? -16.771 12.295 7.986 1.00 87.69 336 GLU A C 1
ATOM 2545 O O . GLU A 1 336 ? -16.396 12.843 9.028 1.00 87.69 336 GLU A O 1
ATOM 2550 N N . MET A 1 337 ? -16.325 11.085 7.657 1.00 92.06 337 MET A N 1
ATOM 2551 C CA . MET A 1 337 ? -15.395 10.366 8.506 1.00 92.06 337 MET A CA 1
ATOM 2552 C C . MET A 1 337 ? -14.028 11.062 8.513 1.00 92.06 337 MET A C 1
ATOM 2554 O O . MET A 1 337 ? -13.453 11.346 7.462 1.00 92.06 337 MET A O 1
ATOM 2558 N N . GLY A 1 338 ? -13.481 11.303 9.706 1.00 88.38 338 GLY A N 1
ATOM 2559 C CA . GLY A 1 338 ? -12.142 11.869 9.886 1.00 88.38 338 GLY A CA 1
ATOM 2560 C C . GLY A 1 338 ? -12.002 13.349 9.511 1.00 88.38 338 GLY A C 1
ATOM 2561 O O . GLY A 1 338 ? -10.880 13.787 9.283 1.00 88.38 338 GLY A O 1
ATOM 2562 N N . GLU A 1 339 ? -13.120 14.079 9.405 1.00 74.75 339 GLU A N 1
ATOM 2563 C CA . GLU A 1 339 ? -13.280 15.529 9.171 1.00 74.75 339 GLU A CA 1
ATOM 2564 C C . GLU A 1 339 ? -11.968 16.357 9.202 1.00 74.75 339 GLU A C 1
ATOM 2566 O O . GLU A 1 339 ? -11.569 16.911 10.228 1.00 74.75 339 GLU A O 1
ATOM 2571 N N . GLY A 1 340 ? -11.275 16.443 8.057 1.00 73.44 340 GLY A N 1
ATOM 2572 C CA . GLY A 1 340 ? -10.078 17.277 7.873 1.00 73.44 340 GLY A CA 1
ATOM 2573 C C . GLY A 1 340 ? -8.741 16.729 8.408 1.00 73.44 340 GLY A C 1
ATOM 2574 O O . GLY A 1 340 ? -7.695 17.313 8.101 1.00 73.44 340 GLY A O 1
ATOM 2575 N N . THR A 1 341 ? -8.726 15.625 9.162 1.00 80.62 341 THR A N 1
ATOM 2576 C CA . THR A 1 341 ? -7.513 15.016 9.750 1.00 80.62 341 THR A CA 1
ATOM 2577 C C . THR A 1 341 ? -7.062 13.751 9.024 1.00 80.62 341 THR A C 1
ATOM 2579 O O . THR A 1 341 ? -5.854 13.549 8.845 1.00 80.62 341 THR A O 1
ATOM 2582 N N . LEU A 1 342 ? -8.011 12.933 8.560 1.00 88.25 342 LEU A N 1
ATOM 2583 C CA . LEU A 1 342 ? -7.736 11.653 7.911 1.00 88.25 342 LEU A CA 1
ATOM 2584 C C . LEU A 1 342 ? -7.116 11.859 6.524 1.00 88.25 342 LEU A C 1
ATOM 2586 O O . LEU A 1 342 ? -7.702 12.483 5.641 1.00 88.25 342 LEU A O 1
ATOM 2590 N N . LYS A 1 343 ? -5.919 11.307 6.327 1.00 87.38 343 LYS A N 1
ATOM 2591 C CA . LYS A 1 343 ? -5.160 11.376 5.068 1.00 87.38 343 LYS A CA 1
ATOM 2592 C C . LYS A 1 343 ? -5.043 10.032 4.366 1.00 87.38 343 LYS A C 1
ATOM 2594 O O . LYS A 1 343 ? -4.636 9.977 3.211 1.00 87.38 343 LYS A O 1
ATOM 2599 N N . LYS A 1 344 ? -5.343 8.940 5.063 1.00 87.62 344 LYS A N 1
ATOM 2600 C CA . LYS A 1 344 ? -5.223 7.589 4.528 1.00 87.62 344 LYS A CA 1
ATOM 2601 C C . LYS A 1 344 ? -6.311 6.694 5.089 1.00 87.62 344 LYS A C 1
ATOM 2603 O O . LYS A 1 344 ? -6.435 6.576 6.303 1.00 87.62 344 LYS A O 1
ATOM 2608 N N . ILE A 1 345 ? -7.023 6.014 4.205 1.00 92.31 345 ILE A N 1
ATOM 2609 C CA . ILE A 1 345 ? -7.935 4.930 4.550 1.00 92.31 345 ILE A CA 1
ATOM 2610 C C . ILE A 1 345 ? -7.495 3.648 3.848 1.00 92.31 345 ILE A C 1
ATOM 2612 O O . ILE A 1 345 ? -7.254 3.650 2.643 1.00 92.31 345 ILE A O 1
ATOM 2616 N N . ARG A 1 346 ? -7.360 2.560 4.604 1.00 92.81 346 ARG A N 1
ATOM 2617 C CA . ARG A 1 346 ? -6.976 1.241 4.103 1.00 92.81 346 ARG A CA 1
ATOM 2618 C C . ARG A 1 346 ? -8.133 0.261 4.252 1.00 92.81 346 ARG A C 1
ATOM 2620 O O . ARG A 1 346 ? -8.609 0.054 5.367 1.00 92.81 346 ARG A O 1
ATOM 2627 N N . LEU A 1 347 ? -8.576 -0.327 3.138 1.00 94.62 347 LEU A N 1
ATOM 2628 C CA . LEU A 1 347 ? -9.761 -1.188 3.120 1.00 94.62 347 LEU A CA 1
ATOM 2629 C C . LEU A 1 347 ? -9.460 -2.664 3.421 1.00 94.62 347 LEU A C 1
ATOM 2631 O O . LEU A 1 347 ? -10.323 -3.359 3.951 1.00 94.62 347 LEU A O 1
ATOM 2635 N N . GLY A 1 348 ? -8.237 -3.128 3.143 1.00 87.06 348 GLY A N 1
ATOM 2636 C CA . GLY A 1 348 ? -7.781 -4.479 3.475 1.00 87.06 348 GLY A CA 1
ATOM 2637 C C . GLY A 1 348 ? -8.111 -5.554 2.430 1.00 87.06 348 GLY A C 1
ATOM 2638 O O . GLY A 1 348 ? -8.905 -5.370 1.508 1.00 87.06 348 GLY A O 1
ATOM 2639 N N . ALA A 1 349 ? -7.471 -6.719 2.574 1.00 85.81 349 ALA A N 1
ATOM 2640 C CA . ALA A 1 349 ? -7.464 -7.779 1.556 1.00 85.81 349 ALA A CA 1
ATOM 2641 C C . ALA A 1 349 ? -8.826 -8.447 1.268 1.00 85.81 349 ALA A C 1
ATOM 2643 O O . ALA A 1 349 ? -9.005 -9.032 0.199 1.00 85.81 349 ALA A O 1
ATOM 2644 N N . LYS A 1 350 ? -9.779 -8.394 2.207 1.00 92.00 350 LYS A N 1
ATOM 2645 C CA . LYS A 1 350 ? -11.119 -8.995 2.066 1.00 92.00 350 LYS A CA 1
ATOM 2646 C C . LYS A 1 350 ? -12.228 -7.986 1.766 1.00 92.00 350 LYS A C 1
ATOM 2648 O O . LYS A 1 350 ? -13.397 -8.368 1.719 1.00 92.00 350 LYS A O 1
ATOM 2653 N N . PHE A 1 351 ? -11.865 -6.738 1.478 1.00 96.50 351 PHE A N 1
ATOM 2654 C CA . PHE A 1 351 ? -12.810 -5.772 0.942 1.00 96.50 351 PHE A CA 1
ATOM 2655 C C . PHE A 1 351 ? -13.168 -6.173 -0.497 1.00 96.50 351 PHE A C 1
ATOM 2657 O O . PHE A 1 351 ? -12.362 -6.097 -1.424 1.00 96.50 351 PHE A O 1
ATOM 2664 N N . ASP A 1 352 ? -14.357 -6.726 -0.668 1.00 96.06 352 ASP A N 1
ATOM 2665 C CA . ASP A 1 352 ? -14.925 -7.231 -1.910 1.00 96.06 352 ASP A CA 1
ATOM 2666 C C . ASP A 1 352 ? -16.174 -6.423 -2.282 1.00 96.06 352 ASP A C 1
ATOM 2668 O O . ASP A 1 352 ? -17.118 -6.304 -1.502 1.00 96.06 352 ASP A O 1
ATOM 2672 N N . VAL A 1 353 ? -16.155 -5.859 -3.487 1.00 97.50 353 VAL A N 1
ATOM 2673 C CA . VAL A 1 353 ? -17.217 -5.009 -4.036 1.00 97.50 353 VAL A CA 1
ATOM 2674 C C . VAL A 1 353 ? -18.133 -5.753 -5.012 1.00 97.50 353 VAL A C 1
ATOM 2676 O O . VAL A 1 353 ? -19.083 -5.174 -5.528 1.00 97.50 353 VAL A O 1
ATOM 2679 N N . SER A 1 354 ? -17.897 -7.047 -5.257 1.00 96.88 354 SER A N 1
ATOM 2680 C CA . SER A 1 354 ? -18.581 -7.831 -6.300 1.00 96.88 354 SER A CA 1
ATOM 2681 C C . SER A 1 354 ? -20.097 -7.973 -6.126 1.00 96.88 354 SER A C 1
ATOM 2683 O O . SER A 1 354 ? -20.788 -8.288 -7.094 1.00 96.88 354 SER A O 1
ATOM 2685 N N . LYS A 1 355 ? -20.626 -7.746 -4.916 1.00 98.12 355 LYS A N 1
ATOM 2686 C CA . LYS A 1 355 ? -22.067 -7.791 -4.609 1.00 98.12 355 LYS A CA 1
ATOM 2687 C C . LYS A 1 355 ? -22.668 -6.439 -4.228 1.00 98.12 355 LYS A C 1
ATOM 2689 O O . LYS A 1 355 ? -23.838 -6.395 -3.856 1.00 98.12 355 LYS A O 1
ATOM 2694 N N . VAL A 1 356 ? -21.895 -5.357 -4.295 1.00 98.31 356 VAL A N 1
ATOM 2695 C CA . VAL A 1 356 ? -22.385 -4.027 -3.924 1.00 98.31 356 VAL A CA 1
ATOM 2696 C C . VAL A 1 356 ? -23.401 -3.553 -4.965 1.00 98.31 356 VAL A C 1
ATOM 2698 O O . VAL A 1 356 ? -23.105 -3.484 -6.153 1.00 98.31 356 VAL A O 1
ATOM 2701 N N . GLU A 1 357 ? -24.605 -3.228 -4.498 1.00 97.44 357 GLU A N 1
ATOM 2702 C CA . GLU A 1 357 ? -25.726 -2.720 -5.300 1.00 97.44 357 GLU A CA 1
ATOM 2703 C C . GLU A 1 357 ? -26.016 -1.235 -5.017 1.00 97.44 357 GLU A C 1
ATOM 2705 O O . GLU A 1 357 ? -26.684 -0.571 -5.810 1.00 97.44 357 GLU A O 1
ATOM 2710 N N . LYS A 1 358 ? -25.578 -0.720 -3.858 1.00 97.44 358 LYS A N 1
ATOM 2711 C CA . LYS A 1 358 ? -25.800 0.666 -3.423 1.00 97.44 358 LYS A CA 1
ATOM 2712 C C . LYS A 1 358 ? -24.541 1.255 -2.792 1.00 97.44 358 LYS A C 1
ATOM 2714 O O . LYS A 1 358 ? -24.084 0.772 -1.756 1.00 97.44 358 LYS A O 1
ATOM 2719 N N . GLN A 1 359 ? -24.036 2.335 -3.381 1.00 96.81 359 GLN A N 1
ATOM 2720 C CA . GLN A 1 359 ? -22.785 2.997 -2.989 1.00 96.81 359 GLN A CA 1
ATOM 2721 C C . GLN A 1 359 ? -22.900 4.523 -2.867 1.00 96.81 359 GLN A C 1
ATOM 2723 O O . GLN A 1 359 ? -21.896 5.213 -2.718 1.00 96.81 359 GLN A O 1
ATOM 2728 N N . SER A 1 360 ? -24.124 5.058 -2.910 1.00 93.69 360 SER A N 1
ATOM 2729 C CA . SER A 1 360 ? -24.362 6.504 -2.946 1.00 93.69 360 SER A CA 1
ATOM 2730 C C . SER A 1 360 ? -23.732 7.221 -1.746 1.00 93.69 360 SER A C 1
ATOM 2732 O O . SER A 1 360 ? -23.955 6.821 -0.596 1.00 93.69 360 SER A O 1
ATOM 2734 N N . GLY A 1 361 ? -22.927 8.252 -2.021 1.00 90.69 361 GLY A N 1
ATOM 2735 C CA . GLY A 1 361 ? -22.301 9.111 -1.010 1.00 90.69 361 GLY A CA 1
ATOM 2736 C C . GLY A 1 361 ? -21.298 8.403 -0.094 1.00 90.69 361 GLY A C 1
ATOM 2737 O O . GLY A 1 361 ? -20.987 8.909 0.982 1.00 90.69 361 GLY A O 1
ATOM 2738 N N . ALA A 1 362 ? -20.811 7.208 -0.459 1.00 95.19 362 ALA A N 1
ATOM 2739 C CA . ALA A 1 362 ? -19.953 6.400 0.410 1.00 95.19 362 ALA A CA 1
ATOM 2740 C C . ALA A 1 362 ? -18.712 7.147 0.933 1.00 95.19 362 ALA A C 1
ATOM 2742 O O . ALA A 1 362 ? -18.283 6.848 2.047 1.00 95.19 362 ALA A O 1
ATOM 2743 N N . PHE A 1 363 ? -18.185 8.114 0.171 1.00 92.44 363 PHE A N 1
ATOM 2744 C CA . PHE A 1 363 ? -16.992 8.904 0.494 1.00 92.44 363 PHE A CA 1
ATOM 2745 C C . PHE A 1 363 ? -17.236 10.425 0.518 1.00 92.44 363 PHE A C 1
ATOM 2747 O O . PHE A 1 363 ? -16.295 11.218 0.421 1.00 92.44 363 PHE A O 1
ATOM 2754 N N . GLU A 1 364 ? -18.494 10.851 0.638 1.00 88.19 364 GLU A N 1
ATOM 2755 C CA . GLU A 1 364 ? -18.839 12.272 0.676 1.00 88.19 364 GLU A CA 1
ATOM 2756 C C . GLU A 1 364 ? -18.229 12.942 1.925 1.00 88.19 364 GLU A C 1
ATOM 2758 O O . GLU A 1 364 ? -18.327 12.433 3.038 1.00 88.19 364 GLU A O 1
ATOM 2763 N N . TYR A 1 365 ? -17.548 14.078 1.772 1.00 87.00 365 TYR A N 1
ATOM 2764 C CA . TYR A 1 365 ? -16.872 14.794 2.866 1.00 87.00 365 TYR A CA 1
ATOM 2765 C C . TYR A 1 365 ? -15.851 13.962 3.681 1.00 87.00 365 TYR A C 1
ATOM 2767 O O . TYR A 1 365 ? -15.477 14.363 4.786 1.00 87.00 365 TYR A O 1
ATOM 2775 N N . THR A 1 366 ? -15.372 12.821 3.174 1.00 89.12 366 THR A N 1
ATOM 2776 C CA . THR A 1 366 ? -14.428 11.967 3.910 1.00 89.12 366 THR A CA 1
ATOM 2777 C C . THR A 1 366 ? -13.027 12.582 3.964 1.00 89.12 366 THR A C 1
ATOM 2779 O O . THR A 1 366 ? -12.444 12.968 2.951 1.00 89.12 366 THR A O 1
ATOM 2782 N N . GLY A 1 367 ? -12.444 12.600 5.162 1.00 88.44 367 GLY A N 1
ATOM 2783 C CA . GLY A 1 367 ? -11.057 12.962 5.427 1.00 88.44 367 GLY A CA 1
ATOM 2784 C C . GLY A 1 367 ? -10.661 14.379 5.025 1.00 88.44 367 GLY A C 1
ATOM 2785 O O . GLY A 1 367 ? -11.451 15.323 5.082 1.00 88.44 367 GLY A O 1
ATOM 2786 N N . LYS A 1 368 ? -9.374 14.557 4.717 1.00 81.50 368 LYS A N 1
ATOM 2787 C CA . LYS A 1 368 ? -8.809 15.858 4.365 1.00 81.50 368 LYS A CA 1
ATOM 2788 C C . LYS A 1 368 ? -8.950 16.134 2.857 1.00 81.50 368 LYS A C 1
ATOM 2790 O O . LYS A 1 368 ? -8.434 15.344 2.058 1.00 81.50 368 LYS A O 1
ATOM 2795 N N . PRO A 1 369 ? -9.552 17.275 2.454 1.00 72.00 369 PRO A N 1
ATOM 2796 C CA . PRO A 1 369 ? -9.680 17.647 1.046 1.00 72.00 369 PRO A CA 1
ATOM 2797 C C . PRO A 1 369 ? -8.331 17.630 0.319 1.00 72.00 369 PRO A C 1
ATOM 2799 O O . PRO A 1 369 ? -7.334 18.122 0.846 1.00 72.00 369 PRO A O 1
ATOM 2802 N N . TYR A 1 370 ? -8.316 17.051 -0.884 1.00 72.00 370 TYR A N 1
ATOM 2803 C CA . TYR A 1 370 ? -7.149 16.900 -1.771 1.00 72.00 370 TYR A CA 1
ATOM 2804 C C . TYR A 1 370 ? -5.941 16.128 -1.190 1.00 72.00 370 TYR A C 1
ATOM 2806 O O . TYR A 1 370 ? -4.861 16.128 -1.776 1.00 72.00 370 TYR A O 1
ATOM 2814 N N . GLU A 1 371 ? -6.101 15.452 -0.045 1.00 78.75 371 GLU A N 1
ATOM 2815 C CA . GLU A 1 371 ? -5.007 14.737 0.635 1.00 78.75 371 GLU A CA 1
ATOM 2816 C C . GLU A 1 371 ? -5.375 13.313 1.094 1.00 78.75 371 GLU A C 1
ATOM 2818 O O . GLU A 1 371 ? -4.499 12.611 1.600 1.00 78.75 371 GLU A O 1
ATOM 2823 N N . LEU A 1 372 ? -6.634 12.880 0.940 1.00 83.88 372 LEU A N 1
ATOM 2824 C CA . LEU A 1 372 ? -7.088 11.543 1.335 1.00 83.88 372 LEU A CA 1
ATOM 2825 C C . LEU A 1 372 ? -6.737 10.454 0.309 1.00 83.88 372 LEU A C 1
ATOM 2827 O O . LEU A 1 372 ? -7.367 10.336 -0.731 1.00 83.88 372 LEU A O 1
ATOM 2831 N N . TYR A 1 373 ? -5.821 9.562 0.664 1.00 86.31 373 TYR A N 1
ATOM 2832 C CA . TYR A 1 373 ? -5.547 8.350 -0.107 1.00 86.31 373 TYR A CA 1
ATOM 2833 C C . TYR A 1 373 ? -6.445 7.189 0.340 1.00 86.31 373 TYR A C 1
ATOM 2835 O O . TYR A 1 373 ? -6.476 6.857 1.528 1.00 86.31 373 TYR A O 1
ATOM 2843 N N . CYS A 1 374 ? -7.124 6.535 -0.603 1.00 90.31 374 CYS A N 1
ATOM 2844 C CA . CYS A 1 374 ? -7.878 5.301 -0.377 1.00 90.31 374 CYS A CA 1
ATOM 2845 C C . CYS A 1 374 ? -7.115 4.106 -0.953 1.00 90.31 374 CYS A C 1
ATOM 2847 O O . CYS A 1 374 ? -6.818 4.071 -2.142 1.00 90.31 374 CYS A O 1
ATOM 2849 N N . TYR A 1 375 ? -6.794 3.138 -0.099 1.00 85.06 375 TYR A N 1
ATOM 2850 C CA . TYR A 1 375 ? -6.003 1.964 -0.441 1.00 85.06 375 TYR A CA 1
ATOM 2851 C C . TYR A 1 375 ? -6.921 0.746 -0.582 1.00 85.06 375 TYR A C 1
ATOM 2853 O O . TYR A 1 375 ? -7.585 0.348 0.382 1.00 85.06 375 TYR A O 1
ATOM 2861 N N . VAL A 1 376 ? -6.946 0.163 -1.781 1.00 90.94 376 VAL A N 1
ATOM 2862 C CA . VAL A 1 376 ? -7.782 -0.990 -2.157 1.00 90.94 376 VAL A CA 1
ATOM 2863 C C . VAL A 1 376 ? -6.921 -2.206 -2.501 1.00 90.94 376 VAL A C 1
ATOM 2865 O O . VAL A 1 376 ? -5.765 -2.057 -2.865 1.00 90.94 376 VAL A O 1
ATOM 2868 N N . LYS A 1 377 ? -7.447 -3.428 -2.401 1.00 85.19 377 LYS A N 1
ATOM 2869 C CA . LYS A 1 377 ? -6.623 -4.653 -2.446 1.00 85.19 377 LYS A CA 1
ATOM 2870 C C . LYS A 1 377 ? -5.968 -4.992 -3.797 1.00 85.19 377 LYS A C 1
ATOM 2872 O O . LYS A 1 377 ? -4.978 -5.719 -3.791 1.00 85.19 377 LYS A O 1
ATOM 2877 N N . ASP A 1 378 ? -6.549 -4.564 -4.917 1.00 82.12 378 ASP A N 1
ATOM 2878 C CA . ASP A 1 378 ? -6.129 -4.909 -6.283 1.00 82.12 378 ASP A CA 1
ATOM 2879 C C . ASP A 1 378 ? -6.667 -3.896 -7.314 1.00 82.12 378 ASP A C 1
ATOM 2881 O O . ASP A 1 378 ? -7.502 -3.040 -6.999 1.00 82.12 378 ASP A O 1
ATOM 2885 N N . ASP A 1 379 ? -6.189 -3.990 -8.560 1.00 83.50 379 ASP A N 1
ATOM 2886 C CA . ASP A 1 379 ? -6.601 -3.091 -9.646 1.00 83.50 379 ASP A CA 1
ATOM 2887 C C . ASP A 1 379 ? -8.056 -3.292 -10.070 1.00 83.50 379 ASP A C 1
ATOM 2889 O O . ASP A 1 379 ? -8.695 -2.335 -10.496 1.00 83.50 379 ASP A O 1
ATOM 2893 N N . ALA A 1 380 ? -8.611 -4.497 -9.920 1.00 88.19 380 ALA A N 1
ATOM 2894 C CA . ALA A 1 380 ? -10.019 -4.749 -10.224 1.00 88.19 380 ALA A CA 1
ATOM 2895 C C . ALA A 1 380 ? -10.932 -3.952 -9.279 1.00 88.19 380 ALA A C 1
ATOM 2897 O O . ALA A 1 380 ? -11.874 -3.290 -9.713 1.00 88.19 380 ALA A O 1
ATOM 2898 N N . THR A 1 381 ? -10.602 -3.947 -7.988 1.00 93.50 381 THR A N 1
ATOM 2899 C CA . THR A 1 381 ? -11.291 -3.149 -6.971 1.00 93.50 381 THR A CA 1
ATOM 2900 C C . THR A 1 381 ? -11.067 -1.663 -7.223 1.00 93.50 381 THR A C 1
ATOM 2902 O O . THR A 1 381 ? -12.012 -0.883 -7.160 1.00 93.50 381 THR A O 1
ATOM 2905 N N . ARG A 1 382 ? -9.840 -1.256 -7.575 1.00 91.12 382 ARG A N 1
ATOM 2906 C CA . ARG A 1 382 ? -9.535 0.138 -7.936 1.00 91.12 382 ARG A CA 1
ATOM 2907 C C . ARG A 1 382 ? -10.380 0.615 -9.113 1.00 91.12 382 ARG A C 1
ATOM 2909 O O . ARG A 1 382 ? -10.947 1.700 -9.051 1.00 91.12 382 ARG A O 1
ATOM 2916 N N . GLN A 1 383 ? -10.474 -0.192 -10.162 1.00 89.31 383 GLN A N 1
ATOM 2917 C CA . GLN A 1 383 ? -11.238 0.129 -11.359 1.00 89.31 383 GLN A CA 1
ATOM 2918 C C . GLN A 1 383 ? -12.733 0.253 -11.046 1.00 89.31 383 GLN A C 1
ATOM 2920 O O . GLN A 1 383 ? -13.355 1.230 -11.455 1.00 89.31 383 GLN A O 1
ATOM 2925 N N . TRP A 1 384 ? -13.282 -0.651 -10.229 1.00 96.69 384 TRP A N 1
ATOM 2926 C CA . TRP A 1 384 ? -14.659 -0.534 -9.744 1.00 96.69 384 TRP A CA 1
ATOM 2927 C C . TRP A 1 384 ? -14.885 0.782 -8.987 1.00 96.69 384 TRP A C 1
ATOM 2929 O O . TRP A 1 384 ? -15.874 1.471 -9.218 1.00 96.69 384 TRP A O 1
ATOM 2939 N N . PHE A 1 385 ? -13.950 1.175 -8.120 1.00 95.12 385 PHE A N 1
ATOM 2940 C CA . PHE A 1 385 ? -14.034 2.442 -7.393 1.00 95.12 385 PHE A CA 1
ATOM 2941 C C . PHE A 1 385 ? -14.022 3.656 -8.330 1.00 95.12 385 PHE A C 1
ATOM 2943 O O . PHE A 1 385 ? -14.776 4.598 -8.110 1.00 95.12 385 PHE A O 1
ATOM 2950 N N . ILE A 1 386 ? -13.193 3.629 -9.376 1.00 90.56 386 ILE A N 1
ATOM 2951 C CA . ILE A 1 386 ? -13.118 4.689 -10.390 1.00 90.56 386 ILE A CA 1
ATOM 2952 C C . ILE A 1 386 ? -14.436 4.804 -11.162 1.00 90.56 386 ILE A C 1
ATOM 2954 O O . ILE A 1 386 ? -14.924 5.912 -11.370 1.00 90.56 386 ILE A O 1
ATOM 2958 N N . GLU A 1 387 ? -15.024 3.675 -11.555 1.00 94.75 387 GLU A N 1
ATOM 2959 C CA . GLU A 1 387 ? -16.292 3.624 -12.296 1.00 94.75 387 GLU A CA 1
ATOM 2960 C C . GLU A 1 387 ? -17.478 4.167 -11.492 1.00 94.75 387 GLU A C 1
ATOM 2962 O O . GLU A 1 387 ? -18.394 4.742 -12.072 1.00 94.75 387 GLU A O 1
ATOM 2967 N N . HIS A 1 388 ? -17.438 4.036 -10.164 1.00 94.88 388 HIS A N 1
ATOM 2968 C CA . HIS A 1 388 ? -18.502 4.483 -9.262 1.00 94.88 388 HIS A CA 1
ATOM 2969 C C . HIS A 1 388 ? -18.126 5.739 -8.461 1.00 94.88 388 HIS A C 1
ATOM 2971 O O . HIS A 1 388 ? -18.818 6.100 -7.509 1.00 94.88 388 HIS A O 1
ATOM 2977 N N . ALA A 1 389 ? -17.022 6.408 -8.804 1.00 91.12 389 ALA A N 1
ATOM 2978 C CA . ALA A 1 389 ? -16.485 7.523 -8.027 1.00 91.12 389 ALA A CA 1
ATOM 2979 C C . ALA A 1 389 ? -17.463 8.708 -7.934 1.00 91.12 389 ALA A C 1
ATOM 2981 O O . ALA A 1 389 ? -17.560 9.331 -6.878 1.00 91.12 389 ALA A O 1
ATOM 2982 N N . GLU A 1 390 ? -18.217 8.984 -9.001 1.00 89.56 390 GLU A N 1
ATOM 2983 C CA . GLU A 1 390 ? -19.258 10.018 -9.006 1.00 89.56 390 GLU A CA 1
ATOM 2984 C C . GLU A 1 390 ? -20.411 9.663 -8.052 1.00 89.56 390 GLU A C 1
ATOM 2986 O O . GLU A 1 390 ? -20.730 10.456 -7.168 1.00 89.56 390 GLU A O 1
ATOM 2991 N N . ASP A 1 391 ? -20.964 8.446 -8.144 1.00 91.38 391 ASP A N 1
ATOM 2992 C CA . ASP A 1 391 ? -22.034 7.966 -7.252 1.00 91.38 391 ASP A CA 1
ATOM 2993 C C . ASP A 1 391 ? -21.608 7.969 -5.779 1.00 91.38 391 ASP A C 1
ATOM 2995 O O . ASP A 1 391 ? -22.392 8.288 -4.883 1.00 91.38 391 ASP A O 1
ATOM 2999 N N . MET A 1 392 ? -20.354 7.593 -5.519 1.00 92.44 392 MET A N 1
ATOM 3000 C CA . MET A 1 392 ? -19.769 7.574 -4.180 1.00 92.44 392 MET A CA 1
ATOM 3001 C C . MET A 1 392 ? -19.447 8.971 -3.641 1.00 92.44 392 MET A C 1
ATOM 3003 O O . MET A 1 392 ? -19.030 9.075 -2.484 1.00 92.44 392 MET A O 1
ATOM 3007 N N . CYS A 1 393 ? -19.636 10.022 -4.444 1.00 89.06 393 CYS A N 1
ATOM 3008 C CA . CYS A 1 393 ? -19.246 11.392 -4.134 1.00 89.06 393 CYS A CA 1
ATOM 3009 C C . CYS A 1 393 ? -17.745 11.518 -3.799 1.00 89.06 393 CYS A C 1
ATOM 3011 O O . CYS A 1 393 ? -17.354 12.266 -2.901 1.00 89.06 393 CYS A O 1
ATOM 3013 N N . TRP A 1 394 ? -16.887 10.772 -4.508 1.00 86.81 394 TRP A N 1
ATOM 3014 C CA . TRP A 1 394 ? -15.436 10.782 -4.303 1.00 86.81 394 TRP A CA 1
ATOM 3015 C C . TRP A 1 394 ? -14.867 12.198 -4.496 1.00 86.81 394 TRP A C 1
ATOM 3017 O O . TRP A 1 394 ? -15.024 12.806 -5.556 1.00 86.81 394 TRP A O 1
ATOM 3027 N N . TYR A 1 395 ? -14.202 12.721 -3.457 1.00 73.88 395 TYR A N 1
ATOM 3028 C CA . TYR A 1 395 ? -13.694 14.103 -3.371 1.00 73.88 395 TYR A CA 1
ATOM 3029 C C . TYR A 1 395 ? -14.727 15.230 -3.507 1.00 73.88 395 TYR A C 1
ATOM 3031 O O . TYR A 1 395 ? -14.369 16.367 -3.822 1.00 73.88 395 TYR A O 1
ATOM 3039 N N . ILE A 1 396 ? -15.990 14.962 -3.193 1.00 71.00 396 ILE A N 1
ATOM 3040 C CA . ILE A 1 396 ? -16.991 16.011 -2.986 1.00 71.00 396 ILE A CA 1
ATOM 3041 C C . ILE A 1 396 ? -16.976 16.346 -1.488 1.00 71.00 396 ILE A C 1
ATOM 3043 O O . ILE A 1 396 ? -17.208 15.468 -0.660 1.00 71.00 396 ILE A O 1
ATOM 3047 N N . GLY A 1 397 ? -16.581 17.571 -1.112 1.00 62.16 397 GLY A N 1
ATOM 3048 C CA . GLY A 1 397 ? -16.128 17.848 0.255 1.00 62.16 397 GLY A CA 1
ATOM 3049 C C . GLY A 1 397 ? -16.050 19.323 0.677 1.00 62.16 397 GLY A C 1
ATOM 3050 O O . GLY A 1 397 ? -16.252 20.235 -0.120 1.00 62.16 397 GLY A O 1
ATOM 3051 N N . PHE A 1 398 ? -15.734 19.593 1.952 1.00 52.91 398 PHE A N 1
ATOM 3052 C CA . PHE A 1 398 ? -15.676 20.954 2.504 1.00 52.91 398 PHE A CA 1
ATOM 3053 C C . PHE A 1 398 ? -14.753 21.845 1.660 1.00 52.91 398 PHE A C 1
ATOM 3055 O O . PHE A 1 398 ? -13.567 21.554 1.505 1.00 52.91 398 PHE A O 1
ATOM 3062 N N . TYR A 1 399 ? -15.301 22.950 1.145 1.00 56.28 399 TYR A N 1
ATOM 3063 C CA . TYR A 1 399 ? -14.586 23.931 0.319 1.00 56.28 399 TYR A CA 1
ATOM 3064 C C . TYR A 1 399 ? -14.116 23.419 -1.063 1.00 56.28 399 TYR A C 1
ATOM 3066 O O . TYR A 1 399 ? -13.267 24.057 -1.690 1.00 56.28 399 TYR A O 1
ATOM 3074 N N . THR A 1 400 ? -14.662 22.304 -1.564 1.00 55.91 400 THR A N 1
ATOM 3075 C CA . THR A 1 400 ? -14.466 21.843 -2.952 1.00 55.91 400 THR A CA 1
ATOM 3076 C C . THR A 1 400 ? -15.606 22.315 -3.865 1.00 55.91 400 THR A C 1
ATOM 3078 O O . THR A 1 400 ? -16.597 22.882 -3.402 1.00 55.91 400 THR A O 1
ATOM 3081 N N . SER A 1 401 ? -15.473 22.126 -5.184 1.00 63.19 401 SER A N 1
ATOM 3082 C CA . SER A 1 401 ? -16.621 22.279 -6.089 1.00 63.19 401 SER A CA 1
ATOM 3083 C C . SER A 1 401 ? -17.660 21.193 -5.810 1.00 63.19 401 SER A C 1
ATOM 3085 O O . SER A 1 401 ? -17.302 20.101 -5.373 1.00 63.19 401 SER A O 1
ATOM 3087 N N . TRP A 1 402 ? -18.920 21.495 -6.119 1.00 64.81 402 TRP A N 1
ATOM 3088 C CA . TRP A 1 402 ? -20.026 20.531 -6.104 1.00 64.81 402 TRP A CA 1
ATOM 3089 C C . TRP A 1 402 ? -19.950 19.522 -7.258 1.00 64.81 402 TRP A C 1
ATOM 3091 O O . TRP A 1 402 ? -20.642 18.512 -7.236 1.00 64.81 402 TRP A O 1
ATOM 3101 N N . ASP A 1 403 ? -19.097 19.792 -8.248 1.00 69.06 403 ASP A N 1
ATOM 3102 C CA . ASP A 1 403 ? -18.882 18.923 -9.398 1.00 69.06 403 ASP A CA 1
ATOM 3103 C C . ASP A 1 403 ? -17.814 17.865 -9.100 1.00 69.06 403 ASP A C 1
ATOM 3105 O O . ASP A 1 403 ? -16.720 18.193 -8.615 1.00 69.06 403 ASP A O 1
ATOM 3109 N N . TYR A 1 404 ? -18.116 16.616 -9.459 1.00 74.56 404 TYR A N 1
ATOM 3110 C CA . TYR A 1 404 ? -17.160 15.515 -9.481 1.00 74.56 404 TYR A CA 1
ATOM 3111 C C . TYR A 1 404 ? -15.983 15.834 -10.419 1.00 74.56 404 TYR A C 1
ATOM 3113 O O . TYR A 1 404 ? -16.167 16.305 -11.545 1.00 74.56 404 TYR A O 1
ATOM 3121 N N . LYS A 1 405 ? -14.752 15.570 -9.960 1.00 70.81 405 LYS A N 1
ATOM 3122 C CA . LYS A 1 405 ? -13.533 15.778 -10.754 1.00 70.81 405 LYS A CA 1
ATOM 3123 C C . LYS A 1 405 ? -12.752 14.470 -10.911 1.00 70.81 405 LYS A C 1
ATOM 3125 O O . LYS A 1 405 ? -12.060 14.068 -9.973 1.00 70.81 405 LYS A O 1
ATOM 3130 N N . PRO A 1 406 ? -12.747 13.869 -12.115 1.00 70.44 406 PRO A N 1
ATOM 3131 C CA . PRO A 1 406 ? -12.028 12.623 -12.387 1.00 70.44 406 PRO A CA 1
ATOM 3132 C C . PRO A 1 406 ? -10.524 12.662 -12.077 1.00 70.44 406 PRO A C 1
ATOM 3134 O O . PRO A 1 406 ? -9.934 11.632 -11.773 1.00 70.44 406 PRO A O 1
ATOM 3137 N N . GLY A 1 407 ? -9.893 13.844 -12.108 1.00 64.50 407 GLY A N 1
ATOM 3138 C CA . GLY A 1 407 ? -8.466 14.008 -11.795 1.00 64.50 407 GLY A CA 1
ATOM 3139 C C . GLY A 1 407 ? -8.074 13.623 -10.362 1.00 64.50 407 GLY A C 1
ATOM 3140 O O . GLY A 1 407 ? -6.901 13.386 -10.104 1.00 64.50 407 GLY A O 1
ATOM 3141 N N . TYR A 1 408 ? -9.028 13.509 -9.431 1.00 70.75 408 TYR A N 1
ATOM 3142 C CA . TYR A 1 408 ? -8.747 13.038 -8.070 1.00 70.75 408 TYR A CA 1
ATOM 3143 C C . TYR A 1 408 ? -8.866 11.514 -7.904 1.00 70.75 408 TYR A C 1
ATOM 3145 O O . TYR A 1 408 ? -8.665 10.985 -6.808 1.00 70.75 408 TYR A O 1
ATOM 3153 N N . ASN A 1 409 ? -9.150 10.771 -8.974 1.00 77.44 409 ASN A N 1
ATOM 3154 C CA . ASN A 1 409 ? -9.160 9.306 -8.939 1.00 77.44 409 ASN A CA 1
ATOM 3155 C C . ASN A 1 409 ? -7.760 8.709 -8.702 1.00 77.44 409 ASN A C 1
ATOM 3157 O O . ASN A 1 409 ? -7.645 7.564 -8.270 1.00 77.44 409 ASN A O 1
ATOM 3161 N N . ASP A 1 410 ? -6.695 9.487 -8.916 1.00 73.31 410 ASP A N 1
ATOM 3162 C CA . ASP A 1 410 ? -5.305 9.080 -8.665 1.00 73.31 410 ASP A CA 1
ATOM 3163 C C . ASP A 1 410 ? -5.004 8.796 -7.184 1.00 73.31 410 ASP A C 1
ATOM 3165 O O . ASP A 1 410 ? -4.034 8.111 -6.864 1.00 73.31 410 ASP A O 1
ATOM 3169 N N . TYR A 1 411 ? -5.850 9.280 -6.275 1.00 76.69 411 TYR A N 1
ATOM 3170 C CA . TYR A 1 411 ? -5.755 9.019 -4.838 1.00 76.69 411 TYR A CA 1
ATOM 3171 C C . TYR A 1 411 ? -6.473 7.732 -4.409 1.00 76.69 411 TYR A C 1
ATOM 3173 O O . TYR A 1 411 ? -6.356 7.324 -3.251 1.00 76.69 411 TYR A O 1
ATOM 3181 N N . ILE A 1 412 ? -7.198 7.079 -5.322 1.00 84.06 412 ILE A N 1
ATOM 3182 C CA . ILE A 1 412 ? -7.634 5.692 -5.159 1.00 84.06 412 ILE A CA 1
ATOM 3183 C C . ILE A 1 412 ? -6.494 4.836 -5.673 1.00 84.06 412 ILE A C 1
ATOM 3185 O O . ILE A 1 412 ? -6.162 4.855 -6.862 1.00 84.06 412 ILE A O 1
ATOM 3189 N N . VAL A 1 413 ? -5.868 4.095 -4.774 1.00 76.25 413 VAL A N 1
ATOM 3190 C CA . VAL A 1 413 ? -4.636 3.393 -5.080 1.00 76.25 413 VAL A CA 1
ATOM 3191 C C . VAL A 1 413 ? -4.764 1.934 -4.713 1.00 76.25 413 VAL A C 1
ATOM 3193 O O . VAL A 1 413 ? -5.215 1.569 -3.631 1.00 76.25 413 VAL A O 1
ATOM 3196 N N . ASN A 1 414 ? -4.350 1.084 -5.636 1.00 73.12 414 ASN A N 1
ATOM 3197 C CA . ASN A 1 414 ? -4.211 -0.329 -5.371 1.00 73.12 414 ASN A CA 1
ATOM 3198 C C . ASN A 1 414 ? -3.025 -0.529 -4.402 1.00 73.12 414 ASN A C 1
ATOM 3200 O O . ASN A 1 414 ? -1.917 -0.076 -4.654 1.00 73.12 414 ASN A O 1
ATOM 3204 N N . GLU A 1 415 ? -3.227 -1.210 -3.278 1.00 56.34 415 GLU A N 1
ATOM 3205 C CA . GLU A 1 415 ? -2.189 -1.558 -2.303 1.00 56.34 415 GLU A CA 1
ATOM 3206 C C . GLU A 1 415 ? -1.035 -2.329 -2.941 1.00 56.34 415 GLU A C 1
ATOM 3208 O O . GLU A 1 415 ? 0.120 -2.123 -2.569 1.00 56.34 415 GLU A O 1
ATOM 3213 N N . GLN A 1 416 ? -1.328 -3.169 -3.934 1.00 50.97 416 GLN A N 1
ATOM 3214 C CA . GLN A 1 416 ? -0.320 -3.883 -4.713 1.00 50.97 416 GLN A CA 1
ATOM 3215 C C . GLN A 1 416 ? 0.493 -2.920 -5.587 1.00 50.97 416 GLN A C 1
ATOM 3217 O O . GLN A 1 416 ? 1.689 -3.140 -5.761 1.00 50.97 416 GLN A O 1
ATOM 3222 N N . SER A 1 417 ? -0.112 -1.822 -6.061 1.00 39.88 417 SER A N 1
ATOM 3223 C CA . SER A 1 417 ? 0.588 -0.733 -6.757 1.00 39.88 417 SER A CA 1
ATOM 3224 C C . SER A 1 417 ? 1.224 0.286 -5.796 1.00 39.88 417 SER A C 1
ATOM 3226 O O . SER A 1 417 ? 1.964 1.163 -6.232 1.00 39.88 417 SER A O 1
ATOM 3228 N N . MET A 1 418 ? 0.936 0.200 -4.490 1.00 40.19 418 MET A N 1
ATOM 3229 C CA . MET A 1 418 ? 1.252 1.213 -3.478 1.00 40.19 418 MET A CA 1
ATOM 3230 C C . MET A 1 418 ? 2.025 0.672 -2.281 1.00 40.19 418 MET A C 1
ATOM 3232 O O . MET A 1 418 ? 1.916 1.182 -1.162 1.00 40.19 418 MET A O 1
ATOM 3236 N N . GLY A 1 419 ? 2.861 -0.331 -2.505 1.00 33.62 419 GLY A N 1
ATOM 3237 C CA . GLY A 1 419 ? 3.806 -0.777 -1.504 1.00 33.62 419 GLY A CA 1
ATOM 3238 C C . GLY A 1 419 ? 4.874 0.274 -1.179 1.00 33.62 419 GLY A C 1
ATOM 3239 O O . GLY A 1 419 ? 6.025 -0.027 -1.434 1.00 33.62 419 GLY A O 1
ATOM 3240 N N . LEU A 1 420 ? 4.537 1.474 -0.656 1.00 32.03 420 LEU A N 1
ATOM 3241 C CA . LEU A 1 420 ? 5.459 2.527 -0.181 1.00 32.03 420 LEU A CA 1
ATOM 3242 C C . LEU A 1 420 ? 4.772 3.794 0.389 1.00 32.03 420 LEU A C 1
ATOM 3244 O O . LEU A 1 420 ? 4.750 4.855 -0.231 1.00 32.03 420 LEU A O 1
ATOM 3248 N N . ALA A 1 421 ? 4.343 3.749 1.650 1.00 30.23 421 ALA A N 1
ATOM 3249 C CA . ALA A 1 421 ? 4.428 4.918 2.533 1.00 30.23 421 ALA A CA 1
ATOM 3250 C C . ALA A 1 421 ? 5.112 4.487 3.835 1.00 30.23 421 ALA A C 1
ATOM 3252 O O . ALA A 1 421 ? 4.481 4.045 4.791 1.00 30.23 421 ALA A O 1
ATOM 3253 N N . GLY A 1 422 ? 6.446 4.547 3.821 1.00 35.59 422 GLY A N 1
ATOM 3254 C CA . GLY A 1 422 ? 7.301 4.361 4.994 1.00 35.59 422 GLY A CA 1
ATOM 3255 C C . GLY A 1 422 ? 8.546 3.509 4.755 1.00 35.59 422 GLY A C 1
ATOM 3256 O O . GLY A 1 422 ? 9.584 3.820 5.328 1.00 35.59 422 GLY A O 1
ATOM 3257 N N . MET A 1 423 ? 8.469 2.483 3.904 1.00 31.89 423 MET A N 1
ATOM 3258 C CA . MET A 1 423 ? 9.586 1.669 3.396 1.00 31.89 423 MET A CA 1
ATOM 3259 C C . MET A 1 423 ? 9.133 0.940 2.117 1.00 31.89 423 MET A C 1
ATOM 3261 O O . MET A 1 423 ? 7.936 0.676 2.031 1.00 31.89 423 MET A O 1
ATOM 3265 N N . PRO A 1 424 ? 10.033 0.609 1.164 1.00 30.98 424 PRO A N 1
ATOM 3266 C CA . PRO A 1 424 ? 9.748 -0.270 0.017 1.00 30.98 424 PRO A CA 1
ATOM 3267 C C . PRO A 1 424 ? 9.030 -1.535 0.481 1.00 30.98 424 PRO A C 1
ATOM 3269 O O . PRO A 1 424 ? 9.666 -2.424 1.053 1.00 30.98 424 PRO A O 1
ATOM 3272 N N . ILE A 1 425 ? 7.702 -1.608 0.309 1.00 34.94 425 ILE A N 1
ATOM 3273 C CA . ILE A 1 425 ? 6.941 -2.812 0.644 1.00 34.94 425 ILE A CA 1
ATOM 3274 C C . ILE A 1 425 ? 7.059 -3.738 -0.552 1.00 34.94 425 ILE A C 1
ATOM 3276 O O . ILE A 1 425 ? 6.337 -3.670 -1.539 1.00 34.94 425 ILE A O 1
ATOM 3280 N N . ARG A 1 426 ? 8.036 -4.620 -0.395 1.00 45.88 426 ARG A N 1
ATOM 3281 C CA . ARG A 1 426 ? 8.249 -5.834 -1.162 1.00 45.88 426 ARG A CA 1
ATOM 3282 C C . ARG A 1 426 ? 7.017 -6.723 -1.018 1.00 45.88 426 ARG A C 1
ATOM 3284 O O . ARG A 1 426 ? 6.827 -7.332 0.032 1.00 45.88 426 ARG A O 1
ATOM 3291 N N . THR A 1 427 ? 6.179 -6.771 -2.046 1.00 37.91 427 THR A N 1
ATOM 3292 C CA . THR A 1 427 ? 4.976 -7.619 -2.090 1.00 37.91 427 THR A CA 1
ATOM 3293 C C . THR A 1 427 ? 5.282 -9.099 -2.332 1.00 37.91 427 THR A C 1
ATOM 3295 O O . THR A 1 427 ? 4.390 -9.927 -2.178 1.00 37.91 427 THR A O 1
ATOM 3298 N N . HIS A 1 428 ? 6.544 -9.466 -2.567 1.00 41.31 428 HIS A N 1
ATOM 3299 C CA . HIS A 1 428 ? 7.024 -10.821 -2.319 1.00 41.31 428 HIS A CA 1
ATOM 3300 C C . HIS A 1 428 ? 8.090 -10.805 -1.210 1.00 41.31 428 HIS A C 1
ATOM 3302 O O . HIS A 1 428 ? 9.034 -10.006 -1.228 1.00 41.31 428 HIS A O 1
ATOM 3308 N N . GLU A 1 429 ? 7.956 -11.690 -0.212 1.00 41.16 429 GLU A N 1
ATOM 3309 C CA . GLU A 1 429 ? 9.161 -12.172 0.465 1.00 41.16 429 GLU A CA 1
ATOM 3310 C C . GLU A 1 429 ? 10.060 -12.701 -0.653 1.00 41.16 429 GLU A C 1
ATOM 3312 O O . GLU A 1 429 ? 9.550 -13.523 -1.417 1.00 41.16 429 GLU A O 1
ATOM 3317 N N . PRO A 1 430 ? 11.333 -12.253 -0.773 1.00 51.56 430 PRO A N 1
ATOM 3318 C CA . PRO A 1 430 ? 12.282 -12.844 -1.701 1.00 51.56 430 PRO A CA 1
ATOM 3319 C C . PRO A 1 430 ? 12.060 -14.341 -1.692 1.00 51.56 430 PRO A C 1
ATOM 3321 O O . PRO A 1 430 ? 12.155 -14.939 -0.613 1.00 51.56 430 PRO A O 1
ATOM 3324 N N . THR A 1 431 ? 11.730 -14.949 -2.835 1.00 57.31 431 THR A N 1
ATOM 3325 C CA . THR A 1 431 ? 11.785 -16.407 -2.880 1.00 57.31 431 THR A CA 1
ATOM 3326 C C . THR A 1 431 ? 13.163 -16.801 -2.325 1.00 57.31 431 THR A C 1
ATOM 3328 O O . THR A 1 431 ? 14.124 -16.026 -2.408 1.00 57.31 431 THR A O 1
ATOM 3331 N N . ASP A 1 432 ? 13.317 -17.989 -1.741 1.00 64.44 432 ASP A N 1
ATOM 3332 C CA . ASP A 1 432 ? 14.618 -18.418 -1.199 1.00 64.44 432 ASP A CA 1
ATOM 3333 C C . ASP A 1 432 ? 15.746 -18.455 -2.267 1.00 64.44 432 ASP A C 1
ATOM 3335 O O . ASP A 1 432 ? 16.859 -18.907 -1.971 1.00 64.44 432 ASP A O 1
ATOM 3339 N N . ASN A 1 433 ? 15.462 -18.071 -3.515 1.00 82.06 433 ASN A N 1
ATOM 3340 C CA . ASN A 1 433 ? 16.354 -18.033 -4.653 1.00 82.06 433 ASN A CA 1
ATOM 3341 C C . ASN A 1 433 ? 16.383 -16.648 -5.328 1.00 82.06 433 ASN A C 1
ATOM 3343 O O . ASN A 1 433 ? 15.457 -15.845 -5.224 1.00 82.06 433 ASN A O 1
ATOM 3347 N N . ARG A 1 434 ? 17.478 -16.375 -6.027 1.00 89.62 434 ARG A N 1
ATOM 3348 C CA . ARG A 1 434 ? 17.809 -15.077 -6.628 1.00 89.62 434 ARG A CA 1
ATOM 3349 C C . ARG A 1 434 ? 18.533 -15.282 -7.944 1.00 89.62 434 ARG A C 1
ATOM 3351 O O . ARG A 1 434 ? 18.945 -16.407 -8.226 1.00 89.62 434 ARG A O 1
ATOM 3358 N N . ILE A 1 435 ? 18.744 -14.202 -8.687 1.00 91.00 435 ILE A N 1
ATOM 3359 C CA . ILE A 1 435 ? 19.697 -14.192 -9.792 1.00 91.00 435 ILE A CA 1
ATOM 3360 C C . ILE A 1 435 ? 21.052 -14.716 -9.274 1.00 91.00 435 ILE A C 1
ATOM 3362 O O . ILE A 1 435 ? 21.547 -14.317 -8.209 1.00 91.00 435 ILE A O 1
ATOM 3366 N N . MET A 1 436 ? 21.642 -15.647 -10.013 1.00 87.94 436 MET A N 1
ATOM 3367 C CA . MET A 1 436 ? 22.981 -16.164 -9.778 1.00 87.94 436 MET A CA 1
ATOM 3368 C C . MET A 1 436 ? 24.020 -15.044 -9.823 1.00 87.94 436 MET A C 1
ATOM 3370 O O . MET A 1 436 ? 23.845 -14.026 -10.486 1.00 87.94 436 MET A O 1
ATOM 3374 N N . ALA A 1 437 ? 25.125 -15.221 -9.102 1.00 81.06 437 ALA A N 1
ATOM 3375 C CA . ALA A 1 437 ? 26.279 -14.376 -9.375 1.00 81.06 437 ALA A CA 1
ATOM 3376 C C . ALA A 1 437 ? 26.725 -14.680 -10.806 1.00 81.06 437 ALA A C 1
ATOM 3378 O O . ALA A 1 437 ? 26.703 -15.853 -11.195 1.00 81.06 437 ALA A O 1
ATOM 3379 N N . GLU A 1 438 ? 27.118 -13.662 -11.571 1.00 73.62 438 GLU A N 1
ATOM 3380 C CA . GLU A 1 438 ? 27.635 -13.907 -12.914 1.00 73.62 438 GLU A CA 1
ATOM 3381 C C . GLU A 1 438 ? 28.743 -14.973 -12.857 1.00 73.62 438 GLU A C 1
ATOM 3383 O O . GLU A 1 438 ? 29.711 -14.829 -12.094 1.00 73.62 438 GLU A O 1
ATOM 3388 N N . PRO A 1 439 ? 28.580 -16.094 -13.581 1.00 62.12 439 PRO A N 1
ATOM 3389 C CA . PRO A 1 439 ? 29.468 -17.229 -13.452 1.00 62.12 439 PRO A CA 1
ATOM 3390 C C . PRO A 1 439 ? 30.811 -16.865 -14.079 1.00 62.12 439 PRO A C 1
ATOM 3392 O O . PRO A 1 439 ? 30.933 -16.688 -15.288 1.00 62.12 439 PRO A O 1
ATOM 3395 N N . ALA A 1 440 ? 31.859 -16.814 -13.258 1.00 52.38 440 ALA A N 1
ATOM 3396 C CA . ALA A 1 440 ? 33.226 -16.743 -13.752 1.00 52.38 440 ALA A CA 1
ATOM 3397 C C . ALA A 1 440 ? 33.570 -18.061 -14.462 1.00 52.38 440 ALA A C 1
ATOM 3399 O O . ALA A 1 440 ? 34.074 -19.008 -13.854 1.00 52.38 440 ALA A O 1
ATOM 3400 N N . LYS A 1 441 ? 33.271 -18.143 -15.756 1.00 40.66 441 LYS A N 1
ATOM 3401 C CA . LYS A 1 441 ? 33.863 -19.164 -16.620 1.00 40.66 441 LYS A CA 1
ATOM 3402 C C . LYS A 1 441 ? 34.134 -18.667 -18.026 1.00 40.66 441 LYS A C 1
ATOM 3404 O O . LYS A 1 441 ? 35.181 -19.018 -18.551 1.00 40.66 441 LYS A O 1
ATOM 3409 N N . TYR A 1 442 ? 33.301 -17.781 -18.560 1.00 40.66 442 TYR A N 1
ATOM 3410 C CA . TYR A 1 442 ? 33.588 -17.051 -19.787 1.00 40.66 442 TYR A CA 1
ATOM 3411 C C . TYR A 1 442 ? 32.916 -15.682 -19.691 1.00 40.66 442 TYR A C 1
ATOM 3413 O O . TYR A 1 442 ? 31.698 -15.616 -19.744 1.00 40.66 442 TYR A O 1
ATOM 3421 N N . THR A 1 443 ? 33.718 -14.639 -19.430 1.00 49.41 443 THR A N 1
ATOM 3422 C CA . THR A 1 443 ? 33.873 -13.409 -20.240 1.00 49.41 443 THR A CA 1
ATOM 3423 C C . THR A 1 443 ? 34.662 -12.349 -19.472 1.00 49.41 443 THR A C 1
ATOM 3425 O O . THR A 1 443 ? 34.618 -12.276 -18.244 1.00 49.41 443 THR A O 1
ATOM 3428 N N . GLU A 1 444 ? 35.464 -11.584 -20.206 1.00 61.03 444 GLU A N 1
ATOM 3429 C CA . GLU A 1 444 ? 36.310 -10.508 -19.697 1.00 61.03 444 GLU A CA 1
ATOM 3430 C C . GLU A 1 444 ? 35.432 -9.470 -18.982 1.00 61.03 444 GLU A C 1
ATOM 3432 O O . GLU A 1 444 ? 34.588 -8.828 -19.605 1.00 61.03 444 GLU A O 1
ATOM 3437 N N . LEU A 1 445 ? 35.625 -9.293 -17.667 1.00 61.50 445 LEU A N 1
ATOM 3438 C CA . LEU A 1 445 ? 35.218 -8.047 -17.011 1.00 61.50 445 LEU A CA 1
ATOM 3439 C C . LEU A 1 445 ? 35.779 -6.871 -17.825 1.00 61.50 445 LEU A C 1
ATOM 3441 O O . LEU A 1 445 ? 36.831 -7.050 -18.453 1.00 61.50 445 LEU A O 1
ATOM 3445 N N . PRO A 1 446 ? 35.158 -5.677 -17.773 1.00 67.94 446 PRO A N 1
ATOM 3446 C CA . PRO A 1 446 ? 35.744 -4.491 -18.385 1.00 67.94 446 PRO A CA 1
ATOM 3447 C C . PRO A 1 446 ? 37.235 -4.434 -18.105 1.00 67.94 446 PRO A C 1
ATOM 3449 O O . PRO A 1 446 ? 37.651 -4.545 -16.941 1.00 67.94 446 PRO A O 1
ATOM 3452 N N . SER A 1 447 ? 38.047 -4.283 -19.156 1.00 74.56 447 SER A N 1
ATOM 3453 C CA . SER A 1 447 ? 39.456 -3.986 -18.923 1.00 74.56 447 SER A CA 1
ATOM 3454 C C . SER A 1 447 ? 39.514 -2.707 -18.108 1.00 74.56 447 SER A C 1
ATOM 3456 O O . SER A 1 447 ? 38.693 -1.808 -18.284 1.00 74.56 447 SER A O 1
ATOM 3458 N N . LYS A 1 448 ? 40.461 -2.644 -17.183 1.00 77.50 448 LYS A N 1
ATOM 3459 C CA . LYS A 1 448 ? 40.632 -1.479 -16.328 1.00 77.50 448 LYS A CA 1
ATOM 3460 C C . LYS A 1 448 ? 41.812 -0.657 -16.805 1.00 77.50 448 LYS A C 1
ATOM 3462 O O . LYS A 1 448 ? 42.797 -1.218 -17.285 1.00 77.50 448 LYS A O 1
ATOM 3467 N N . ASP A 1 449 ? 41.697 0.654 -16.671 1.00 77.62 449 ASP A N 1
ATOM 3468 C CA . ASP A 1 449 ? 42.815 1.565 -16.857 1.00 77.62 449 ASP A CA 1
ATOM 3469 C C . ASP A 1 449 ? 43.853 1.416 -15.724 1.00 77.62 449 ASP A C 1
ATOM 3471 O O . ASP A 1 449 ? 43.698 0.620 -14.790 1.00 77.62 449 ASP A O 1
ATOM 3475 N N . GLU A 1 450 ? 44.931 2.198 -15.795 1.00 80.25 450 GLU A N 1
ATOM 3476 C CA . GLU A 1 450 ? 46.002 2.221 -14.788 1.00 80.25 450 GLU A CA 1
ATOM 3477 C C . GLU A 1 450 ? 45.531 2.616 -13.373 1.00 80.25 450 GLU A C 1
ATOM 3479 O O . GLU A 1 450 ? 46.209 2.309 -12.391 1.00 80.25 450 GLU A O 1
ATOM 3484 N N . ASN A 1 451 ? 44.352 3.234 -13.257 1.00 70.50 451 ASN A N 1
ATOM 3485 C CA . ASN A 1 451 ? 43.742 3.672 -12.002 1.00 70.50 451 ASN A CA 1
ATOM 3486 C C . ASN A 1 451 ? 42.695 2.677 -11.470 1.00 70.50 451 ASN A C 1
ATOM 3488 O O . ASN A 1 451 ? 42.166 2.858 -10.371 1.00 70.50 451 ASN A O 1
ATOM 3492 N N . GLY A 1 452 ? 42.413 1.602 -12.210 1.00 72.50 452 GLY A N 1
ATOM 3493 C CA . GLY A 1 452 ? 41.449 0.577 -11.825 1.00 72.50 452 GLY A CA 1
ATOM 3494 C C . GLY A 1 452 ? 39.997 0.885 -12.208 1.00 72.50 452 GLY A C 1
ATOM 3495 O O . GLY A 1 452 ? 39.105 0.149 -11.762 1.00 72.50 452 GLY A O 1
ATOM 3496 N N . TYR A 1 453 ? 39.754 1.916 -13.023 1.00 74.50 453 TYR A N 1
ATOM 3497 C CA . TYR A 1 453 ? 38.438 2.234 -13.579 1.00 74.50 453 TYR A CA 1
ATOM 3498 C C . TYR A 1 453 ? 38.182 1.425 -14.852 1.00 74.50 453 TYR A C 1
ATOM 3500 O O . TYR A 1 453 ? 39.118 1.203 -15.620 1.00 74.50 453 TYR A O 1
ATOM 3508 N N . PRO A 1 454 ? 36.948 0.958 -15.103 1.00 76.50 454 PRO A N 1
ATOM 3509 C CA . PRO A 1 454 ? 36.618 0.288 -16.352 1.00 76.50 454 PRO A CA 1
ATOM 3510 C C . PRO A 1 454 ? 36.840 1.222 -17.546 1.00 76.50 454 PRO A C 1
ATOM 3512 O O . PRO A 1 454 ? 36.473 2.400 -17.521 1.00 76.50 454 PRO A O 1
ATOM 3515 N N . ILE A 1 455 ? 37.435 0.668 -18.596 1.00 74.75 455 ILE A N 1
ATOM 3516 C CA . ILE A 1 455 ? 37.569 1.306 -19.899 1.00 74.75 455 ILE A CA 1
ATOM 3517 C C . ILE A 1 455 ? 36.193 1.261 -20.570 1.00 74.75 455 ILE A C 1
ATOM 3519 O O . ILE A 1 455 ? 35.604 0.191 -20.697 1.00 74.75 455 ILE A O 1
ATOM 3523 N N . SER A 1 456 ? 35.688 2.428 -20.974 1.00 74.81 456 SER A N 1
ATOM 3524 C CA . SER A 1 456 ? 34.482 2.542 -21.800 1.00 74.81 456 SER A CA 1
ATOM 3525 C C . SER A 1 456 ? 34.761 1.986 -23.191 1.00 74.81 456 SER A C 1
ATOM 3527 O O . SER A 1 456 ? 35.761 2.367 -23.805 1.00 74.81 456 SER A O 1
ATOM 3529 N N . TYR A 1 457 ? 33.878 1.135 -23.705 1.00 70.38 457 TYR A N 1
ATOM 3530 C CA . TYR A 1 457 ? 34.013 0.569 -25.054 1.00 70.38 457 TYR A CA 1
ATOM 3531 C C . TYR A 1 457 ? 33.013 1.148 -26.036 1.00 70.38 457 TYR A C 1
ATOM 3533 O O . TYR A 1 457 ? 32.769 0.588 -27.098 1.00 70.38 457 TYR A O 1
ATOM 3541 N N . VAL A 1 458 ? 32.440 2.300 -25.711 1.00 63.09 458 VAL A N 1
ATOM 3542 C CA . VAL A 1 458 ? 31.423 2.957 -26.526 1.00 63.09 458 VAL A CA 1
ATOM 3543 C C . VAL A 1 458 ? 31.898 3.169 -27.993 1.00 63.09 458 VAL A C 1
ATOM 3545 O O . VAL A 1 458 ? 31.068 3.156 -28.898 1.00 63.09 458 VAL A O 1
ATOM 3548 N N . THR A 1 459 ? 33.216 3.198 -28.260 1.00 54.09 459 THR A N 1
ATOM 3549 C CA . THR A 1 459 ? 33.831 3.232 -29.608 1.00 54.09 459 THR A CA 1
ATOM 3550 C C . THR A 1 459 ? 34.628 1.983 -30.036 1.00 54.09 459 THR A C 1
ATOM 3552 O O . THR A 1 459 ? 35.150 1.967 -31.152 1.00 54.09 459 THR A O 1
ATOM 3555 N N . ASP A 1 460 ? 34.766 0.957 -29.191 1.00 58.53 460 ASP A N 1
ATOM 3556 C CA . ASP A 1 460 ? 35.552 -0.259 -29.476 1.00 58.53 460 ASP A CA 1
ATOM 3557 C C . ASP A 1 460 ? 34.616 -1.451 -29.756 1.00 58.53 460 ASP A C 1
ATOM 3559 O O . ASP A 1 460 ? 33.477 -1.492 -29.306 1.00 58.53 460 ASP A O 1
ATOM 3563 N N . ALA A 1 461 ? 35.091 -2.470 -30.472 1.00 60.56 461 ALA A N 1
ATOM 3564 C CA . ALA A 1 461 ? 34.311 -3.670 -30.798 1.00 60.56 461 ALA A CA 1
ATOM 3565 C C . ALA A 1 461 ? 34.156 -4.652 -29.613 1.00 60.56 461 ALA A C 1
ATOM 3567 O O . ALA A 1 461 ? 33.659 -5.770 -29.787 1.00 60.56 461 ALA A O 1
ATOM 3568 N N . LYS A 1 462 ? 34.622 -4.277 -28.415 1.00 66.38 462 LYS A N 1
ATOM 3569 C CA . LYS A 1 462 ? 34.590 -5.105 -27.204 1.00 66.38 462 LYS A CA 1
ATOM 3570 C C . LYS A 1 462 ? 33.336 -4.793 -26.387 1.00 66.38 462 LYS A C 1
ATOM 3572 O O . LYS A 1 462 ? 33.183 -3.685 -25.901 1.00 66.38 462 LYS A O 1
ATOM 3577 N N . ARG A 1 463 ? 32.454 -5.778 -26.220 1.00 73.81 463 ARG A N 1
ATOM 3578 C CA . ARG A 1 463 ? 31.177 -5.660 -25.489 1.00 73.81 463 ARG A CA 1
ATOM 3579 C C . ARG A 1 463 ? 31.022 -6.793 -24.481 1.00 73.81 463 ARG A C 1
ATOM 3581 O O . ARG A 1 463 ? 31.621 -7.858 -24.663 1.00 73.81 463 ARG A O 1
ATOM 3588 N N . TYR A 1 464 ? 30.217 -6.580 -23.441 1.00 78.44 464 TYR A N 1
ATOM 3589 C CA . TYR A 1 464 ? 29.974 -7.598 -22.410 1.00 78.44 464 TYR A CA 1
ATOM 3590 C C . TYR A 1 464 ? 28.937 -8.625 -22.843 1.00 78.44 464 TYR A C 1
ATOM 3592 O O . TYR A 1 464 ? 28.001 -8.306 -23.567 1.00 78.44 464 TYR A O 1
ATOM 3600 N N . TYR A 1 465 ? 29.059 -9.847 -22.333 1.00 82.31 465 TYR A N 1
ATOM 3601 C CA . TYR A 1 465 ? 28.090 -10.911 -22.578 1.00 82.31 465 TYR A CA 1
ATOM 3602 C C . TYR A 1 465 ? 27.072 -11.016 -21.453 1.00 82.31 465 TYR A C 1
ATOM 3604 O O . TYR A 1 465 ? 27.399 -10.826 -20.282 1.00 82.31 465 TYR A O 1
ATOM 3612 N N . PHE A 1 466 ? 25.840 -11.361 -21.799 1.00 87.06 466 PHE A N 1
ATOM 3613 C CA . PHE A 1 466 ? 24.755 -11.506 -20.844 1.00 87.06 466 PHE A CA 1
ATOM 3614 C C . PHE A 1 466 ? 24.906 -12.812 -20.052 1.00 87.06 466 PHE A C 1
ATOM 3616 O O . PHE A 1 466 ? 24.785 -13.891 -20.626 1.00 87.06 466 PHE A O 1
ATOM 3623 N N . PHE A 1 467 ? 25.191 -12.741 -18.745 1.00 81.50 467 PHE A N 1
ATOM 3624 C CA . PHE A 1 467 ? 25.255 -13.896 -17.828 1.00 81.50 467 PHE A CA 1
ATOM 3625 C C . PHE A 1 467 ? 26.146 -15.072 -18.283 1.00 81.50 467 PHE A C 1
ATOM 3627 O O . PHE A 1 467 ? 25.861 -16.235 -17.994 1.00 81.50 467 PHE A O 1
ATOM 3634 N N . GLY A 1 468 ? 27.253 -14.779 -18.973 1.00 70.25 468 GLY A N 1
ATOM 3635 C CA . GLY A 1 468 ? 28.175 -15.802 -19.486 1.00 70.25 468 GLY A CA 1
ATOM 3636 C C . GLY A 1 468 ? 27.598 -16.648 -20.629 1.00 70.25 468 GLY A C 1
ATOM 3637 O O . GLY A 1 468 ? 28.074 -17.758 -20.868 1.00 70.25 468 GLY A O 1
ATOM 3638 N N . THR A 1 469 ? 26.556 -16.147 -21.298 1.00 81.81 469 THR A N 1
ATOM 3639 C CA . THR A 1 469 ? 26.065 -16.674 -22.578 1.00 81.81 469 THR A CA 1
ATOM 3640 C C . THR A 1 469 ? 26.923 -16.158 -23.740 1.00 81.81 469 THR A C 1
ATOM 3642 O O . THR A 1 469 ? 27.799 -15.322 -23.547 1.00 81.81 469 THR A O 1
ATOM 3645 N N . GLU A 1 470 ? 26.656 -16.625 -24.960 1.00 82.06 470 GLU A N 1
ATOM 3646 C CA . GLU A 1 470 ? 27.283 -16.102 -26.187 1.00 82.06 470 GLU A CA 1
ATOM 3647 C C . GLU A 1 470 ? 26.563 -14.848 -26.737 1.00 82.06 470 GLU A C 1
ATOM 3649 O O . GLU A 1 470 ? 26.929 -14.341 -27.795 1.00 82.06 470 GLU A O 1
ATOM 3654 N N . ILE A 1 471 ? 25.545 -14.335 -26.031 1.00 86.88 471 ILE A N 1
ATOM 3655 C CA . ILE A 1 471 ? 24.784 -13.137 -26.416 1.00 86.88 471 ILE A CA 1
ATOM 3656 C C . ILE A 1 471 ? 25.474 -11.907 -25.833 1.00 86.88 471 ILE A C 1
ATOM 3658 O O . ILE A 1 471 ? 25.660 -11.818 -24.614 1.00 86.88 471 ILE A O 1
ATOM 3662 N N . LYS A 1 472 ? 25.837 -10.940 -26.679 1.00 86.56 472 LYS A N 1
ATOM 3663 C CA . LYS A 1 472 ? 26.364 -9.658 -26.203 1.00 86.56 472 LYS A CA 1
ATOM 3664 C C . LYS A 1 472 ? 25.218 -8.800 -25.686 1.00 86.56 472 LYS A C 1
ATOM 3666 O O . LYS A 1 472 ? 24.130 -8.807 -26.243 1.00 86.56 472 LYS A O 1
ATOM 3671 N N . ARG A 1 473 ? 25.470 -8.010 -24.647 1.00 87.69 473 ARG A N 1
ATOM 3672 C CA . ARG A 1 473 ? 24.490 -7.064 -24.103 1.00 87.69 473 ARG A CA 1
ATOM 3673 C C . ARG A 1 473 ? 24.095 -5.977 -25.106 1.00 87.69 473 ARG A C 1
ATOM 3675 O O . ARG A 1 473 ? 22.952 -5.562 -25.089 1.00 87.69 473 ARG A O 1
ATOM 3682 N N . ASP A 1 474 ? 24.996 -5.579 -26.002 1.00 83.69 474 ASP A N 1
ATOM 3683 C CA . ASP A 1 474 ? 24.694 -4.625 -27.088 1.00 83.69 474 ASP A CA 1
ATOM 3684 C C . ASP A 1 474 ? 23.829 -5.249 -28.203 1.00 83.69 474 ASP A C 1
ATOM 3686 O O . ASP A 1 474 ? 23.181 -4.530 -28.956 1.00 83.69 474 ASP A O 1
ATOM 3690 N N . ASP A 1 475 ? 23.765 -6.587 -28.274 1.00 89.06 475 ASP A N 1
ATOM 3691 C CA . ASP A 1 475 ? 22.812 -7.294 -29.139 1.00 89.06 475 ASP A CA 1
ATOM 3692 C C . ASP A 1 475 ? 21.420 -7.387 -28.470 1.00 89.06 475 ASP A C 1
ATOM 3694 O O . ASP A 1 475 ? 20.487 -7.894 -29.079 1.00 89.06 475 ASP A O 1
ATOM 3698 N N . ILE A 1 476 ? 21.255 -6.927 -27.219 1.00 92.38 476 ILE A N 1
ATOM 3699 C CA . ILE A 1 476 ? 19.965 -6.859 -26.517 1.00 92.38 476 ILE A CA 1
ATOM 3700 C C . ILE A 1 476 ? 19.430 -5.433 -26.639 1.00 92.38 476 ILE A C 1
ATOM 3702 O O . ILE A 1 476 ? 19.937 -4.505 -26.001 1.00 92.38 476 ILE A O 1
ATOM 3706 N N . GLU A 1 477 ? 18.383 -5.248 -27.432 1.00 91.38 477 GLU A N 1
ATOM 3707 C CA . GLU A 1 477 ? 17.780 -3.928 -27.614 1.00 91.38 477 GLU A CA 1
ATOM 3708 C C . GLU A 1 477 ? 16.757 -3.573 -26.533 1.00 91.38 477 GLU A C 1
ATOM 3710 O O . GLU A 1 477 ? 16.643 -2.404 -26.162 1.00 91.38 477 GLU A O 1
ATOM 3715 N N . GLU A 1 478 ? 16.090 -4.575 -25.960 1.00 93.25 478 GLU A N 1
ATOM 3716 C CA . GLU A 1 478 ? 15.171 -4.410 -24.841 1.00 93.25 478 GLU A CA 1
ATOM 3717 C C . GLU A 1 478 ? 15.375 -5.517 -23.808 1.00 93.25 478 GLU A C 1
ATOM 3719 O O . GLU A 1 478 ? 15.387 -6.701 -24.140 1.00 93.25 478 GLU A O 1
ATOM 3724 N N . LEU A 1 479 ? 15.501 -5.132 -22.536 1.00 96.50 479 LEU A N 1
ATOM 3725 C CA . LEU A 1 479 ? 15.449 -6.057 -21.411 1.00 96.50 479 LEU A CA 1
ATOM 3726 C C . LEU A 1 479 ? 14.180 -5.826 -20.583 1.00 96.50 479 LEU A C 1
ATOM 3728 O O . LEU A 1 479 ? 13.996 -4.759 -20.006 1.00 96.50 479 LEU A O 1
ATOM 3732 N N . THR A 1 480 ? 13.336 -6.839 -20.434 1.00 96.06 480 THR A N 1
ATOM 3733 C CA . THR A 1 480 ? 12.145 -6.785 -19.573 1.00 96.06 480 THR A CA 1
ATOM 3734 C C . THR A 1 480 ? 12.370 -7.578 -18.285 1.00 96.06 480 THR A C 1
ATOM 3736 O O . THR A 1 480 ? 12.884 -8.696 -18.311 1.00 96.06 480 THR A O 1
ATOM 3739 N N . ILE A 1 481 ? 11.967 -7.027 -17.140 1.00 95.75 481 ILE A N 1
ATOM 3740 C CA . ILE A 1 481 ? 11.955 -7.723 -15.848 1.00 95.75 481 ILE A CA 1
ATOM 3741 C C . ILE A 1 481 ? 10.503 -8.007 -15.458 1.00 95.75 481 ILE A C 1
ATOM 3743 O O . ILE A 1 481 ? 9.715 -7.086 -15.233 1.00 95.75 481 ILE A O 1
ATOM 3747 N N . GLU A 1 482 ? 10.150 -9.285 -15.340 1.00 88.62 482 GLU A N 1
ATOM 3748 C CA . GLU A 1 482 ? 8.769 -9.730 -15.136 1.00 88.62 482 GLU A CA 1
ATOM 3749 C C . GLU A 1 482 ? 8.553 -10.498 -13.827 1.00 88.62 482 GLU A C 1
ATOM 3751 O O . GLU A 1 482 ? 9.470 -11.046 -13.209 1.00 88.62 482 GLU A O 1
ATOM 3756 N N . THR A 1 483 ? 7.287 -10.565 -13.414 1.00 84.69 483 THR A N 1
ATOM 3757 C CA . THR A 1 483 ? 6.825 -11.232 -12.188 1.00 84.69 483 THR A CA 1
ATOM 3758 C C . THR A 1 483 ? 6.433 -12.698 -12.388 1.00 84.69 483 THR A C 1
ATOM 3760 O O . THR A 1 483 ? 5.859 -13.305 -11.485 1.00 84.69 483 THR A O 1
ATOM 3763 N N . SER A 1 484 ? 6.742 -13.277 -13.548 1.00 84.94 484 SER A N 1
ATOM 3764 C CA . SER A 1 484 ? 6.488 -14.675 -13.910 1.00 84.94 484 SER A CA 1
ATOM 3765 C C . SER A 1 484 ? 7.771 -15.282 -14.464 1.00 84.94 484 SER A C 1
ATOM 3767 O O . SER A 1 484 ? 8.447 -14.637 -15.255 1.00 84.94 484 SER A O 1
ATOM 3769 N N . CYS A 1 485 ? 8.111 -16.521 -14.090 1.00 87.88 485 CYS A N 1
ATOM 3770 C CA . CYS A 1 485 ? 9.228 -17.253 -14.716 1.00 87.88 485 CYS A CA 1
ATOM 3771 C C . CYS A 1 485 ? 8.779 -18.215 -15.826 1.00 87.88 485 CYS A C 1
ATOM 3773 O O . CYS A 1 485 ? 9.565 -19.047 -16.284 1.00 87.88 485 CYS A O 1
ATOM 3775 N N . LYS A 1 486 ? 7.511 -18.140 -16.244 1.00 91.06 486 LYS A N 1
ATOM 3776 C CA . LYS A 1 486 ? 6.967 -18.982 -17.313 1.00 91.06 486 LYS A CA 1
ATOM 3777 C C . LYS A 1 486 ? 7.487 -18.514 -18.663 1.00 91.06 486 LYS A C 1
ATOM 3779 O O . LYS A 1 486 ? 7.062 -17.481 -19.167 1.00 91.06 486 LYS A O 1
ATOM 3784 N N . VAL A 1 487 ? 8.364 -19.320 -19.246 1.00 93.75 487 VAL A N 1
ATOM 3785 C CA . VAL A 1 487 ? 8.915 -19.071 -20.575 1.00 93.75 487 VAL A CA 1
ATOM 3786 C C . VAL A 1 487 ? 7.842 -19.339 -21.643 1.00 93.75 487 VAL A C 1
ATOM 3788 O O . VAL A 1 487 ? 7.238 -20.417 -21.618 1.00 93.75 487 VAL A O 1
ATOM 3791 N N . PRO A 1 488 ? 7.580 -18.392 -22.564 1.00 90.94 488 PRO A N 1
ATOM 3792 C CA . PRO A 1 488 ? 6.674 -18.599 -23.695 1.00 90.94 488 PRO A CA 1
ATOM 3793 C C . PRO A 1 488 ? 7.138 -19.718 -24.643 1.00 90.94 488 PRO A C 1
ATOM 3795 O O . PRO A 1 488 ? 8.317 -20.062 -24.686 1.00 90.94 488 PRO A O 1
ATOM 3798 N N . GLU A 1 489 ? 6.220 -20.277 -25.439 1.00 86.81 489 GLU A N 1
ATOM 3799 C CA . GLU A 1 489 ? 6.550 -21.354 -26.393 1.00 86.81 489 GLU A CA 1
ATOM 3800 C C . GLU A 1 489 ? 7.400 -20.866 -27.584 1.00 86.81 489 GLU A C 1
ATOM 3802 O O . GLU A 1 489 ? 8.231 -21.613 -28.097 1.00 86.81 489 GLU A O 1
ATOM 3807 N N . GLU A 1 490 ? 7.227 -19.611 -28.004 1.00 88.50 490 GLU A N 1
ATOM 3808 C CA . GLU A 1 490 ? 7.870 -19.020 -29.187 1.00 88.50 490 GLU A CA 1
ATOM 3809 C C . GLU A 1 490 ? 9.125 -18.203 -28.826 1.00 88.50 490 GLU A C 1
ATOM 3811 O O . GLU A 1 490 ? 9.213 -17.014 -29.122 1.00 88.50 490 GLU A O 1
ATOM 3816 N N . VAL A 1 491 ? 10.105 -18.828 -28.166 1.00 95.38 491 VAL A N 1
ATOM 3817 C CA . VAL A 1 491 ? 11.396 -18.188 -27.835 1.00 95.38 491 VAL A CA 1
ATOM 3818 C C . VAL A 1 491 ? 12.545 -18.774 -28.652 1.00 95.38 491 VAL A C 1
ATOM 3820 O O . VAL A 1 491 ? 12.552 -19.963 -28.973 1.00 95.38 491 VAL A O 1
ATOM 3823 N N . LEU A 1 492 ? 13.550 -17.952 -28.965 1.00 92.94 492 LEU A N 1
ATOM 3824 C CA . LEU A 1 492 ? 14.764 -18.402 -29.656 1.00 92.94 492 LEU A CA 1
ATOM 3825 C C . LEU A 1 492 ? 15.682 -19.200 -28.729 1.00 92.94 492 LEU A C 1
ATOM 3827 O O . LEU A 1 492 ? 16.329 -20.161 -29.146 1.00 92.94 492 LEU A O 1
ATOM 3831 N N . GLY A 1 493 ? 15.712 -18.823 -27.455 1.00 93.38 493 GLY A N 1
ATOM 3832 C CA . GLY A 1 493 ? 16.456 -19.534 -26.434 1.00 93.38 493 GLY A CA 1
ATOM 3833 C C . GLY A 1 493 ? 16.045 -19.120 -25.030 1.00 93.38 493 GLY A C 1
ATOM 3834 O O . GLY A 1 493 ? 15.381 -18.107 -24.820 1.00 93.38 493 GLY A O 1
ATOM 3835 N N . GLN A 1 494 ? 16.447 -19.939 -24.062 1.00 95.62 494 GLN A N 1
ATOM 3836 C CA . GLN A 1 494 ? 16.191 -19.725 -22.642 1.00 95.62 494 GLN A CA 1
ATOM 3837 C C . GLN A 1 494 ? 17.323 -20.301 -21.794 1.00 95.62 494 GLN A C 1
ATOM 3839 O O . GLN A 1 494 ? 18.018 -21.231 -22.214 1.00 95.62 494 GLN A O 1
ATOM 3844 N N . PHE A 1 495 ? 17.491 -19.769 -20.591 1.00 92.75 495 PHE A N 1
ATOM 3845 C CA . PHE A 1 495 ? 18.488 -20.215 -19.629 1.00 92.75 495 PHE A CA 1
ATOM 3846 C C . PHE A 1 495 ? 18.033 -19.941 -18.192 1.00 92.75 495 PHE A C 1
ATOM 3848 O O . PHE A 1 495 ? 17.264 -19.024 -17.910 1.00 92.75 495 PHE A O 1
ATOM 3855 N N . ASP A 1 496 ? 18.508 -20.781 -17.276 1.00 93.44 496 ASP A N 1
ATOM 3856 C CA . ASP A 1 496 ? 18.215 -20.683 -15.851 1.00 93.44 496 ASP A CA 1
ATOM 3857 C C . ASP A 1 496 ? 19.220 -19.746 -15.172 1.00 93.44 496 ASP A C 1
ATOM 3859 O O . ASP A 1 496 ? 20.393 -20.079 -14.992 1.00 93.44 496 ASP A O 1
ATOM 3863 N N . LEU A 1 497 ? 18.744 -18.563 -14.787 1.00 92.69 497 LEU A N 1
ATOM 3864 C CA . LEU A 1 497 ? 19.521 -17.551 -14.075 1.00 92.69 497 LEU A CA 1
ATOM 3865 C C . LEU A 1 497 ? 19.457 -17.705 -12.560 1.00 92.69 497 LEU A C 1
ATOM 3867 O O . LEU A 1 497 ? 19.968 -16.856 -11.831 1.00 92.69 497 LEU A O 1
ATOM 3871 N N . SER A 1 498 ? 18.819 -18.746 -12.040 1.00 92.38 498 SER A N 1
ATOM 3872 C CA . SER A 1 498 ? 18.663 -18.894 -10.604 1.00 92.38 498 SER A CA 1
ATOM 3873 C C . SER A 1 498 ? 19.963 -19.369 -9.942 1.00 92.38 498 SER A C 1
ATOM 3875 O O . SER A 1 498 ? 20.660 -20.250 -10.443 1.00 92.38 498 SER A O 1
ATOM 3877 N N . GLU A 1 499 ? 20.302 -18.822 -8.771 1.00 89.56 499 GLU A N 1
ATOM 3878 C CA . GLU A 1 499 ? 21.522 -19.175 -8.019 1.00 89.56 499 GLU A CA 1
ATOM 3879 C C . GLU A 1 499 ? 21.617 -20.683 -7.741 1.00 89.56 499 GLU A C 1
ATOM 3881 O O . GLU A 1 499 ? 22.704 -21.260 -7.749 1.00 89.56 499 GLU A O 1
ATOM 3886 N N . LYS A 1 500 ? 20.471 -21.330 -7.513 1.00 89.50 500 LYS A N 1
ATOM 3887 C CA . LYS A 1 500 ? 20.378 -22.779 -7.280 1.00 89.50 500 LYS A CA 1
ATOM 3888 C C . LYS A 1 500 ? 20.230 -23.615 -8.549 1.00 89.50 500 LYS A C 1
ATOM 3890 O O . LYS A 1 500 ? 20.173 -24.834 -8.412 1.00 89.50 500 LYS A O 1
ATOM 3895 N N . GLN A 1 501 ? 20.150 -22.992 -9.724 1.00 89.44 501 GLN A N 1
ATOM 3896 C CA . GLN A 1 501 ? 19.928 -23.669 -11.003 1.00 89.44 501 GLN A CA 1
ATOM 3897 C C . GLN A 1 501 ? 18.705 -24.609 -10.937 1.00 89.44 501 GLN A C 1
ATOM 3899 O O . GLN A 1 501 ? 18.804 -25.816 -11.167 1.00 89.44 501 GLN A O 1
ATOM 3904 N N . ASN A 1 502 ? 17.569 -24.068 -10.480 1.00 87.69 502 ASN A N 1
ATOM 3905 C CA . ASN A 1 502 ? 16.318 -24.800 -10.270 1.00 87.69 502 ASN A CA 1
ATOM 3906 C C . ASN A 1 502 ? 15.116 -24.261 -11.075 1.00 87.69 502 ASN A C 1
ATOM 3908 O O . ASN A 1 502 ? 13.980 -24.620 -10.766 1.00 87.69 502 ASN A O 1
ATOM 3912 N N . GLY A 1 503 ? 15.352 -23.381 -12.046 1.00 90.12 503 GLY A N 1
ATOM 3913 C CA . GLY A 1 503 ? 14.341 -22.783 -12.917 1.00 90.12 503 GLY A CA 1
ATOM 3914 C C . GLY A 1 503 ? 13.458 -21.719 -12.263 1.00 90.12 503 GLY A C 1
ATOM 3915 O O . GLY A 1 503 ? 12.457 -21.310 -12.843 1.00 90.12 503 GLY A O 1
ATOM 3916 N N . SER A 1 504 ? 13.777 -21.264 -11.046 1.00 90.50 504 SER A N 1
ATOM 3917 C CA . SER A 1 504 ? 12.960 -20.247 -10.365 1.00 90.50 504 SER A CA 1
ATOM 3918 C C . SER A 1 504 ? 13.217 -18.821 -10.850 1.00 90.50 504 SER A C 1
ATOM 3920 O O . SER A 1 504 ? 12.479 -17.915 -10.479 1.00 90.50 504 SER A O 1
ATOM 3922 N N . VAL A 1 505 ? 14.307 -18.610 -11.585 1.00 94.50 505 VAL A N 1
ATOM 3923 C CA . VAL A 1 505 ? 14.636 -17.356 -12.263 1.00 94.50 505 VAL A CA 1
ATOM 3924 C C . VAL A 1 505 ? 15.035 -17.752 -13.668 1.00 94.50 505 VAL A C 1
ATOM 3926 O O . VAL A 1 505 ? 16.082 -18.365 -13.859 1.00 94.50 505 VAL A O 1
ATOM 3929 N N . MET A 1 506 ? 14.174 -17.458 -14.626 1.00 95.12 506 MET A N 1
ATOM 3930 C CA . MET A 1 506 ? 14.395 -17.806 -16.022 1.00 95.12 506 MET A CA 1
ATOM 3931 C C . MET A 1 506 ? 14.735 -16.547 -16.792 1.00 95.12 506 MET A C 1
ATOM 3933 O O . MET A 1 506 ? 14.219 -15.476 -16.484 1.00 95.12 506 MET A O 1
ATOM 3937 N N . ALA A 1 507 ? 15.581 -16.683 -17.800 1.00 96.75 507 ALA A N 1
ATOM 3938 C CA . ALA A 1 507 ? 15.685 -15.691 -18.846 1.00 96.75 507 ALA A CA 1
ATOM 3939 C C . ALA A 1 507 ? 15.495 -16.336 -20.208 1.00 96.75 507 ALA A C 1
ATOM 3941 O O . ALA A 1 507 ? 15.819 -17.508 -20.405 1.00 96.75 507 ALA A O 1
ATOM 3942 N N . TRP A 1 508 ? 14.914 -15.579 -21.122 1.00 97.44 508 TRP A N 1
ATOM 3943 C CA . TRP A 1 508 ? 14.598 -16.019 -22.471 1.00 97.44 508 TRP A CA 1
ATOM 3944 C C . TRP A 1 508 ? 14.619 -14.833 -23.414 1.00 97.44 508 TRP A C 1
ATOM 3946 O O . TRP A 1 508 ? 14.508 -13.691 -22.974 1.00 97.44 508 TRP A O 1
ATOM 3956 N N . TYR A 1 509 ? 14.772 -15.110 -24.703 1.00 96.56 509 TYR A N 1
ATOM 3957 C CA . TYR A 1 509 ? 14.861 -14.058 -25.703 1.00 96.56 509 TYR A CA 1
ATOM 3958 C C . TYR A 1 509 ? 14.162 -14.410 -27.007 1.00 96.56 509 TYR A C 1
ATOM 3960 O O . TYR A 1 509 ? 14.035 -15.583 -27.384 1.00 96.56 509 TYR A O 1
ATOM 3968 N N . THR A 1 510 ? 13.724 -13.359 -27.685 1.00 95.88 510 THR A N 1
ATOM 3969 C CA . THR A 1 510 ? 13.142 -13.365 -29.026 1.00 95.88 510 THR A CA 1
ATOM 3970 C C . THR A 1 510 ? 13.918 -12.420 -29.934 1.00 95.88 510 THR A C 1
ATOM 3972 O O . THR A 1 510 ? 14.804 -11.712 -29.472 1.00 95.88 510 THR A O 1
ATOM 3975 N N . ASP A 1 511 ? 13.599 -12.466 -31.221 1.00 92.94 511 ASP A N 1
ATOM 3976 C CA . ASP A 1 511 ? 13.953 -11.455 -32.219 1.00 92.94 511 ASP A CA 1
ATOM 3977 C C . ASP A 1 511 ? 12.643 -11.180 -32.972 1.00 92.94 511 ASP A C 1
ATOM 3979 O O . ASP A 1 511 ? 12.280 -11.914 -33.906 1.00 92.94 511 ASP A O 1
ATOM 3983 N N . LYS A 1 512 ? 11.805 -10.283 -32.428 1.00 89.81 512 LYS A N 1
ATOM 3984 C CA . LYS A 1 512 ? 10.422 -10.120 -32.916 1.00 89.81 512 LYS A CA 1
ATOM 3985 C C . LYS A 1 512 ? 10.393 -9.497 -34.304 1.00 89.81 512 LYS A C 1
ATOM 3987 O O . LYS A 1 512 ? 9.507 -9.839 -35.096 1.00 89.81 512 LYS A O 1
ATOM 3992 N N . ASP A 1 513 ? 11.322 -8.595 -34.595 1.00 90.38 513 ASP A N 1
ATOM 3993 C CA . ASP A 1 513 ? 11.366 -7.840 -35.845 1.00 90.38 513 ASP A CA 1
ATOM 3994 C C . ASP A 1 513 ? 12.350 -8.409 -36.888 1.00 90.38 513 ASP A C 1
ATOM 3996 O O . ASP A 1 513 ? 12.241 -8.071 -38.072 1.00 90.38 513 ASP A O 1
ATOM 4000 N N . LYS A 1 514 ? 13.178 -9.388 -36.496 1.00 90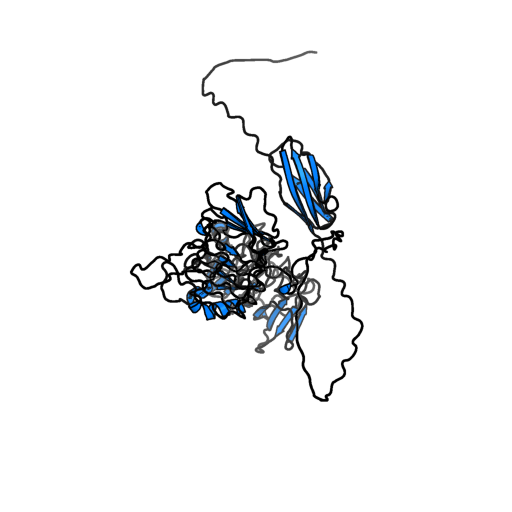.69 514 LYS A N 1
ATOM 4001 C CA . LYS A 1 514 ? 14.148 -10.112 -37.333 1.00 90.69 514 LYS A CA 1
ATOM 4002 C C . LYS A 1 514 ? 15.308 -9.239 -37.791 1.00 90.69 514 LYS A C 1
ATOM 4004 O O . LYS A 1 514 ? 15.835 -9.460 -38.891 1.00 90.69 514 LYS A O 1
ATOM 4009 N N . ASP A 1 515 ? 15.685 -8.249 -36.991 1.00 89.69 515 ASP A N 1
ATOM 4010 C CA . ASP A 1 515 ? 16.814 -7.367 -37.271 1.00 89.69 515 ASP A CA 1
ATOM 4011 C C . ASP A 1 515 ? 18.158 -7.918 -36.743 1.00 89.69 515 ASP A C 1
ATOM 4013 O O . ASP A 1 515 ? 19.228 -7.437 -37.138 1.00 89.69 515 ASP A O 1
ATOM 4017 N N . GLY A 1 516 ? 18.110 -9.001 -35.955 1.00 88.56 516 GLY A N 1
ATOM 4018 C CA . GLY A 1 516 ? 19.268 -9.653 -35.347 1.00 88.56 516 GLY A CA 1
ATOM 4019 C C . GLY A 1 516 ? 19.641 -9.119 -33.961 1.00 88.56 516 GLY A C 1
ATOM 4020 O O . GLY A 1 516 ? 20.664 -9.551 -33.420 1.00 88.56 516 GLY A O 1
ATOM 4021 N N . LEU A 1 517 ? 18.842 -8.212 -33.400 1.00 90.69 517 LEU A N 1
ATOM 4022 C CA . LEU A 1 517 ? 18.851 -7.799 -32.003 1.00 90.69 517 LEU A CA 1
ATOM 4023 C C . LEU A 1 517 ? 17.770 -8.565 -31.234 1.00 90.69 517 LEU A C 1
ATOM 4025 O O . LEU A 1 517 ? 16.852 -9.155 -31.799 1.00 90.69 517 LEU A O 1
ATOM 4029 N N . TYR A 1 518 ? 17.929 -8.623 -29.917 1.00 94.75 518 TYR A N 1
ATOM 4030 C CA . TYR A 1 518 ? 17.108 -9.475 -29.072 1.00 94.75 518 TYR A CA 1
ATOM 4031 C C . TYR A 1 518 ? 16.280 -8.675 -28.074 1.00 94.75 518 TYR A C 1
ATOM 4033 O O . TYR A 1 518 ? 16.814 -7.833 -27.344 1.00 94.75 518 TYR A O 1
ATOM 4041 N N . GLU A 1 519 ? 15.005 -9.041 -27.932 1.00 95.44 519 GLU A N 1
ATOM 4042 C CA . GLU A 1 519 ? 14.235 -8.722 -26.732 1.00 95.44 519 GLU A CA 1
ATOM 4043 C C . GLU A 1 519 ? 14.465 -9.820 -25.699 1.00 95.44 519 GLU A C 1
ATOM 4045 O O . GLU A 1 519 ? 14.045 -10.968 -25.865 1.00 95.44 519 GLU A O 1
ATOM 4050 N N . MET A 1 520 ? 15.158 -9.467 -24.623 1.00 97.19 520 MET A N 1
ATOM 4051 C CA . MET A 1 520 ? 15.477 -10.353 -23.514 1.00 97.19 520 MET A CA 1
ATOM 4052 C C . MET A 1 520 ? 14.478 -10.140 -22.378 1.00 97.19 520 MET A C 1
ATOM 4054 O O . MET A 1 520 ? 14.126 -9.014 -22.038 1.00 97.19 520 MET A O 1
ATOM 4058 N N . THR A 1 521 ? 14.076 -11.208 -21.703 1.00 97.56 521 THR A N 1
ATOM 4059 C CA . THR A 1 521 ? 13.268 -11.127 -20.484 1.00 97.56 521 THR A CA 1
ATOM 4060 C C . THR A 1 521 ? 13.948 -11.884 -19.353 1.00 97.56 521 THR A C 1
ATOM 4062 O O . THR A 1 521 ? 14.488 -12.963 -19.575 1.00 97.56 521 THR A O 1
ATOM 4065 N N . ILE A 1 522 ? 13.911 -11.337 -18.134 1.00 97.06 522 ILE A N 1
ATOM 4066 C CA . ILE A 1 522 ? 14.241 -12.043 -16.889 1.00 97.06 522 ILE A CA 1
ATOM 4067 C C . ILE A 1 522 ? 12.968 -12.134 -16.051 1.00 97.06 522 ILE A C 1
ATOM 4069 O O . ILE A 1 522 ? 12.380 -11.117 -15.690 1.00 97.06 522 ILE A O 1
ATOM 4073 N N . GLY A 1 523 ? 12.570 -13.351 -15.699 1.00 92.88 523 GLY A N 1
ATOM 4074 C CA . GLY A 1 523 ? 11.317 -13.630 -15.015 1.00 92.88 523 GLY A CA 1
ATOM 4075 C C . GLY A 1 523 ? 11.485 -14.449 -13.740 1.00 92.88 523 GLY A C 1
ATOM 4076 O O . GLY A 1 523 ? 12.215 -15.445 -13.707 1.00 92.88 523 GLY A O 1
ATOM 4077 N N . GLN A 1 524 ? 10.771 -14.052 -12.687 1.00 89.50 524 GLN A N 1
ATOM 4078 C CA . GLN A 1 524 ? 10.663 -14.773 -11.415 1.00 89.50 524 GLN A CA 1
ATOM 4079 C C . GLN A 1 524 ? 9.272 -14.557 -10.820 1.00 89.50 524 GLN A C 1
ATOM 4081 O O . GLN A 1 524 ? 8.798 -13.426 -10.784 1.00 89.50 524 GLN A O 1
ATOM 4086 N N . GLU A 1 525 ? 8.639 -15.619 -10.312 1.00 80.81 525 GLU A N 1
ATOM 4087 C CA . GLU A 1 525 ? 7.329 -15.525 -9.652 1.00 80.81 525 GLU A CA 1
ATOM 4088 C C . GLU A 1 525 ? 7.344 -14.491 -8.514 1.00 80.81 525 GLU A C 1
ATOM 4090 O O . GLU A 1 525 ? 8.079 -14.636 -7.534 1.00 80.81 525 GLU A O 1
ATOM 4095 N N . GLY A 1 526 ? 6.521 -13.449 -8.646 1.00 71.56 526 GLY A N 1
ATOM 4096 C CA . GLY A 1 526 ? 6.425 -12.353 -7.677 1.00 71.56 526 GLY A CA 1
ATOM 4097 C C . GLY A 1 526 ? 7.511 -11.278 -7.801 1.00 71.56 526 GLY A C 1
ATOM 4098 O O . GLY A 1 526 ? 7.516 -10.355 -6.994 1.00 71.56 526 GLY A O 1
ATOM 4099 N N . GLY A 1 527 ? 8.388 -11.368 -8.804 1.00 84.31 527 GLY A N 1
ATOM 4100 C CA . GLY A 1 527 ? 9.437 -10.399 -9.130 1.00 84.31 527 GLY A CA 1
ATOM 4101 C C . GLY A 1 527 ? 10.853 -10.908 -8.851 1.00 84.31 527 GLY A C 1
ATOM 4102 O O . GLY A 1 527 ? 11.079 -11.865 -8.110 1.00 84.31 527 GLY A O 1
ATOM 4103 N N . VAL A 1 528 ? 11.835 -10.263 -9.477 1.00 91.19 528 VAL A N 1
ATOM 4104 C CA . VAL A 1 528 ? 13.197 -10.782 -9.615 1.00 91.19 528 VAL A CA 1
ATOM 4105 C C . VAL A 1 528 ? 14.093 -10.329 -8.465 1.00 91.19 528 VAL A C 1
ATOM 4107 O O . VAL A 1 528 ? 14.277 -9.140 -8.225 1.00 91.19 528 VAL A O 1
ATOM 4110 N N . VAL A 1 529 ? 14.699 -11.269 -7.739 1.00 91.56 529 VAL A N 1
ATOM 4111 C CA . VAL A 1 529 ? 15.614 -10.979 -6.625 1.00 91.56 529 VAL A CA 1
ATOM 4112 C C . VAL A 1 529 ? 17.043 -10.841 -7.133 1.00 91.56 529 VAL A C 1
ATOM 4114 O O . VAL A 1 529 ? 17.642 -11.807 -7.603 1.00 91.56 529 VAL A O 1
ATOM 4117 N N . ALA A 1 530 ? 17.623 -9.656 -6.964 1.00 92.31 530 ALA A N 1
ATOM 4118 C CA . ALA A 1 530 ? 18.985 -9.369 -7.387 1.00 92.31 530 ALA A CA 1
ATOM 4119 C C . ALA A 1 530 ? 20.046 -10.070 -6.510 1.00 92.31 530 ALA A C 1
ATOM 4121 O O . ALA A 1 530 ? 19.834 -10.364 -5.325 1.00 92.31 530 ALA A O 1
ATOM 4122 N N . ASN A 1 531 ? 21.222 -10.325 -7.085 1.00 91.06 531 ASN A N 1
ATOM 4123 C CA . ASN A 1 531 ? 22.344 -10.925 -6.367 1.00 91.06 531 ASN A CA 1
ATOM 4124 C C . ASN A 1 531 ? 23.012 -9.919 -5.403 1.00 91.06 531 ASN A C 1
ATOM 4126 O O . ASN A 1 531 ? 23.118 -8.746 -5.747 1.00 91.06 531 ASN A O 1
ATOM 4130 N N . PRO A 1 532 ? 23.543 -10.322 -4.227 1.00 91.31 532 PRO A N 1
ATOM 4131 C CA . PRO A 1 532 ? 24.316 -9.422 -3.364 1.00 91.31 532 PRO A CA 1
ATOM 4132 C C . PRO A 1 532 ? 25.437 -8.632 -4.061 1.00 91.31 532 PRO A C 1
ATOM 4134 O O . PRO A 1 532 ? 25.776 -7.538 -3.600 1.00 91.31 532 PRO A O 1
ATOM 4137 N N . ASN A 1 533 ? 26.002 -9.181 -5.140 1.00 90.44 533 ASN A N 1
ATOM 4138 C CA . ASN A 1 533 ? 26.924 -8.504 -6.044 1.00 90.44 533 ASN A CA 1
ATOM 4139 C C . ASN A 1 533 ? 26.248 -8.282 -7.409 1.00 90.44 533 ASN A C 1
ATOM 4141 O O . ASN A 1 533 ? 26.090 -9.231 -8.171 1.00 90.44 533 ASN A O 1
ATOM 4145 N N . CYS A 1 534 ? 25.863 -7.039 -7.698 1.00 91.38 534 CYS A N 1
ATOM 4146 C CA . CYS A 1 534 ? 25.246 -6.604 -8.956 1.00 91.38 534 CYS A CA 1
ATOM 4147 C C . CYS A 1 534 ? 26.195 -5.763 -9.819 1.00 91.38 534 CYS A C 1
ATOM 4149 O O . CYS A 1 534 ? 25.739 -4.967 -10.642 1.00 91.38 534 CYS A O 1
ATOM 4151 N N . CYS A 1 535 ? 27.508 -5.897 -9.628 1.00 87.50 535 CYS A N 1
ATOM 4152 C CA . CYS A 1 535 ? 28.455 -5.217 -10.499 1.00 87.50 535 CYS A CA 1
ATOM 4153 C C . CYS A 1 535 ? 28.207 -5.593 -11.961 1.00 87.50 535 CYS A C 1
ATOM 4155 O O . CYS A 1 535 ? 28.093 -6.778 -12.265 1.00 87.50 535 CYS A O 1
ATOM 4157 N N . TYR A 1 536 ? 28.142 -4.591 -12.841 1.00 87.12 536 TYR A N 1
ATOM 4158 C CA . TYR A 1 536 ? 27.949 -4.766 -14.288 1.00 87.12 536 TYR A CA 1
ATOM 4159 C C . TYR A 1 536 ? 26.643 -5.456 -14.714 1.00 87.12 536 TYR A C 1
ATOM 4161 O O . TYR A 1 536 ? 26.526 -5.870 -15.862 1.00 87.12 536 TYR A O 1
ATOM 4169 N N . LEU A 1 537 ? 25.646 -5.581 -13.829 1.00 90.44 537 LEU A N 1
ATOM 4170 C CA . LEU A 1 537 ? 24.429 -6.346 -14.129 1.00 90.44 537 LEU A CA 1
ATOM 4171 C C . LEU A 1 537 ? 23.736 -5.879 -15.426 1.00 90.44 537 LEU A C 1
ATOM 4173 O O . LEU A 1 537 ? 23.349 -6.711 -16.250 1.00 90.44 537 LEU A O 1
ATOM 4177 N N . PHE A 1 538 ? 23.654 -4.564 -15.624 1.00 92.25 538 PHE A N 1
ATOM 4178 C CA . PHE A 1 538 ? 22.962 -3.901 -16.729 1.00 92.25 538 PHE A CA 1
ATOM 4179 C C . PHE A 1 538 ? 23.887 -3.008 -17.575 1.00 92.25 538 PHE A C 1
ATOM 4181 O O . PHE A 1 538 ? 23.428 -2.032 -18.167 1.00 92.25 538 PHE A O 1
ATOM 4188 N N . CYS A 1 539 ? 25.191 -3.305 -17.622 1.00 88.38 539 CYS A N 1
ATOM 4189 C CA . CYS A 1 539 ? 26.118 -2.544 -18.464 1.00 88.38 539 CYS A CA 1
ATOM 4190 C C . CYS A 1 539 ? 25.814 -2.715 -19.963 1.00 88.38 539 CYS A C 1
ATOM 4192 O O . CYS A 1 539 ? 25.220 -3.714 -20.347 1.00 88.38 539 CYS A O 1
ATOM 4194 N N . ASP A 1 540 ? 26.217 -1.767 -20.809 1.00 87.75 540 ASP A N 1
ATOM 4195 C CA . ASP A 1 540 ? 26.008 -1.756 -22.275 1.00 87.75 540 ASP A CA 1
ATOM 4196 C C . ASP A 1 540 ? 24.540 -1.826 -22.761 1.00 87.75 540 ASP A C 1
ATOM 4198 O O . ASP A 1 540 ? 24.290 -1.708 -23.957 1.00 87.75 540 ASP A O 1
ATOM 4202 N N . LEU A 1 541 ? 23.553 -1.996 -21.875 1.00 91.31 541 LEU A N 1
ATOM 4203 C CA . LEU A 1 541 ? 22.138 -2.012 -22.250 1.00 91.31 541 LEU A CA 1
ATOM 4204 C C . LEU A 1 541 ? 21.646 -0.602 -22.581 1.00 91.31 541 LEU A C 1
ATOM 4206 O O . LEU A 1 541 ? 22.217 0.397 -22.150 1.00 91.31 541 LEU A O 1
ATOM 4210 N N . SER A 1 542 ? 20.542 -0.508 -23.316 1.00 89.06 542 SER A N 1
ATOM 4211 C CA . SER A 1 542 ? 19.956 0.791 -23.673 1.00 89.06 542 SER A CA 1
ATOM 4212 C C . SER A 1 542 ? 18.488 0.952 -23.307 1.00 89.06 542 SER A C 1
ATOM 4214 O O . SER A 1 542 ? 18.017 2.085 -23.236 1.00 89.06 542 SER A O 1
ATOM 4216 N N . GLN A 1 543 ? 17.781 -0.140 -23.018 1.00 92.19 543 GLN A N 1
ATOM 4217 C CA . GLN A 1 543 ? 16.383 -0.115 -22.610 1.00 92.19 543 GLN A CA 1
ATOM 4218 C C . GLN A 1 543 ? 16.108 -1.210 -21.587 1.00 92.19 543 GLN A C 1
ATOM 4220 O O . GLN A 1 543 ? 16.385 -2.383 -21.842 1.00 92.19 543 GLN A O 1
ATOM 4225 N N . ILE A 1 544 ? 15.548 -0.829 -20.439 1.00 94.88 544 ILE A N 1
ATOM 4226 C CA . ILE A 1 544 ? 15.077 -1.772 -19.428 1.00 94.88 544 ILE A CA 1
ATOM 4227 C C . ILE A 1 544 ? 13.660 -1.394 -19.021 1.00 94.88 544 ILE A C 1
ATOM 4229 O O . ILE A 1 544 ? 13.408 -0.259 -18.623 1.00 94.88 544 ILE A O 1
ATOM 4233 N N . ASN A 1 545 ? 12.764 -2.371 -19.079 1.00 91.56 545 ASN A N 1
ATOM 4234 C CA . ASN A 1 545 ? 11.376 -2.261 -18.659 1.00 91.56 545 ASN A CA 1
ATOM 4235 C C . ASN A 1 545 ? 11.125 -3.117 -17.409 1.00 91.56 545 ASN A C 1
ATOM 4237 O O . ASN A 1 545 ? 11.720 -4.182 -17.234 1.00 91.56 545 ASN A O 1
ATOM 4241 N N . GLY A 1 546 ? 10.220 -2.663 -16.538 1.00 88.62 546 GLY A N 1
ATOM 4242 C CA . GLY A 1 546 ? 9.841 -3.393 -15.324 1.00 88.62 546 GLY A CA 1
ATOM 4243 C C . GLY A 1 546 ? 10.863 -3.296 -14.189 1.00 88.62 546 GLY A C 1
ATOM 4244 O O . GLY A 1 546 ? 10.986 -4.224 -13.390 1.00 88.62 546 GLY A O 1
ATOM 4245 N N . MET A 1 547 ? 11.594 -2.183 -14.076 1.00 91.00 547 MET A N 1
ATOM 4246 C CA . MET A 1 547 ? 12.562 -1.968 -12.992 1.00 91.00 547 MET A CA 1
ATOM 4247 C C . MET A 1 547 ? 11.922 -2.059 -11.600 1.00 91.00 547 MET A C 1
ATOM 4249 O O . MET A 1 547 ? 12.571 -2.510 -10.652 1.00 91.00 547 MET A O 1
ATOM 4253 N N . GLY A 1 548 ? 10.629 -1.746 -11.478 1.00 85.06 548 GLY A N 1
ATOM 4254 C CA . GLY A 1 548 ? 9.847 -1.918 -10.253 1.00 85.06 548 GLY A CA 1
ATOM 4255 C C . GLY A 1 548 ? 9.716 -3.371 -9.783 1.00 85.06 548 GLY A C 1
ATOM 4256 O O . GLY A 1 548 ? 9.458 -3.597 -8.595 1.00 85.06 548 GLY A O 1
ATOM 4257 N N . ASN A 1 549 ? 9.953 -4.343 -10.673 1.00 88.19 549 ASN A N 1
ATOM 4258 C CA . ASN A 1 549 ? 9.941 -5.779 -10.388 1.00 88.19 549 ASN A CA 1
ATOM 4259 C C . ASN A 1 549 ? 11.305 -6.312 -9.910 1.00 88.19 549 ASN A C 1
ATOM 4261 O O . ASN A 1 549 ? 11.396 -7.482 -9.536 1.00 88.19 549 ASN A O 1
ATOM 4265 N N . LEU A 1 550 ? 12.367 -5.494 -9.903 1.00 92.06 550 LEU A N 1
ATOM 4266 C CA . LEU A 1 550 ? 13.701 -5.895 -9.452 1.00 92.06 550 LEU A CA 1
ATOM 4267 C C . LEU A 1 550 ? 13.923 -5.575 -7.966 1.00 92.06 550 LEU A C 1
ATOM 4269 O O . LEU A 1 550 ? 14.064 -4.428 -7.544 1.00 92.06 550 LEU A O 1
ATOM 4273 N N . TYR A 1 551 ? 14.072 -6.610 -7.147 1.00 88.62 551 TYR A N 1
ATOM 4274 C CA . TYR A 1 551 ? 14.308 -6.470 -5.717 1.00 88.62 551 TYR A CA 1
ATOM 4275 C C . TYR A 1 551 ? 15.791 -6.346 -5.367 1.00 88.62 551 TYR A C 1
ATOM 4277 O O . TYR A 1 551 ? 16.521 -7.337 -5.314 1.00 88.62 551 TYR A O 1
ATOM 4285 N N . THR A 1 552 ? 16.197 -5.144 -4.953 1.00 92.69 552 THR A N 1
ATOM 4286 C CA . THR A 1 552 ? 17.610 -4.793 -4.712 1.00 92.69 552 THR A CA 1
ATOM 4287 C C . THR A 1 552 ? 18.044 -4.614 -3.248 1.00 92.69 552 THR A C 1
ATOM 4289 O O . THR A 1 552 ? 19.233 -4.507 -2.976 1.00 92.69 552 THR A O 1
ATOM 4292 N N . SER A 1 553 ? 17.160 -4.706 -2.249 1.00 87.12 553 SER A N 1
ATOM 4293 C CA . SER A 1 553 ? 17.551 -4.556 -0.829 1.00 87.12 553 SER A CA 1
ATOM 4294 C C . SER A 1 553 ? 18.547 -5.603 -0.331 1.00 87.12 553 SER A C 1
ATOM 4296 O O . SER A 1 553 ? 19.089 -5.443 0.758 1.00 87.12 553 SER A O 1
ATOM 4298 N N . GLY A 1 554 ? 18.717 -6.729 -1.027 1.00 88.31 554 GLY A N 1
ATOM 4299 C CA . GLY A 1 554 ? 19.729 -7.733 -0.685 1.00 88.31 554 GLY A CA 1
ATOM 4300 C C . GLY A 1 554 ? 21.125 -7.381 -1.204 1.00 88.31 554 GLY A C 1
ATOM 4301 O O . GLY A 1 554 ? 22.091 -8.060 -0.855 1.00 88.31 554 GLY A O 1
ATOM 4302 N N . VAL A 1 555 ? 21.226 -6.347 -2.040 1.00 93.69 555 VAL A N 1
ATOM 4303 C CA . VAL A 1 555 ? 22.437 -5.977 -2.762 1.00 93.69 555 VAL A CA 1
ATOM 4304 C C . VAL A 1 555 ? 23.378 -5.195 -1.855 1.00 93.69 555 VAL A C 1
ATOM 4306 O O . VAL A 1 555 ? 22.978 -4.314 -1.094 1.00 93.69 555 VAL A O 1
ATOM 4309 N N . THR A 1 556 ? 24.658 -5.542 -1.939 1.00 94.06 556 THR A N 1
ATOM 4310 C CA . THR A 1 556 ? 25.745 -4.928 -1.167 1.00 94.06 556 THR A CA 1
ATOM 4311 C C . THR A 1 556 ? 26.770 -4.230 -2.055 1.00 94.06 556 THR A C 1
ATOM 4313 O O . THR A 1 556 ? 27.447 -3.316 -1.588 1.00 94.06 556 THR A O 1
ATOM 4316 N N . ASP A 1 557 ? 26.869 -4.614 -3.327 1.00 93.69 557 ASP A N 1
ATOM 4317 C CA . ASP A 1 557 ? 27.728 -3.979 -4.325 1.00 93.69 557 ASP A CA 1
ATOM 4318 C C . ASP A 1 557 ? 26.941 -3.766 -5.624 1.00 93.69 557 ASP A C 1
ATOM 4320 O O . ASP A 1 557 ? 26.396 -4.723 -6.171 1.00 93.69 557 ASP A O 1
ATOM 4324 N N . MET A 1 558 ? 26.859 -2.514 -6.071 1.00 94.44 558 MET A N 1
ATOM 4325 C CA . MET A 1 558 ? 26.223 -2.077 -7.324 1.00 94.44 558 MET A CA 1
ATOM 4326 C C . MET A 1 558 ? 27.206 -1.295 -8.204 1.00 94.44 558 MET A C 1
ATOM 4328 O O . MET A 1 558 ? 26.800 -0.481 -9.034 1.00 94.44 558 MET A O 1
ATOM 4332 N N . SER A 1 559 ? 28.509 -1.466 -7.981 1.00 90.75 559 SER A N 1
ATOM 4333 C CA . SER A 1 559 ? 29.513 -0.716 -8.732 1.00 90.75 559 SER A CA 1
ATOM 4334 C C . SER A 1 559 ? 29.369 -1.004 -10.227 1.00 90.75 559 SER A C 1
ATOM 4336 O O . SER A 1 559 ? 29.295 -2.162 -10.628 1.00 90.75 559 SER A O 1
ATOM 4338 N N . TYR A 1 560 ? 29.314 0.036 -11.058 1.00 89.81 560 TYR A N 1
ATOM 4339 C CA . TYR A 1 560 ? 29.190 -0.096 -12.516 1.00 89.81 560 TYR A CA 1
ATOM 4340 C C . TYR A 1 560 ? 27.953 -0.854 -13.018 1.00 89.81 560 TYR A C 1
ATOM 4342 O O . TYR A 1 560 ? 27.964 -1.382 -14.128 1.00 89.81 560 TYR A O 1
ATOM 4350 N N . MET A 1 561 ? 26.889 -0.932 -12.213 1.00 93.25 561 MET A N 1
ATOM 4351 C CA . MET A 1 561 ? 25.666 -1.659 -12.564 1.00 93.25 561 MET A CA 1
ATOM 4352 C C . MET A 1 561 ? 25.059 -1.207 -13.902 1.00 93.25 561 MET A C 1
ATOM 4354 O O . MET A 1 561 ? 24.593 -2.065 -14.639 1.00 93.25 561 MET A O 1
ATOM 4358 N N . PHE A 1 562 ? 25.127 0.087 -14.227 1.00 93.38 562 PHE A N 1
ATOM 4359 C CA . PHE A 1 562 ? 24.640 0.702 -15.470 1.00 93.38 562 PHE A CA 1
ATOM 4360 C C . PHE A 1 562 ? 25.778 1.385 -16.258 1.00 93.38 562 PHE A C 1
ATOM 4362 O O . PHE A 1 562 ? 25.590 2.455 -16.837 1.00 93.38 562 PHE A O 1
ATOM 4369 N N . LEU A 1 563 ? 26.987 0.808 -16.243 1.00 89.31 563 LEU A N 1
ATOM 4370 C CA . LEU A 1 563 ? 28.113 1.297 -17.053 1.00 89.31 563 LEU A CA 1
ATOM 4371 C C . LEU A 1 563 ? 27.743 1.325 -18.544 1.00 89.31 563 LEU A C 1
ATOM 4373 O O . LEU A 1 563 ? 27.236 0.331 -19.054 1.00 89.31 563 LEU A O 1
ATOM 4377 N N . ASP A 1 564 ? 28.042 2.429 -19.230 1.00 88.00 564 ASP A N 1
ATOM 4378 C CA . ASP A 1 564 ? 27.774 2.635 -20.663 1.00 88.00 564 ASP A CA 1
ATOM 4379 C C . ASP A 1 564 ? 26.268 2.488 -21.031 1.00 88.00 564 ASP A C 1
ATOM 4381 O O . ASP A 1 564 ? 25.915 2.335 -22.202 1.00 88.00 564 ASP A O 1
ATOM 4385 N N . TYR A 1 565 ? 25.352 2.572 -20.051 1.00 90.62 565 TYR A N 1
ATOM 4386 C CA . TYR A 1 565 ? 23.914 2.432 -20.303 1.00 90.62 565 TYR A CA 1
ATOM 4387 C C . TYR A 1 565 ? 23.385 3.560 -21.196 1.00 90.62 565 TYR A C 1
ATOM 4389 O O . TYR A 1 565 ? 23.655 4.737 -20.953 1.00 90.62 565 TYR A O 1
ATOM 4397 N N . GLY A 1 566 ? 22.617 3.217 -22.232 1.00 87.75 566 GLY A N 1
ATOM 4398 C CA . GLY A 1 566 ? 22.061 4.179 -23.191 1.00 87.75 566 GLY A CA 1
ATOM 4399 C C . GLY A 1 566 ? 23.110 4.863 -24.075 1.00 87.75 566 GLY A C 1
ATOM 4400 O O . GLY A 1 566 ? 22.797 5.827 -24.775 1.00 87.75 566 GLY A O 1
ATOM 4401 N N . ALA A 1 567 ? 24.360 4.391 -24.068 1.00 81.31 567 ALA A N 1
ATOM 4402 C CA . ALA A 1 567 ? 25.433 5.013 -24.833 1.00 81.31 567 ALA A CA 1
ATOM 4403 C C . ALA A 1 567 ? 25.285 4.832 -26.353 1.00 81.31 567 ALA A C 1
ATOM 4405 O O . ALA A 1 567 ? 25.971 5.514 -27.094 1.00 81.31 567 ALA A O 1
ATOM 4406 N N . ASN A 1 568 ? 24.374 3.988 -26.844 1.00 76.62 568 ASN A N 1
ATOM 4407 C CA . ASN A 1 568 ? 24.081 3.849 -28.277 1.00 76.62 568 ASN A CA 1
ATOM 4408 C C . ASN A 1 568 ? 23.165 4.958 -28.847 1.00 76.62 568 ASN A C 1
ATOM 4410 O O . ASN A 1 568 ? 22.905 4.973 -30.049 1.00 76.62 568 ASN A O 1
ATOM 4414 N N . GLY A 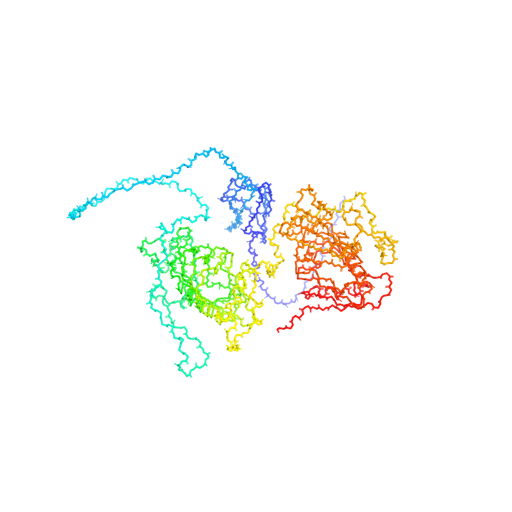1 569 ? 22.666 5.873 -28.005 1.00 74.62 569 GLY A N 1
ATOM 4415 C CA . GLY A 1 569 ? 21.810 6.992 -28.417 1.00 74.62 569 GLY A CA 1
ATOM 4416 C C . GLY A 1 569 ? 20.372 6.611 -28.794 1.00 74.62 569 GLY A C 1
ATOM 4417 O O . GLY A 1 569 ? 19.635 7.473 -29.268 1.00 74.62 569 GLY A O 1
ATOM 4418 N N . LYS A 1 570 ? 19.952 5.352 -28.590 1.00 75.19 570 LYS A N 1
ATOM 4419 C CA . LYS A 1 570 ? 18.581 4.895 -28.890 1.00 75.19 570 LYS A CA 1
ATOM 4420 C C . LYS A 1 570 ? 17.550 5.366 -27.856 1.00 75.19 570 LYS A C 1
ATOM 4422 O O . LYS A 1 570 ? 16.393 5.559 -28.207 1.00 75.19 570 LYS A O 1
ATOM 4427 N N . ASN A 1 571 ? 17.975 5.588 -26.612 1.00 82.12 571 ASN A N 1
ATOM 4428 C CA . ASN A 1 571 ? 17.131 6.048 -25.511 1.00 82.12 571 ASN A CA 1
ATOM 4429 C C . ASN A 1 571 ? 17.793 7.195 -24.757 1.00 82.12 571 ASN A C 1
ATOM 4431 O O . ASN A 1 571 ? 19.016 7.272 -24.673 1.00 82.12 571 ASN A O 1
ATOM 4435 N N . ASN A 1 572 ? 16.970 8.061 -24.172 1.00 85.62 572 ASN A N 1
ATOM 4436 C CA . ASN A 1 572 ? 17.400 9.267 -23.468 1.00 85.62 572 ASN A CA 1
ATOM 4437 C C . ASN A 1 572 ? 16.999 9.270 -21.986 1.00 85.62 572 ASN A C 1
ATOM 4439 O O . ASN A 1 572 ? 17.023 10.326 -21.351 1.00 85.62 572 ASN A O 1
ATOM 4443 N N . ALA A 1 573 ? 16.586 8.124 -21.439 1.00 90.69 573 ALA A N 1
ATOM 4444 C CA . ALA A 1 573 ? 16.148 8.027 -20.057 1.00 90.69 573 ALA A CA 1
ATOM 4445 C C . ALA A 1 573 ? 16.461 6.669 -19.417 1.00 90.69 573 ALA A C 1
ATOM 4447 O O . ALA A 1 573 ? 16.389 5.622 -20.061 1.00 90.69 573 ALA A O 1
ATOM 4448 N N . LEU A 1 574 ? 16.737 6.706 -18.114 1.00 93.00 574 LEU A N 1
ATOM 4449 C CA . LEU A 1 574 ? 16.747 5.555 -17.218 1.00 93.00 574 LEU A CA 1
ATOM 4450 C C . LEU A 1 574 ? 15.827 5.850 -16.027 1.00 93.00 574 LEU A C 1
ATOM 4452 O O . LEU A 1 574 ? 16.093 6.777 -15.259 1.00 93.00 574 LEU A O 1
ATOM 4456 N N . ASP A 1 575 ? 14.773 5.052 -15.854 1.00 92.31 575 ASP A N 1
ATOM 4457 C CA . ASP A 1 575 ? 13.901 5.092 -14.677 1.00 92.31 575 ASP A CA 1
ATOM 4458 C C . ASP A 1 575 ? 14.121 3.846 -13.818 1.00 92.31 575 ASP A C 1
ATOM 4460 O O . ASP A 1 575 ? 13.890 2.723 -14.259 1.00 92.31 575 ASP A O 1
ATOM 4464 N N . LEU A 1 576 ? 14.596 4.041 -12.586 1.00 92.75 576 LEU A N 1
ATOM 4465 C CA . LEU A 1 576 ? 14.783 2.948 -11.630 1.00 92.75 576 LEU A CA 1
ATOM 4466 C C . LEU A 1 576 ? 13.485 2.527 -10.934 1.00 92.75 576 LEU A C 1
ATOM 4468 O O . LEU A 1 576 ? 13.468 1.501 -10.259 1.00 92.75 576 LEU A O 1
ATOM 4472 N N . GLU A 1 577 ? 12.414 3.304 -11.090 1.00 86.94 577 GLU A N 1
ATOM 4473 C CA . GLU A 1 577 ? 11.136 3.133 -10.408 1.00 86.94 577 GLU A CA 1
ATOM 4474 C C . GLU A 1 577 ? 11.225 3.226 -8.870 1.00 86.94 577 GLU A C 1
ATOM 4476 O O . GLU A 1 577 ? 12.284 3.359 -8.257 1.00 86.94 577 GLU A O 1
ATOM 4481 N N . ASP A 1 578 ? 10.076 3.223 -8.190 1.00 81.75 578 ASP A N 1
ATOM 4482 C CA . ASP A 1 578 ? 10.012 3.552 -6.759 1.00 81.75 578 ASP A CA 1
ATOM 4483 C C . ASP A 1 578 ? 10.618 2.489 -5.829 1.00 81.75 578 ASP A C 1
ATOM 4485 O O . ASP A 1 578 ? 10.988 2.813 -4.696 1.00 81.75 578 ASP A O 1
ATOM 4489 N N . ASN A 1 579 ? 10.753 1.248 -6.304 1.00 79.25 579 ASN A N 1
ATOM 4490 C CA . ASN A 1 579 ? 11.143 0.082 -5.506 1.00 79.25 579 ASN A CA 1
ATOM 4491 C C . ASN A 1 579 ? 12.658 -0.174 -5.450 1.00 79.25 579 ASN A C 1
ATOM 4493 O O . ASN A 1 579 ? 13.092 -1.081 -4.730 1.00 79.25 579 ASN A O 1
ATOM 4497 N N . PHE A 1 580 ? 13.466 0.608 -6.172 1.00 90.25 580 PHE A N 1
ATOM 4498 C CA . PHE A 1 580 ? 14.910 0.406 -6.264 1.00 90.25 580 PHE A CA 1
ATOM 4499 C C . PHE A 1 580 ? 15.632 0.780 -4.956 1.00 90.25 580 PHE A C 1
ATOM 4501 O O . PHE A 1 580 ? 16.019 1.921 -4.709 1.00 90.25 580 PHE A O 1
ATOM 4508 N N . ASP A 1 581 ? 15.794 -0.210 -4.079 1.00 88.88 581 ASP A N 1
ATOM 4509 C CA . ASP A 1 581 ? 16.306 -0.063 -2.717 1.00 88.88 581 ASP A CA 1
ATOM 4510 C C . ASP A 1 581 ? 17.829 -0.237 -2.636 1.00 88.88 581 ASP A C 1
ATOM 4512 O O . ASP A 1 581 ? 18.368 -1.337 -2.786 1.00 88.88 581 ASP A O 1
ATOM 4516 N N . THR A 1 582 ? 18.524 0.849 -2.297 1.00 93.56 582 THR A N 1
ATOM 4517 C CA . THR A 1 582 ? 19.982 0.873 -2.106 1.00 93.56 582 THR A CA 1
ATOM 4518 C C . THR A 1 582 ? 20.405 0.935 -0.632 1.00 93.56 582 THR A C 1
ATOM 4520 O O . THR A 1 582 ? 21.577 1.151 -0.320 1.00 93.56 582 THR A O 1
ATOM 4523 N N . SER A 1 583 ? 19.489 0.724 0.318 1.00 90.00 583 SER A N 1
ATOM 4524 C CA . SER A 1 583 ? 19.739 0.903 1.759 1.00 90.00 583 SER A CA 1
ATOM 4525 C C . SER A 1 583 ? 20.817 -0.016 2.346 1.00 90.00 583 SER A C 1
ATOM 4527 O O . SER A 1 583 ? 21.486 0.358 3.314 1.00 90.00 583 SER A O 1
ATOM 4529 N N . ASN A 1 584 ? 21.024 -1.198 1.756 1.00 89.31 584 ASN A N 1
ATOM 4530 C CA . ASN A 1 584 ? 22.059 -2.151 2.169 1.00 89.31 584 ASN A CA 1
ATOM 4531 C C . ASN A 1 584 ? 23.339 -2.088 1.324 1.00 89.31 584 ASN A C 1
ATOM 4533 O O . ASN A 1 584 ? 24.324 -2.750 1.671 1.00 89.31 584 ASN A O 1
ATOM 4537 N N . VAL A 1 585 ? 23.358 -1.257 0.280 1.00 95.25 585 VAL A N 1
ATOM 4538 C CA . VAL A 1 585 ? 24.499 -1.112 -0.625 1.00 95.25 585 VAL A CA 1
ATOM 4539 C C . VAL A 1 585 ? 25.667 -0.477 0.116 1.00 95.25 585 VAL A C 1
ATOM 4541 O O . VAL A 1 585 ? 25.510 0.510 0.832 1.00 95.25 585 VAL A O 1
ATOM 4544 N N . LYS A 1 586 ? 26.848 -1.074 -0.036 1.00 93.88 586 LYS A N 1
ATOM 4545 C CA . LYS A 1 586 ? 28.113 -0.628 0.562 1.00 93.88 586 LYS A CA 1
ATOM 4546 C C . LYS A 1 586 ? 29.001 0.090 -0.439 1.00 93.88 586 LYS A C 1
ATOM 4548 O O . LYS A 1 586 ? 29.708 1.018 -0.047 1.00 93.88 586 LYS A O 1
ATOM 4553 N N . ARG A 1 587 ? 28.942 -0.336 -1.703 1.00 92.00 587 ARG A N 1
ATOM 4554 C CA . ARG A 1 587 ? 29.737 0.169 -2.827 1.00 92.00 587 ARG A CA 1
ATOM 4555 C C . ARG A 1 587 ? 28.836 0.383 -4.043 1.00 92.00 587 ARG A C 1
ATOM 4557 O O . ARG A 1 587 ? 28.030 -0.488 -4.359 1.00 92.00 587 ARG A O 1
ATOM 4564 N N . MET A 1 588 ? 28.956 1.544 -4.679 1.00 92.69 588 MET A N 1
ATOM 4565 C CA . MET A 1 588 ? 28.228 1.912 -5.905 1.00 92.69 588 MET A CA 1
ATOM 4566 C C . MET A 1 588 ? 29.094 2.804 -6.806 1.00 92.69 588 MET A C 1
ATOM 4568 O O . MET A 1 588 ? 28.611 3.740 -7.439 1.00 92.69 588 MET A O 1
ATOM 4572 N N . ASP A 1 589 ? 30.401 2.543 -6.811 1.00 87.62 589 ASP A N 1
ATOM 4573 C CA . ASP A 1 589 ? 31.354 3.304 -7.613 1.00 87.62 589 ASP A CA 1
ATOM 4574 C C . ASP A 1 589 ? 31.066 3.099 -9.103 1.00 87.62 589 ASP A C 1
ATOM 4576 O O . ASP A 1 589 ? 30.880 1.977 -9.572 1.00 87.62 589 ASP A O 1
ATOM 4580 N N . GLY A 1 590 ? 30.980 4.200 -9.837 1.00 87.44 590 GLY A N 1
ATOM 4581 C CA . GLY A 1 590 ? 30.664 4.255 -11.257 1.00 87.44 590 GLY A CA 1
ATOM 4582 C C . GLY A 1 590 ? 29.325 3.634 -11.626 1.00 87.44 590 GLY A C 1
ATOM 4583 O O . GLY A 1 590 ? 29.196 3.184 -12.758 1.00 87.44 590 GLY A O 1
ATOM 4584 N N . MET A 1 591 ? 28.353 3.559 -10.705 1.00 92.50 591 MET A N 1
ATOM 4585 C CA . MET A 1 591 ? 27.050 2.922 -10.953 1.00 92.50 591 MET A CA 1
ATOM 4586 C C . MET A 1 591 ? 26.412 3.376 -12.275 1.00 92.50 591 MET A C 1
ATOM 4588 O O . MET A 1 591 ? 25.803 2.545 -12.938 1.00 92.50 591 MET A O 1
ATOM 4592 N N . PHE A 1 592 ? 26.615 4.638 -12.663 1.00 90.81 592 PHE A N 1
ATOM 4593 C CA . PHE A 1 592 ? 26.129 5.259 -13.898 1.00 90.81 592 PHE A CA 1
ATOM 4594 C C . PHE A 1 592 ? 27.281 5.863 -14.727 1.00 90.81 592 PHE A C 1
ATOM 4596 O O . PHE A 1 592 ? 27.153 6.935 -15.321 1.00 90.81 592 PHE A O 1
ATOM 4603 N N . ALA A 1 593 ? 28.458 5.237 -14.714 1.00 87.25 593 ALA A N 1
ATOM 4604 C CA . ALA A 1 593 ? 29.583 5.679 -15.533 1.00 87.25 593 ALA A CA 1
ATOM 4605 C C . ALA A 1 593 ? 29.202 5.668 -17.026 1.00 87.25 593 ALA A C 1
ATOM 4607 O O . ALA A 1 593 ? 28.637 4.689 -17.507 1.00 87.25 593 ALA A O 1
ATOM 4608 N N . HIS A 1 594 ? 29.511 6.754 -17.743 1.00 84.69 594 HIS A N 1
ATOM 4609 C CA . HIS A 1 594 ? 29.181 6.954 -19.164 1.00 84.69 594 HIS A CA 1
ATOM 4610 C C . HIS A 1 594 ? 27.688 6.854 -19.535 1.00 84.69 594 HIS A C 1
ATOM 4612 O O . HIS A 1 594 ? 27.357 6.561 -20.686 1.00 84.69 594 HIS A O 1
ATOM 4618 N N . LEU A 1 595 ? 26.788 7.117 -18.584 1.00 87.88 595 LEU A N 1
ATOM 4619 C CA . LEU A 1 595 ? 25.343 7.090 -18.812 1.00 87.88 595 LEU A CA 1
ATOM 4620 C C . LEU A 1 595 ? 24.939 8.005 -19.980 1.00 87.88 595 LEU A C 1
ATOM 4622 O O . LEU A 1 595 ? 25.072 9.220 -19.909 1.00 87.88 595 LEU A O 1
ATOM 4626 N N . GLY A 1 596 ? 24.412 7.430 -21.056 1.00 85.75 596 GLY A N 1
ATOM 4627 C CA . GLY A 1 596 ? 23.901 8.200 -22.184 1.00 85.75 596 GLY A CA 1
ATOM 4628 C C . GLY A 1 596 ? 24.962 8.973 -22.963 1.00 85.75 596 GLY A C 1
ATOM 4629 O O . GLY A 1 596 ? 24.609 9.969 -23.577 1.00 85.75 596 GLY A O 1
ATOM 4630 N N . ALA A 1 597 ? 26.231 8.546 -22.966 1.00 80.88 597 ALA A N 1
ATOM 4631 C CA . ALA A 1 597 ? 27.386 9.286 -23.502 1.00 80.88 597 ALA A CA 1
ATOM 4632 C C . ALA A 1 597 ? 27.252 9.898 -24.924 1.00 80.88 597 ALA A C 1
ATOM 4634 O O . ALA A 1 597 ? 28.029 10.794 -25.252 1.00 80.88 597 ALA A O 1
ATOM 4635 N N . TYR A 1 598 ? 26.293 9.457 -25.752 1.00 77.38 598 TYR A N 1
ATOM 4636 C CA . TYR A 1 598 ? 25.996 10.015 -27.087 1.00 77.38 598 TYR A CA 1
ATOM 4637 C C . TYR A 1 598 ? 24.625 10.679 -27.235 1.00 77.38 598 TYR A C 1
ATOM 4639 O O . TYR A 1 598 ? 24.220 11.025 -28.342 1.00 77.38 598 TYR A O 1
ATOM 4647 N N . SER A 1 599 ? 23.904 10.874 -26.139 1.00 78.00 599 SER A N 1
ATOM 4648 C CA . SER A 1 599 ? 22.641 11.605 -26.150 1.00 78.00 599 SER A CA 1
ATOM 4649 C C . SER A 1 599 ? 22.896 13.102 -25.983 1.00 78.00 599 SER A C 1
ATOM 4651 O O . SER A 1 599 ? 23.734 13.507 -25.192 1.00 78.00 599 SER A O 1
ATOM 4653 N N . GLU A 1 600 ? 22.151 13.967 -26.668 1.00 77.62 600 GLU A N 1
ATOM 4654 C CA . GLU A 1 600 ? 22.232 15.414 -26.386 1.00 77.62 600 GLU A CA 1
ATOM 4655 C C . GLU A 1 600 ? 21.695 15.748 -24.983 1.00 77.62 600 GLU A C 1
ATOM 4657 O O . GLU A 1 600 ? 22.154 16.681 -24.318 1.00 77.62 600 GLU A O 1
ATOM 4662 N N . TYR A 1 601 ? 20.721 14.956 -24.528 1.00 82.31 601 TYR A N 1
ATOM 4663 C CA . TYR A 1 601 ? 20.083 15.076 -23.228 1.00 82.31 601 TYR A CA 1
ATOM 4664 C C . TYR A 1 601 ? 19.785 13.695 -22.641 1.00 82.31 601 TYR A C 1
ATOM 4666 O O . TYR A 1 601 ? 19.294 12.831 -23.367 1.00 82.31 601 TYR A O 1
ATOM 4674 N N . TYR A 1 602 ? 20.028 13.497 -21.342 1.00 85.81 602 TYR A N 1
ATOM 4675 C CA . TYR A 1 602 ? 19.702 12.239 -20.665 1.00 85.81 602 TYR A CA 1
ATOM 4676 C C . TYR A 1 602 ? 19.007 12.440 -19.313 1.00 85.81 602 TYR A C 1
ATOM 4678 O O . TYR A 1 602 ? 19.478 13.184 -18.450 1.00 85.81 602 TYR A O 1
ATOM 4686 N N . SER A 1 603 ? 17.893 11.745 -19.103 1.00 88.44 603 SER A N 1
ATOM 4687 C CA . SER A 1 603 ? 17.132 11.756 -17.857 1.00 88.44 603 SER A CA 1
ATOM 4688 C C . SER A 1 603 ? 17.449 10.534 -16.994 1.00 88.44 603 SER A C 1
ATOM 4690 O O . SER A 1 603 ? 17.490 9.408 -17.476 1.00 88.44 603 SER A O 1
ATOM 4692 N N . LEU A 1 604 ? 17.654 10.741 -15.696 1.00 91.00 604 LEU A N 1
ATOM 4693 C CA . LEU A 1 604 ? 17.827 9.666 -14.723 1.00 91.00 604 LEU A CA 1
ATOM 4694 C C . LEU A 1 604 ? 16.834 9.849 -13.582 1.00 91.00 604 LEU A C 1
ATOM 4696 O O . LEU A 1 604 ? 16.871 10.868 -12.899 1.00 91.00 604 LEU A O 1
ATOM 4700 N N . ARG A 1 605 ? 15.991 8.856 -13.312 1.00 91.44 605 ARG A N 1
ATOM 4701 C CA . ARG A 1 605 ? 15.087 8.856 -12.160 1.00 91.44 605 ARG A CA 1
ATOM 4702 C C . ARG A 1 605 ? 15.512 7.800 -11.148 1.00 91.44 605 ARG A C 1
ATOM 4704 O O . ARG A 1 605 ? 15.539 6.615 -11.457 1.00 91.44 605 ARG A O 1
ATOM 4711 N N . LEU A 1 606 ? 15.840 8.235 -9.927 1.00 89.44 606 LEU A N 1
ATOM 4712 C CA . LEU A 1 606 ? 16.361 7.344 -8.880 1.00 89.44 606 LEU A CA 1
ATOM 4713 C C . LEU A 1 606 ? 15.271 6.615 -8.078 1.00 89.44 606 LEU A C 1
ATOM 4715 O O . LEU A 1 606 ? 15.563 5.603 -7.454 1.00 89.44 606 LEU A O 1
ATOM 4719 N N . GLY A 1 607 ? 14.030 7.111 -8.081 1.00 83.38 607 GLY A N 1
ATOM 4720 C CA . GLY A 1 607 ? 12.915 6.496 -7.351 1.00 83.38 607 GLY A CA 1
ATOM 4721 C C . GLY A 1 607 ? 12.885 6.779 -5.841 1.00 83.38 607 GLY A C 1
ATOM 4722 O O . GLY A 1 607 ? 13.751 7.455 -5.276 1.00 83.38 607 GLY A O 1
ATOM 4723 N N . LYS A 1 608 ? 11.834 6.305 -5.158 1.00 82.12 608 LYS A N 1
ATOM 4724 C CA . LYS A 1 608 ? 11.565 6.562 -3.723 1.00 82.12 608 LYS A CA 1
ATOM 4725 C C . LYS A 1 608 ? 12.445 5.783 -2.746 1.00 82.12 608 LYS A C 1
ATOM 4727 O O . LYS A 1 608 ? 12.791 6.312 -1.692 1.00 82.12 608 LYS A O 1
ATOM 4732 N N . ALA A 1 609 ? 12.784 4.536 -3.060 1.00 81.81 609 ALA A N 1
ATOM 4733 C CA . ALA A 1 609 ? 13.573 3.675 -2.178 1.00 81.81 609 ALA A CA 1
ATOM 4734 C C . ALA A 1 609 ? 15.089 3.954 -2.221 1.00 81.81 609 ALA A C 1
ATOM 4736 O O . ALA A 1 609 ? 15.836 3.453 -1.373 1.00 81.81 609 ALA A O 1
ATOM 4737 N N . PHE A 1 610 ? 15.546 4.768 -3.171 1.00 90.94 610 PHE A N 1
ATOM 4738 C CA . PHE A 1 610 ? 16.958 5.067 -3.354 1.00 90.94 610 PHE A CA 1
ATOM 4739 C C . PHE A 1 610 ? 17.511 5.922 -2.209 1.00 90.94 610 PHE A C 1
ATOM 4741 O O . PHE A 1 610 ? 16.937 6.929 -1.798 1.00 90.94 610 PHE A O 1
ATOM 4748 N N . THR A 1 611 ? 18.658 5.520 -1.669 1.00 88.88 611 THR A N 1
ATOM 4749 C CA . THR A 1 611 ? 19.313 6.181 -0.538 1.00 88.88 611 THR A CA 1
ATOM 4750 C C . THR A 1 611 ? 20.825 5.936 -0.492 1.00 88.88 611 THR A C 1
ATOM 4752 O O . THR A 1 611 ? 21.326 4.880 -0.870 1.00 88.88 611 THR A O 1
ATOM 4755 N N . PHE A 1 612 ? 21.569 6.887 0.073 1.00 87.38 612 PHE A N 1
ATOM 4756 C CA . PHE A 1 612 ? 23.018 6.775 0.289 1.00 87.38 612 PHE A CA 1
ATOM 4757 C C . PHE A 1 612 ? 23.401 6.296 1.701 1.00 87.38 612 PHE A C 1
ATOM 4759 O O . PHE A 1 612 ? 24.581 6.165 2.019 1.00 87.38 612 PHE A O 1
ATOM 4766 N N . LYS A 1 613 ? 22.417 6.004 2.567 1.00 85.81 613 LYS A N 1
ATOM 4767 C CA . LYS A 1 613 ? 22.628 5.662 3.991 1.00 85.81 613 LYS A CA 1
ATOM 4768 C C . LYS A 1 613 ? 23.521 4.443 4.226 1.00 85.81 613 LYS A C 1
ATOM 4770 O O . LYS A 1 613 ? 24.118 4.322 5.296 1.00 85.81 613 LYS A O 1
ATOM 4775 N N . GLY A 1 614 ? 23.556 3.517 3.271 1.00 82.75 614 GLY A N 1
ATOM 4776 C CA . GLY A 1 614 ? 24.267 2.249 3.395 1.00 82.75 614 GLY A CA 1
ATOM 4777 C C . GLY A 1 614 ? 25.776 2.333 3.159 1.00 82.75 614 GLY A C 1
ATOM 4778 O O . GLY A 1 614 ? 26.478 1.412 3.590 1.00 82.75 614 GLY A O 1
ATOM 4779 N N . LEU A 1 615 ? 26.255 3.402 2.512 1.00 85.75 615 LEU A N 1
ATOM 4780 C CA . LEU A 1 615 ? 27.571 3.461 1.879 1.00 85.75 615 LEU A CA 1
ATOM 4781 C C . LEU A 1 615 ? 28.741 3.550 2.858 1.00 85.75 615 LEU A C 1
ATOM 4783 O O . LEU A 1 615 ? 28.686 4.235 3.878 1.00 85.75 615 LEU A O 1
ATOM 4787 N N . GLU A 1 616 ? 29.836 2.876 2.506 1.00 85.94 616 GLU A N 1
ATOM 4788 C CA . GLU A 1 616 ? 31.089 2.919 3.272 1.00 85.94 616 GLU A CA 1
ATOM 4789 C C . GLU A 1 616 ? 31.987 4.093 2.869 1.00 85.94 616 GLU A C 1
ATOM 4791 O O . GLU A 1 616 ? 32.803 4.558 3.668 1.00 85.94 616 GLU A O 1
ATOM 4796 N N . LYS A 1 617 ? 31.848 4.562 1.627 1.00 82.31 617 LYS A N 1
ATOM 4797 C CA . LYS A 1 617 ? 32.605 5.668 1.041 1.00 82.31 617 LYS A CA 1
ATOM 4798 C C . LYS A 1 617 ? 31.690 6.499 0.152 1.00 82.31 617 LYS A C 1
ATOM 4800 O O . LYS A 1 617 ? 30.687 5.995 -0.346 1.00 82.31 617 LYS A O 1
ATOM 4805 N N . VAL A 1 618 ? 32.062 7.761 -0.043 1.00 80.56 618 VAL A N 1
ATOM 4806 C CA . VAL A 1 618 ? 31.455 8.602 -1.078 1.00 80.56 618 VAL A CA 1
ATOM 4807 C C . VAL A 1 618 ? 31.780 7.973 -2.436 1.00 80.56 618 VAL A C 1
ATOM 4809 O O . VAL A 1 618 ? 32.967 7.798 -2.718 1.00 80.56 618 VAL A O 1
ATOM 4812 N N . PRO A 1 619 ? 30.771 7.606 -3.240 1.00 81.81 619 PRO A N 1
ATOM 4813 C CA . PRO A 1 619 ? 30.993 6.966 -4.524 1.00 81.81 619 PRO A CA 1
ATOM 4814 C C . PRO A 1 619 ? 31.270 8.017 -5.598 1.00 81.81 619 PRO A C 1
ATOM 4816 O O . PRO A 1 619 ? 30.808 9.149 -5.494 1.00 81.81 619 PRO A O 1
ATOM 4819 N N . LEU A 1 620 ? 31.950 7.633 -6.671 1.00 80.19 620 LEU A N 1
ATOM 4820 C CA . LEU A 1 620 ? 31.913 8.390 -7.923 1.00 80.19 620 LEU A CA 1
ATOM 4821 C C . LEU A 1 620 ? 30.732 7.882 -8.761 1.00 80.19 620 LEU A C 1
ATOM 4823 O O . LEU A 1 620 ? 30.849 6.823 -9.352 1.00 80.19 620 LEU A O 1
ATOM 4827 N N . LEU A 1 621 ? 29.582 8.564 -8.778 1.00 82.12 621 LEU A N 1
ATOM 4828 C CA . LEU A 1 621 ? 28.349 8.027 -9.390 1.00 82.12 621 LEU A CA 1
ATOM 4829 C C . LEU A 1 621 ? 28.372 8.012 -10.924 1.00 82.12 621 LEU A C 1
ATOM 4831 O O . LEU A 1 621 ? 28.140 6.960 -11.521 1.00 82.12 621 LEU A O 1
ATOM 4835 N N . ILE A 1 622 ? 28.632 9.172 -11.535 1.00 82.25 622 ILE A N 1
ATOM 4836 C CA . ILE A 1 622 ? 28.662 9.390 -12.986 1.00 82.25 622 ILE A CA 1
ATOM 4837 C C . ILE A 1 622 ? 30.009 10.021 -13.329 1.00 82.25 622 ILE A C 1
ATOM 4839 O O . ILE A 1 622 ? 30.402 11.000 -12.704 1.00 82.25 622 ILE A O 1
ATOM 4843 N N . TYR A 1 623 ? 30.706 9.502 -14.333 1.00 77.75 623 TYR A N 1
ATOM 4844 C CA . TYR A 1 623 ? 31.898 10.142 -14.886 1.00 77.75 623 TYR A CA 1
ATOM 4845 C C . TYR A 1 623 ? 32.054 9.813 -16.371 1.00 77.75 623 TYR A C 1
ATOM 4847 O O . TYR A 1 623 ? 31.472 8.843 -16.863 1.00 77.75 623 TYR A O 1
ATOM 4855 N N . TYR A 1 624 ? 32.853 10.633 -17.057 1.00 76.69 624 TYR A N 1
ATOM 4856 C CA . TYR A 1 624 ? 33.195 10.484 -18.468 1.00 76.69 624 TYR A CA 1
ATOM 4857 C C . TYR A 1 624 ? 34.705 10.642 -18.656 1.00 76.69 624 TYR A C 1
ATOM 4859 O O . TYR A 1 624 ? 35.300 11.574 -18.115 1.00 76.69 624 TYR A O 1
ATOM 4867 N N . ASN A 1 625 ? 35.323 9.750 -19.433 1.00 66.31 625 ASN A N 1
ATOM 4868 C CA . ASN A 1 625 ? 36.766 9.795 -19.710 1.00 66.31 625 ASN A CA 1
ATOM 4869 C C . ASN A 1 625 ? 37.165 10.892 -20.716 1.00 66.31 625 ASN A C 1
ATOM 4871 O O . ASN A 1 625 ? 38.336 11.261 -20.800 1.00 66.31 625 ASN A O 1
ATOM 4875 N N . THR A 1 626 ? 36.206 11.432 -21.469 1.00 63.94 626 THR A N 1
ATOM 4876 C CA . THR A 1 626 ? 36.397 12.559 -22.390 1.00 63.94 626 THR A CA 1
ATOM 4877 C C . THR A 1 626 ? 35.453 13.702 -22.025 1.00 63.94 626 THR A C 1
ATOM 4879 O O . THR A 1 626 ? 34.335 13.433 -21.585 1.00 63.94 626 THR A O 1
ATOM 4882 N N . PRO A 1 627 ? 35.853 14.973 -22.215 1.00 61.19 627 PRO A N 1
ATOM 4883 C CA . PRO A 1 627 ? 34.933 16.099 -22.086 1.00 61.19 627 PRO A CA 1
ATOM 4884 C C . PRO A 1 627 ? 33.740 15.908 -23.032 1.00 61.19 627 PRO A C 1
ATOM 4886 O O . PRO A 1 627 ? 33.937 15.755 -24.236 1.00 61.19 627 PRO A O 1
ATOM 4889 N N . MET A 1 628 ? 32.529 15.893 -22.480 1.00 62.94 628 MET A N 1
ATOM 4890 C CA . MET A 1 628 ? 31.274 15.757 -23.223 1.00 62.94 628 MET A CA 1
ATOM 4891 C C . MET A 1 628 ? 30.428 17.016 -23.001 1.00 62.94 628 MET A C 1
ATOM 4893 O O . MET A 1 628 ? 30.332 17.489 -21.871 1.00 62.94 628 MET A O 1
ATOM 4897 N N . ASP A 1 629 ? 29.772 17.519 -24.050 1.00 62.34 629 ASP A N 1
ATOM 4898 C CA . ASP A 1 629 ? 28.748 18.581 -23.968 1.00 62.34 629 ASP A CA 1
ATOM 4899 C C . ASP A 1 629 ? 27.354 18.002 -23.630 1.00 62.34 629 ASP A C 1
ATOM 4901 O O . ASP A 1 629 ? 26.319 18.501 -24.072 1.00 62.34 629 ASP A O 1
ATOM 4905 N N . LEU A 1 630 ? 27.316 16.918 -22.851 1.00 65.56 630 LEU A N 1
ATOM 4906 C CA . LEU A 1 630 ? 26.080 16.245 -22.459 1.00 65.56 630 LEU A CA 1
ATOM 4907 C C . LEU A 1 630 ? 25.306 17.106 -21.457 1.00 65.56 630 LEU A C 1
ATOM 4909 O O . LEU A 1 630 ? 25.912 17.662 -20.550 1.00 65.56 630 LEU A O 1
ATOM 4913 N N . ARG A 1 631 ? 23.977 17.189 -21.561 1.00 72.94 631 ARG A N 1
ATOM 4914 C CA . ARG A 1 631 ? 23.121 17.769 -20.510 1.00 72.94 631 ARG A CA 1
ATOM 4915 C C . ARG A 1 631 ? 22.158 16.715 -19.982 1.00 72.94 631 ARG A C 1
ATOM 4917 O O . ARG A 1 631 ? 21.865 15.739 -20.660 1.00 72.94 631 ARG A O 1
ATOM 4924 N N . GLY A 1 632 ? 21.629 16.892 -18.780 1.00 78.19 632 GLY A N 1
ATOM 4925 C CA . GLY A 1 632 ? 20.645 15.946 -18.268 1.00 78.19 632 GLY A CA 1
ATOM 4926 C C . GLY A 1 632 ? 19.964 16.390 -16.991 1.00 78.19 632 GLY A C 1
ATOM 4927 O O . GLY A 1 632 ? 20.336 17.403 -16.396 1.00 78.19 632 GLY A O 1
ATOM 4928 N N . THR A 1 633 ? 18.974 15.616 -16.558 1.00 84.62 633 THR A N 1
ATOM 4929 C CA . THR A 1 633 ? 18.275 15.846 -15.289 1.00 84.62 633 THR A CA 1
ATOM 4930 C C . THR A 1 633 ? 18.237 14.571 -14.463 1.00 84.62 633 THR A C 1
ATOM 4932 O O . THR A 1 633 ? 17.824 13.522 -14.953 1.00 84.62 633 THR A O 1
ATOM 4935 N N . VAL A 1 634 ? 18.651 14.674 -13.199 1.00 87.38 634 VAL A N 1
ATOM 4936 C CA . VAL A 1 634 ? 18.500 13.613 -12.201 1.00 87.38 634 VAL A CA 1
ATOM 4937 C C . VAL A 1 634 ? 17.288 13.928 -11.328 1.00 87.38 634 VAL A C 1
ATOM 4939 O O . VAL A 1 634 ? 17.319 14.878 -10.544 1.00 87.38 634 VAL A O 1
ATOM 4942 N N . TYR A 1 635 ? 16.238 13.121 -11.451 1.00 85.19 635 TYR A N 1
ATOM 4943 C CA . TYR A 1 635 ? 15.027 13.188 -10.643 1.00 85.19 635 TYR A CA 1
ATOM 4944 C C . TYR A 1 635 ? 15.196 12.397 -9.346 1.00 85.19 635 TYR A C 1
ATOM 4946 O O . TYR A 1 635 ? 15.504 11.199 -9.353 1.00 85.19 635 TYR A O 1
ATOM 4954 N N . VAL A 1 636 ? 14.979 13.073 -8.217 1.00 83.94 636 VAL A N 1
ATOM 4955 C CA . VAL A 1 636 ? 15.126 12.492 -6.875 1.00 83.94 636 VAL A CA 1
ATOM 4956 C C . VAL A 1 636 ? 13.876 12.698 -6.027 1.00 83.94 636 VAL A C 1
ATOM 4958 O O . VAL A 1 636 ? 13.208 13.724 -6.098 1.00 83.94 636 VAL A O 1
ATOM 4961 N N . SER A 1 637 ? 13.583 11.721 -5.175 1.00 78.00 637 SER A N 1
ATOM 4962 C CA . SER A 1 637 ? 12.356 11.659 -4.371 1.00 78.00 637 SER A CA 1
ATOM 4963 C C . SER A 1 637 ? 12.466 12.307 -2.984 1.00 78.00 637 SER A C 1
ATOM 4965 O O . SER A 1 637 ? 11.457 12.482 -2.302 1.00 78.00 637 SER A O 1
ATOM 4967 N N . SER A 1 638 ? 13.676 12.653 -2.527 1.00 79.31 638 SER A N 1
ATOM 4968 C CA . SER A 1 638 ? 13.891 13.221 -1.192 1.00 79.31 638 SER A CA 1
ATOM 4969 C C . SER A 1 638 ? 14.976 14.293 -1.162 1.00 79.31 638 SER A C 1
ATOM 4971 O O . SER A 1 638 ? 15.986 14.204 -1.866 1.00 79.31 638 SER A O 1
ATOM 4973 N N . ASP A 1 639 ? 14.792 15.270 -0.270 1.00 78.94 639 ASP A N 1
ATOM 4974 C CA . ASP A 1 639 ? 15.792 16.299 0.024 1.00 78.94 639 ASP A CA 1
ATOM 4975 C C . ASP A 1 639 ? 17.116 15.690 0.486 1.00 78.94 639 ASP A C 1
ATOM 4977 O O . ASP A 1 639 ? 18.169 16.216 0.165 1.00 78.94 639 ASP A O 1
ATOM 4981 N N . GLU A 1 640 ? 17.089 14.562 1.201 1.00 81.50 640 GLU A N 1
ATOM 4982 C CA . GLU A 1 640 ? 18.301 13.886 1.671 1.00 81.50 640 GLU A CA 1
ATOM 4983 C C . GLU A 1 640 ? 19.168 13.388 0.505 1.00 81.50 640 GLU A C 1
ATOM 4985 O O . GLU A 1 640 ? 20.379 13.604 0.498 1.00 81.50 640 GLU A O 1
ATOM 4990 N N . VAL A 1 641 ? 18.553 12.750 -0.495 1.00 84.81 641 VAL A N 1
ATOM 4991 C CA . VAL A 1 641 ? 19.246 12.265 -1.700 1.00 84.81 641 VAL A CA 1
ATOM 4992 C C . VAL A 1 641 ? 19.714 13.444 -2.550 1.00 84.81 641 VAL A C 1
ATOM 4994 O O . VAL A 1 641 ? 20.872 13.465 -2.967 1.00 84.81 641 VAL A O 1
ATOM 4997 N N . ARG A 1 642 ? 18.857 14.458 -2.747 1.00 83.62 642 ARG A N 1
ATOM 4998 C CA . ARG A 1 642 ? 19.222 15.695 -3.455 1.00 83.62 642 ARG A CA 1
ATOM 4999 C C . ARG A 1 642 ? 20.427 16.365 -2.805 1.00 83.62 642 ARG A C 1
ATOM 5001 O O . ARG A 1 642 ? 21.402 16.692 -3.476 1.00 83.62 642 ARG A O 1
ATOM 5008 N N . ASP A 1 643 ? 20.363 16.575 -1.497 1.00 81.25 643 ASP A N 1
ATOM 5009 C CA . ASP A 1 643 ? 21.399 17.242 -0.721 1.00 81.25 643 ASP A CA 1
ATOM 5010 C C . ASP A 1 643 ? 22.697 16.441 -0.737 1.00 81.25 643 ASP A C 1
ATOM 5012 O O . ASP A 1 643 ? 23.765 17.033 -0.823 1.00 81.25 643 ASP A O 1
ATOM 5016 N N . TYR A 1 644 ? 22.632 15.108 -0.691 1.00 82.25 644 TYR A N 1
ATOM 5017 C CA . TYR A 1 644 ? 23.823 14.272 -0.817 1.00 82.25 644 TYR A CA 1
ATOM 5018 C C . TYR A 1 644 ? 24.511 14.473 -2.173 1.00 82.25 644 TYR A C 1
ATOM 5020 O O . TYR A 1 644 ? 25.713 14.730 -2.217 1.00 82.25 644 TYR A O 1
ATOM 5028 N N . ILE A 1 645 ? 23.758 14.413 -3.276 1.00 79.69 645 ILE A N 1
ATOM 5029 C CA . ILE A 1 645 ? 24.313 14.612 -4.625 1.00 79.69 645 ILE A CA 1
ATOM 5030 C C . ILE A 1 645 ? 24.864 16.039 -4.787 1.00 79.69 645 ILE A C 1
ATOM 5032 O O . ILE A 1 645 ? 25.954 16.220 -5.322 1.00 79.69 645 ILE A O 1
ATOM 5036 N N . THR A 1 646 ? 24.151 17.051 -4.280 1.00 74.31 646 THR A N 1
ATOM 5037 C CA . THR A 1 646 ? 24.508 18.470 -4.462 1.00 74.31 646 THR A CA 1
ATOM 5038 C C . THR A 1 646 ? 25.563 19.010 -3.488 1.00 74.31 646 THR A C 1
ATOM 5040 O O . THR A 1 646 ? 26.327 19.895 -3.855 1.00 74.31 646 THR A O 1
ATOM 5043 N N . LYS A 1 647 ? 25.659 18.512 -2.249 1.00 69.00 647 LYS A N 1
ATOM 5044 C CA . LYS A 1 647 ? 26.624 19.019 -1.246 1.00 69.00 647 LYS A CA 1
ATOM 5045 C C . LYS A 1 647 ? 27.981 18.330 -1.304 1.00 69.00 647 LYS A C 1
ATOM 5047 O O . LYS A 1 647 ? 28.970 18.901 -0.860 1.00 69.00 647 LYS A O 1
ATOM 5052 N N . THR A 1 648 ? 28.058 17.130 -1.874 1.00 61.91 648 THR A N 1
ATOM 5053 C CA . THR A 1 648 ? 29.325 16.390 -2.011 1.00 61.91 648 THR A CA 1
ATOM 5054 C C . THR A 1 648 ? 30.212 16.954 -3.147 1.00 61.91 648 THR A C 1
ATOM 5056 O O . THR A 1 648 ? 31.324 16.486 -3.370 1.00 61.91 648 THR A O 1
ATOM 5059 N N . ILE A 1 649 ? 29.748 18.025 -3.810 1.00 54.84 649 ILE A N 1
ATOM 5060 C CA . ILE A 1 649 ? 30.341 18.736 -4.961 1.00 54.84 649 ILE A CA 1
ATOM 5061 C C . ILE A 1 649 ? 31.682 19.443 -4.659 1.00 54.84 649 ILE A C 1
ATOM 5063 O O . ILE A 1 649 ? 32.395 19.818 -5.587 1.00 54.84 649 ILE A O 1
ATOM 5067 N N . GLU A 1 650 ? 32.109 19.568 -3.399 1.00 46.78 650 GLU A N 1
ATOM 5068 C CA . GLU A 1 650 ? 33.465 20.070 -3.091 1.00 46.78 650 GLU A CA 1
ATOM 5069 C C . GLU A 1 650 ? 34.582 19.049 -3.418 1.00 46.78 650 GLU A C 1
ATOM 5071 O O . GLU A 1 650 ? 35.756 19.418 -3.477 1.00 46.78 650 GLU A O 1
ATOM 5076 N N . GLY A 1 651 ? 34.234 17.785 -3.704 1.00 41.94 651 GLY A N 1
ATOM 5077 C CA . GLY A 1 651 ? 35.113 16.792 -4.326 1.00 41.94 651 GLY A CA 1
ATOM 5078 C C . GLY A 1 651 ? 34.730 16.579 -5.792 1.00 41.94 651 GLY A C 1
ATOM 5079 O O . GLY A 1 651 ? 33.630 16.124 -6.088 1.00 41.94 651 GLY A O 1
ATOM 5080 N N . GLN A 1 652 ? 35.628 16.935 -6.709 1.00 47.81 652 GLN A N 1
ATOM 5081 C CA . GLN A 1 652 ? 35.445 16.868 -8.162 1.00 47.81 652 GLN A CA 1
ATOM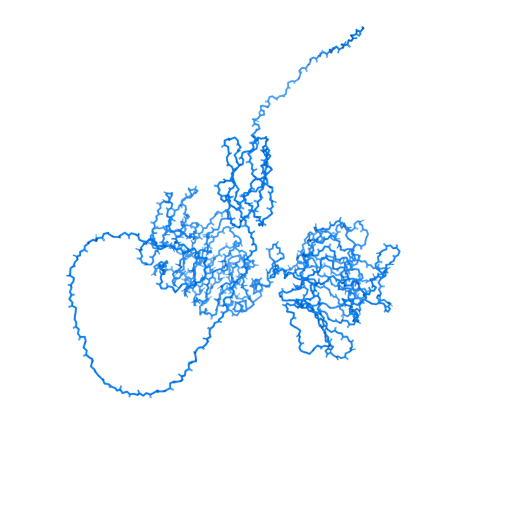 5082 C C . GLN A 1 652 ? 34.789 15.551 -8.632 1.00 47.81 652 GLN A C 1
ATOM 5084 O O . GLN A 1 652 ? 35.195 14.479 -8.189 1.00 47.81 652 GLN A O 1
ATOM 5089 N N . SER A 1 653 ? 33.864 15.659 -9.600 1.00 49.53 653 SER A N 1
ATOM 5090 C CA . SER A 1 653 ? 33.399 14.627 -10.560 1.00 49.53 653 SER A CA 1
ATOM 5091 C C . SER A 1 653 ? 32.104 13.829 -10.335 1.00 49.53 653 SER A C 1
ATOM 5093 O O . SER A 1 653 ? 31.790 13.020 -11.189 1.00 49.53 653 SER A O 1
ATOM 5095 N N . LEU A 1 654 ? 31.277 14.068 -9.314 1.00 53.31 654 LEU A N 1
ATOM 5096 C CA . LEU A 1 654 ? 30.119 13.181 -9.077 1.00 53.31 654 LEU A CA 1
ATOM 5097 C C . LEU A 1 654 ? 28.983 13.225 -10.123 1.00 53.31 654 LEU A C 1
ATOM 5099 O O . LEU A 1 654 ? 28.395 12.178 -10.386 1.00 53.31 654 LEU A O 1
ATOM 5103 N N . VAL A 1 655 ? 28.656 14.401 -10.678 1.00 54.78 655 VAL A N 1
ATOM 5104 C CA . VAL A 1 655 ? 27.596 14.593 -11.691 1.00 54.78 655 VAL A CA 1
ATOM 5105 C C . VAL A 1 655 ? 27.856 15.877 -12.494 1.00 54.78 655 VAL A C 1
ATOM 5107 O O . VAL A 1 655 ? 27.058 16.816 -12.491 1.00 54.78 655 VAL A O 1
ATOM 5110 N N . MET A 1 656 ? 29.025 16.000 -13.128 1.00 53.75 656 MET A N 1
ATOM 5111 C CA . MET A 1 656 ? 29.217 17.147 -14.022 1.00 53.75 656 MET A CA 1
ATOM 5112 C C . MET A 1 656 ? 28.127 17.097 -15.106 1.00 53.75 656 MET A C 1
ATOM 5114 O O . MET A 1 656 ? 27.834 16.026 -15.632 1.00 53.75 656 MET A O 1
ATOM 5118 N N . TYR A 1 657 ? 27.515 18.246 -15.393 1.00 64.31 657 TYR A N 1
ATOM 5119 C CA . TYR A 1 657 ? 26.560 18.454 -16.487 1.00 64.31 657 TYR A CA 1
ATOM 5120 C C . TYR A 1 657 ? 25.088 18.020 -16.308 1.00 64.31 657 TYR A C 1
ATOM 5122 O O . TYR A 1 657 ? 24.303 18.223 -17.237 1.00 64.31 657 TYR A O 1
ATOM 5130 N N . TYR A 1 658 ? 24.662 17.535 -15.132 1.00 68.31 658 TYR A N 1
ATOM 5131 C CA . TYR A 1 658 ? 23.229 17.307 -14.865 1.00 68.31 658 TYR A CA 1
ATOM 5132 C C . TYR A 1 658 ? 22.654 18.294 -13.852 1.00 68.31 658 TYR A C 1
ATOM 5134 O O . TYR A 1 658 ? 23.276 18.631 -12.844 1.00 68.31 658 TYR A O 1
ATOM 5142 N N . GLU A 1 659 ? 21.411 18.694 -14.091 1.00 73.31 659 GLU A N 1
ATOM 5143 C CA . GLU A 1 659 ? 20.571 19.361 -13.107 1.00 73.31 659 GLU A CA 1
ATOM 5144 C C . GLU A 1 659 ? 19.958 18.319 -12.163 1.00 73.31 659 GLU A C 1
ATOM 5146 O O . GLU A 1 659 ? 19.369 17.336 -12.609 1.00 73.31 659 GLU A O 1
ATOM 5151 N N . VAL A 1 660 ? 20.078 18.511 -10.849 1.00 71.38 660 VAL A N 1
ATOM 5152 C CA . VAL A 1 660 ? 19.435 17.624 -9.867 1.00 71.38 660 VAL A CA 1
ATOM 5153 C C . VAL A 1 660 ? 18.124 18.258 -9.431 1.00 71.38 660 VAL A C 1
ATOM 5155 O O . VAL A 1 660 ? 18.118 19.257 -8.710 1.00 71.38 660 VAL A O 1
ATOM 5158 N N . VAL A 1 661 ? 17.014 17.659 -9.849 1.00 74.06 661 VAL A N 1
ATOM 5159 C CA . VAL A 1 661 ? 15.664 18.161 -9.600 1.00 74.06 661 VAL A CA 1
ATOM 5160 C C . VAL A 1 661 ? 14.985 17.226 -8.609 1.00 74.06 661 VAL A C 1
ATOM 5162 O O . VAL A 1 661 ? 14.846 16.027 -8.843 1.00 74.06 661 VAL A O 1
ATOM 5165 N N . GLN A 1 662 ? 14.561 17.765 -7.467 1.00 63.22 662 GLN A N 1
ATOM 5166 C CA . GLN A 1 662 ? 13.625 17.028 -6.624 1.00 63.22 662 GLN A CA 1
ATOM 5167 C C . GLN A 1 662 ? 12.301 16.946 -7.370 1.00 63.22 662 GLN A C 1
ATOM 5169 O O . GLN A 1 662 ? 11.857 17.961 -7.906 1.00 63.22 662 GLN A O 1
ATOM 5174 N N . GLU A 1 663 ? 11.669 15.775 -7.393 1.00 56.66 663 GLU A N 1
ATOM 5175 C CA . GLU A 1 663 ? 10.301 15.639 -7.885 1.00 56.66 663 GLU A CA 1
ATOM 5176 C C . GLU A 1 663 ? 9.373 16.507 -7.024 1.00 56.66 663 GLU A C 1
ATOM 5178 O O . GLU A 1 663 ? 8.821 16.079 -6.012 1.00 56.66 663 GLU A O 1
ATOM 5183 N N . VAL A 1 664 ? 9.218 17.767 -7.417 1.00 38.91 664 VAL A N 1
ATOM 5184 C CA . VAL A 1 664 ? 8.126 18.619 -6.983 1.00 38.91 664 VAL A CA 1
ATOM 5185 C C . VAL A 1 664 ? 7.009 18.310 -7.959 1.00 38.91 664 VAL A C 1
ATOM 5187 O O . VAL A 1 664 ? 6.934 18.903 -9.034 1.00 38.91 664 VAL A O 1
ATOM 5190 N N . ARG A 1 665 ? 6.144 17.349 -7.625 1.00 33.94 665 ARG A N 1
ATOM 5191 C CA . ARG A 1 665 ? 4.837 17.355 -8.278 1.00 33.94 665 ARG A CA 1
ATOM 5192 C C . ARG A 1 665 ? 4.174 18.666 -7.869 1.00 33.94 665 ARG A C 1
ATOM 5194 O O . ARG A 1 665 ? 3.958 18.903 -6.681 1.00 33.94 665 ARG A O 1
ATOM 5201 N N . MET A 1 666 ? 3.939 19.539 -8.850 1.00 26.31 666 MET A N 1
ATOM 5202 C CA . MET A 1 666 ? 2.940 20.585 -8.686 1.00 26.31 666 MET A CA 1
ATOM 5203 C C . MET A 1 666 ? 1.633 19.885 -8.322 1.00 26.31 666 MET A C 1
ATOM 5205 O O . MET A 1 666 ? 1.274 18.879 -8.934 1.00 26.31 666 MET A O 1
ATOM 5209 N N . PHE A 1 667 ? 1.065 20.394 -7.238 1.00 32.97 667 PHE A N 1
ATOM 5210 C CA . PHE A 1 667 ? -0.087 19.897 -6.505 1.00 32.97 667 PHE A CA 1
ATOM 5211 C C . PHE A 1 667 ? -1.339 19.716 -7.357 1.00 32.97 667 PHE A C 1
ATOM 5213 O O . PHE A 1 667 ? -1.536 20.528 -8.293 1.00 32.97 667 PHE A O 1
#

pLDDT: mean 75.99, std 22.93, range [23.27, 98.62]

Sequence (667 aa):
MKTKNIAMILTLALTAGLCQTAAPSQAATPKLSAKKLTIKVGKTAALKVKKTSKKAKWSIVSGKKNIRLTAKKKTSVKVKAVKVGKAKISCKIGKKKLVCKVTVYGPIPPCVVLTQSPIVTASAAPTQSTAVTASATPTATVAPTSTPTQTPIVTPNYEIKTINTPGPVADYDCLQVEPAGYKSYFNGDEGVIGAPWCKEIKFFGTDIWRNEIEQIIISDSNKVPKEALGQFDLSEKQNGSVMAWYTDKDNDGKYEMTIGQNGGVVANVNSSYLFSSIKNEEENEPFLVGIENLDTSHVESMRAMFYFSKDGTKEFDLGDQFDTSNVKDISNMFIEMGEGTLKKIRLGAKFDVSKVEKQSGAFEYTGKPYELYCYVKDDATRQWFIEHAEDMCWYIGFYTSWDYKPGYNDYIVNEQSMGLAGMPIRTHEPTDNRIMAEPAKYTELPSKDENGYPISYVTDAKRYYFFGTEIKRDDIEELTIETSCKVPEEVLGQFDLSEKQNGSVMAWYTDKDKDGLYEMTIGQEGGVVANPNCCYLFCDLSQINGMGNLYTSGVTDMSYMFLDYGANGKNNALDLEDNFDTSNVKRMDGMFAHLGAYSEYYSLRLGKAFTFKGLEKVPLLIYYNTPMDLRGTVYVSSDEVRDYITKTIEGQSLVMYYEVVQEVRMF

Foldseek 3Di:
DDDDDDDDDDDDDDDDDDDPPDDPDPQDDKDKPAQEEEEEAFDKDKIFIPSDPFAKDKDKPDDPQQWDWPDRDRTMIIIHGHDADKTKMWIDGPPDIGIHIYGYDYDDPDDPPDDDDDDDDDDDDDDDDDDDDDDDDDDDDDDDDDDDDDDDDDDDPDDPDDDDDDDPPVPDWAFADQDPDDDQPPDPPDDDPDDHDHDWDAQSPDPHTLQLAQAEEWELALDDDPQFPDKAARTNVRPSQWIKTWHDVPPPRGTHIYIYHNRAHEHDQALECVQEPHHHADAQDANYYDLVRYQCQNHAELACNHHLYAYNDQEAENEARNACPNYAELACNQALYHQQRHQEYEDHNRPDCPRHNYQALNCAAGYRQPRHAYEDADVVVLVVCLVCVVRNVPRNHRPDDNDDDSVSSVSHDYVVRVCDDPANNQPDPPDPKAFADLDPPDDDDADADPVRHGDDCLPPPDFDAQSRDPHGQLLAAEEEWEQALDDDPPFPDKAQRINVRPSQWMKTWDDVPPPRRIHIYIYHHSAHEHDLAQACNNENYAYYHDLVRYAPPSHAELANNHHCYNSVVPDQEDANEANHACQQYAYHAQSQECPNVPHQEHEYEQHNRDDPNNYPDDHQHYADPDDGNHAYEYEDADPRVLCSQPVVVVDPHNDPHYHYDYPPDPD

Secondary structure (DSSP, 8-state):
--------------------------PPPPEES-SEEEEETT-EEEEEEES--SPPEEEEEE-TTTEEEES--SSEEEEEE-SSEEEEEEEEETTEEEEEEEEEE-PPPPP-----------------------------------PPPP----------PPS-S---GGGS--BPPPPS-------S-SS-TT---PPP-BGGGSS-BGGGEEEEEEES-----TT-SEEEE-BTTSSSSEEEEEE-SSSSS-EEEEEEETTSEE--SB-TTTTTT-B--STT--SEE-GGGEE-TT--B-TTTTTT-B-S-SEEE--TT---TT--B-TTTTTTTTTTT--EEE--TT---TT--B-TTTTTT-SSTTT-EEEESSHHHHHHHHHTTTTTTTT--TTS-SS--GGGGGGEEETTT---SSS---SS---S--BPPP-TTS-----B-TTSPBPP-TTSS---BGGGSS-BGGGEEEEEEES-----SS-SEEEE-BTTSSSSSEEEEE-SSSSS-EEEEEE-TTSEEPPSB-TTTTTT---EE-GGGEE-TT-SB-TTTTTTTTTTSS--EEE--TT---TT-SB-TTTTTTTTTT-SEEEEE--SS--STT-SS----S--SS----EEEEEES-HHHHHHHHHGGGSTTSSTTEEEEE-----

Radius of gyration: 34.5 Å; chains: 1; bounding box: 123×81×95 Å